Protein 4HST (pdb70)

B-factor: mean 15.18, std 13.11, range [2.48, 120.09]

CATH classification: 1.10.439.10 (+1 more: 1.10.10.2580)

Foldseek 3Di:
DQAFDDDDDFDQPPDPDDKDWDADPVRDTDIGHDDPLNRLLQVLQVCCRVQVVVLQCLLCLLQLNNCLQVNPVSNVSSVVNVVVPLVPVLVVVLVPDDPVLVSSLQSNQSSNVSNLVGPTRDHPSCVVRVHRDDGDDSSSVVSSVCSVCPPPPDVVLVVQLLVCCVPPHNVVSQVPDDDCVQWHQDVVVHRDIGRDDGDDCVVCVVVSVVSVVVVD/DKKKKFFLQQALVSFIKIWAFEKDFLAPPFQWFWDWDDDPQFTKTFIDGPVDDFHQAAIDGQFKTKHWYAQQWDFKFKAKWFADPLLQWTAAAHDTHGWDKDKDWADDPPDHIDIDIWIADLQATFQFDDSSVGITMGMRGLQPNDDADQVQLRVQQRNDRAPVSNLVSLARRANGWIFMWMGGRVRKIKTWGSHKHFFFDLVSQPDHYHNHNPRTDGPGIDHSVLTDMDMCDVLRMDIDDFDNPDDCPRPGRTHDDTAHCLLVVQLVVVSVVRSHHYLVNNLVSLQFFAFPCLVLLLVLLVVLDAAPPVLLRVLSVLSNVDRRGQFQQALNNQLVLLLLLLLLVLLCVQLVVQCVCVDRNQPRPPGDHSSQVSSRVVSVCSVVQPCPRRVPDGVSNSSSVSSVVSSVVRPSHRSQVQAKAFAFHPCCVVVVVCRVLQTFDAGGATHECSGSQHQHDRSVVGRYGGMGGQKIWMAPHNVGQVIWMAGLAANDSHSPDPGRRVRVVQVRVSHTGTSGRDPVVCVVPPPDDDDDDDD

Secondary structure (DSSP, 8-state):
--S---SEEEEETT-SS-EEEEE-TT--EEEE-SSHHHHHHHHHHHHHHHHHHHHHHHHHHHHT-THHHHGGGGHHHHHHHHHHTHHHHHHHHHHHS-HHHHHHHHHHHHHHHHHHHTTPPPPHHHHHHT--PPP--TTHHHHHHHHHTTT-SHHHHHHHHHHHHHHHHHHHHTT-S---TTSEEPTTTTT-EEPPPPP-HHHHHHHHHHHHHHH-/-EEEEE-GGGBSSSS-EEEEE-EEE--SS-S-EEEEEE-SS-EEEEEE-TTS-S-SSEEE-SSEEEEEEE-----EEEEEEEEEGGGTEEEETTEEEEPEEEEEEE--TTS--EEEEEEE-SS-BEEES-GGGTEEEEEEETTTSS---HHHHHHHGGG--SHHHHHHHTTT--SS-EEEEEEETTS-EEEEEE---B---GGGGTS-EESSSSTT---SB--GGGS-EEES-TTSEEEESSS--S-TTSSS---S----SHHHHHHHHHHHT-TTB-GGGHHHHHT--B-TTHHHHHHHHHHH---SSHHHHHHHHHHHH---B--TT-HHHHHHHHHHHHHHHHHHHHTSGGGGGGSGGG-STT---HHHHHHHHHHHHHHHT--TTSTT--HHHHHHHHHHHHHTT-----HHHHH------TTTTTSGGGHHHHSPP-------TTSSS--EE-TTT-SSEEEEESEEEEEETTSGGG-EEEESS-S---TTSTTSSTTHHHHHTT--EE----HHHHHHH-SEEEEEEE-

Structure (mmCIF, N/CA/C/O backbone):
data_4HST
#
_entry.id   4HST
#
_cell.length_a   68.385
_cell.length_b   77.845
_cell.length_c   191.990
_cell.angle_alpha   90.00
_cell.angle_beta   90.00
_cell.angle_gamma   90.00
#
_symmetry.space_group_name_H-M   'P 21 21 21'
#
loop_
_entity.id
_entity.type
_entity.pdbx_description
1 polymer 'glutaryl-7-aminocephalosporanic acid acylase alpha chain'
2 polymer 'glutaryl-7-aminocephalosporanic acid acylase beta chain'
3 non-polymer 5,5-dihydroxy-L-norvaline
4 water water
#
loop_
_atom_site.group_PDB
_atom_site.id
_atom_site.type_symbol
_atom_site.label_atom_id
_atom_site.label_alt_id
_atom_site.label_comp_id
_atom_site.label_asym_id
_atom_site.label_entity_id
_atom_site.label_seq_id
_atom_site.pdbx_PDB_ins_code
_atom_site.Cartn_x
_atom_site.Cartn_y
_atom_site.Cartn_z
_atom_site.occupancy
_atom_site.B_iso_or_equiv
_atom_site.auth_seq_id
_atom_site.auth_comp_id
_atom_site.auth_asym_id
_atom_site.auth_atom_id
_atom_site.pdbx_PDB_model_num
ATOM 1 N N . ALA A 1 14 ? 25.308 75.025 151.724 1.00 38.33 14 ALA A N 1
ATOM 2 C CA . ALA A 1 14 ? 25.982 76.272 151.201 1.00 37.04 14 ALA A CA 1
ATOM 3 C C . ALA A 1 14 ? 26.430 76.116 149.745 1.00 42.99 14 ALA A C 1
ATOM 4 O O . ALA A 1 14 ? 26.565 77.130 149.026 1.00 51.21 14 ALA A O 1
ATOM 6 N N . ALA A 1 15 ? 26.658 74.891 149.276 1.00 32.92 15 ALA A N 1
ATOM 7 C CA . ALA A 1 15 ? 27.026 74.685 147.858 1.00 28.56 15 ALA A CA 1
ATOM 8 C C . ALA A 1 15 ? 25.850 74.169 146.954 1.00 25.17 15 ALA A C 1
ATOM 9 O O . ALA A 1 15 ? 26.022 73.743 145.744 1.00 28.60 15 ALA A O 1
ATOM 11 N N . LEU A 1 16 ? 24.660 74.207 147.554 1.00 13.75 16 LEU A N 1
ATOM 12 C CA . LEU A 1 16 ? 23.420 73.802 146.873 1.00 10.94 16 LEU A CA 1
ATOM 13 C C . LEU A 1 16 ? 22.510 75.024 146.648 1.00 9.13 16 LEU A C 1
ATOM 14 O O . LEU A 1 16 ? 22.437 75.906 147.496 1.00 13.20 16 LEU A O 1
ATOM 19 N N . PRO A 1 17 ? 21.724 75.042 145.547 1.00 7.63 17 PRO A N 1
ATOM 20 C CA . PRO A 1 17 ? 20.869 76.258 145.310 1.00 8.02 17 PRO A CA 1
ATOM 21 C C . PRO A 1 17 ? 19.603 76.213 146.191 1.00 7.53 17 PRO A C 1
ATOM 22 O O . PRO A 1 17 ? 19.227 75.167 146.688 1.00 8.20 17 PRO A O 1
ATOM 26 N N . PRO A 1 18 ? 19.085 77.380 146.515 1.00 7.23 18 PRO A N 1
ATOM 27 C CA . PRO A 1 18 ? 17.916 77.449 147.425 1.00 8.34 18 PRO A CA 1
ATOM 28 C C . PRO A 1 18 ? 16.662 76.879 146.788 1.00 8.35 18 PRO A C 1
ATOM 29 O O . PRO A 1 18 ? 16.308 77.319 145.667 1.00 7.94 18 PRO A O 1
ATOM 33 N N . LEU A 1 19 ? 15.981 75.941 147.506 1.00 6.98 19 LEU A N 1
ATOM 34 C CA . LEU A 1 19 ? 14.793 75.339 146.955 1.00 6.26 19 LEU A CA 1
ATOM 35 C C . LEU A 1 19 ? 13.503 75.737 147.688 1.00 6.42 19 LEU A C 1
ATOM 36 O O . LEU A 1 19 ? 12.382 75.198 147.343 1.00 8.32 19 LEU A O 1
ATOM 41 N N . SER A 1 20 ? 13.608 76.724 148.587 1.00 6.54 20 SER A N 1
ATOM 42 C CA A SER A 1 20 ? 12.450 77.224 149.289 0.33 7.25 20 SER A CA 1
ATOM 43 C CA B SER A 1 20 ? 12.464 77.243 149.305 0.33 7.18 20 SER A CA 1
ATOM 44 C CA C SER A 1 20 ? 12.430 77.210 149.243 0.33 7.98 20 SER A CA 1
ATOM 45 C C . SER A 1 20 ? 12.310 78.744 149.052 1.00 6.15 20 SER A C 1
ATOM 46 O O . SER A 1 20 ? 13.027 79.331 148.225 1.00 8.10 20 SER A O 1
ATOM 53 N N . GLY A 1 21 ? 11.367 79.414 149.760 1.00 6.67 21 GLY A N 1
ATOM 54 C CA . GLY A 1 21 ? 11.220 80.866 149.600 1.00 6.55 21 GLY A CA 1
ATOM 55 C C . GLY A 1 21 ? 10.663 81.267 148.266 1.00 6.50 21 GLY A C 1
ATOM 56 O O . GLY A 1 21 ? 9.810 80.530 147.694 1.00 7.41 21 GLY A O 1
ATOM 57 N N . SER A 1 22 ? 11.198 82.348 147.717 1.00 6.83 22 SER A N 1
ATOM 58 C CA A SER A 1 22 ? 10.681 82.908 146.434 0.50 6.36 22 SER A CA 1
ATOM 59 C CA B SER A 1 22 ? 10.679 83.040 146.547 0.50 7.43 22 SER A CA 1
ATOM 60 C C . SER A 1 22 ? 11.910 83.383 145.661 1.00 9.31 22 SER A C 1
ATOM 61 O O . SER A 1 22 ? 12.931 83.850 146.236 1.00 11.23 22 SER A O 1
ATOM 66 N N . LEU A 1 23 ? 11.811 83.223 144.347 1.00 6.96 23 LEU A N 1
ATOM 67 C CA . LEU A 1 23 ? 12.862 83.642 143.397 1.00 6.90 23 LEU A CA 1
ATOM 68 C C . LEU A 1 23 ? 12.172 84.286 142.205 1.00 7.73 23 LEU A C 1
ATOM 69 O O . LEU A 1 23 ? 11.133 83.793 141.736 1.00 7.81 23 LEU A O 1
ATOM 74 N N . PRO A 1 24 ? 12.740 85.365 141.666 1.00 10.09 24 PRO A N 1
ATOM 75 C CA . PRO A 1 24 ? 12.172 86.026 140.487 1.00 9.87 24 PRO A CA 1
ATOM 76 C C . PRO A 1 24 ? 12.578 85.399 139.151 1.00 13.78 24 PRO A C 1
ATOM 77 O O . PRO A 1 24 ? 13.733 84.931 138.992 1.00 12.52 24 PRO A O 1
ATOM 81 N N . ILE A 1 25 ? 11.640 85.426 138.192 1.00 10.36 25 ILE A N 1
ATOM 82 C CA . ILE A 1 25 ? 11.914 85.044 136.831 1.00 10.38 25 ILE A CA 1
ATOM 83 C C . ILE A 1 25 ? 11.367 86.171 135.919 1.00 14.27 25 ILE A C 1
ATOM 84 O O . ILE A 1 25 ? 10.175 86.370 135.815 1.00 11.35 25 ILE A O 1
ATOM 89 N N . PRO A 1 26 ? 12.267 86.891 135.229 1.00 17.79 26 PRO A N 1
ATOM 90 C CA . PRO A 1 26 ? 11.771 87.973 134.349 1.00 19.24 26 PRO A CA 1
ATOM 91 C C . PRO A 1 26 ? 10.916 87.341 133.255 1.00 15.86 26 PRO A C 1
ATOM 92 O O . PRO A 1 26 ? 11.238 86.267 132.693 1.00 20.26 26 PRO A O 1
ATOM 96 N N . GLY A 1 27 ? 9.787 87.963 132.944 1.00 18.35 27 GLY A N 1
ATOM 97 C CA . GLY A 1 27 ? 8.963 87.348 131.917 1.00 16.33 27 GLY A CA 1
ATOM 98 C C . GLY A 1 27 ? 7.819 86.480 132.358 1.00 12.07 27 GLY A C 1
ATOM 99 O O . GLY A 1 27 ? 6.907 86.256 131.548 1.00 13.52 27 GLY A O 1
ATOM 100 N N . LEU A 1 28 ? 7.835 85.976 133.614 1.00 10.67 28 LEU A N 1
ATOM 101 C CA . LEU A 1 28 ? 6.670 85.338 134.129 1.00 10.00 28 LEU A CA 1
ATOM 102 C C . LEU A 1 28 ? 5.477 86.262 134.184 1.00 13.12 28 LEU A C 1
ATOM 103 O O . LEU A 1 28 ? 5.607 87.437 134.602 1.00 11.71 28 LEU A O 1
ATOM 108 N N . SER A 1 29 ? 4.301 85.705 133.843 1.00 12.13 29 SER A N 1
ATOM 109 C CA . SER A 1 29 ? 2.986 86.431 133.911 1.00 12.16 29 SER A CA 1
ATOM 110 C C . SER A 1 29 ? 2.361 86.348 135.268 1.00 11.09 29 SER A C 1
ATOM 111 O O . SER A 1 29 ? 1.751 87.361 135.768 1.00 12.60 29 SER A O 1
ATOM 114 N N . ALA A 1 30 ? 2.552 85.216 135.921 1.00 11.01 30 ALA A N 1
ATOM 115 C CA . ALA A 1 30 ? 1.976 85.009 137.254 1.00 9.61 30 ALA A CA 1
ATOM 116 C C . ALA A 1 30 ? 2.942 84.120 138.052 1.00 7.61 30 ALA A C 1
ATOM 117 O O . ALA A 1 30 ? 3.852 83.511 137.430 1.00 11.22 30 ALA A O 1
ATOM 119 N N . SER A 1 31 ? 2.712 83.931 139.363 1.00 8.37 31 SER A N 1
ATOM 120 C CA A SER A 1 31 ? 3.544 82.994 140.162 0.70 8.19 31 SER A CA 1
ATOM 121 C CA B SER A 1 31 ? 3.535 83.008 140.167 0.30 8.19 31 SER A CA 1
ATOM 122 C C . SER A 1 31 ? 3.428 81.578 139.664 1.00 7.22 31 SER A C 1
ATOM 123 O O . SER A 1 31 ? 2.342 81.150 139.113 1.00 8.73 31 SER A O 1
ATOM 128 N N . VAL A 1 32 ? 4.502 80.828 139.897 1.00 6.83 32 VAL A N 1
ATOM 129 C CA . VAL A 1 32 ? 4.524 79.365 139.686 1.00 5.42 32 VAL A CA 1
ATOM 130 C C . VAL A 1 32 ? 4.927 78.761 140.993 1.00 5.84 32 VAL A C 1
ATOM 131 O O . VAL A 1 32 ? 5.816 79.298 141.671 1.00 7.47 32 VAL A O 1
ATOM 135 N N . ARG A 1 33 ? 4.227 77.689 141.399 1.00 5.33 33 ARG A N 1
ATOM 136 C CA . ARG A 1 33 ? 4.555 77.027 142.666 1.00 5.99 33 ARG A CA 1
ATOM 137 C C . ARG A 1 33 ? 5.311 75.720 142.334 1.00 6.07 33 ARG A C 1
ATOM 138 O O . ARG A 1 33 ? 4.816 74.894 141.556 1.00 7.36 33 ARG A O 1
ATOM 146 N N . VAL A 1 34 ? 6.453 75.496 142.983 1.00 5.40 34 VAL A N 1
ATOM 147 C CA . VAL A 1 34 ? 7.210 74.257 142.780 1.00 4.44 34 VAL A CA 1
ATOM 148 C C . VAL A 1 34 ? 7.316 73.529 144.119 1.00 6.26 34 VAL A C 1
ATOM 149 O O . VAL A 1 34 ? 7.962 74.024 145.091 1.00 8.34 34 VAL A O 1
ATOM 153 N N . ARG A 1 35 ? 6.730 72.340 144.173 1.00 5.34 35 ARG A N 1
ATOM 154 C CA . ARG A 1 35 ? 6.721 71.526 145.403 1.00 6.41 35 ARG A CA 1
ATOM 155 C C . ARG A 1 35 ? 7.574 70.287 145.134 1.00 4.40 35 ARG A C 1
ATOM 156 O O . ARG A 1 35 ? 7.400 69.595 144.102 1.00 8.60 35 ARG A O 1
ATOM 164 N N . ARG A 1 36 ? 8.523 69.979 146.016 1.00 6.10 36 ARG A N 1
ATOM 165 C CA . ARG A 1 36 ? 9.277 68.738 145.888 1.00 6.00 36 ARG A CA 1
ATOM 166 C C . ARG A 1 36 ? 8.771 67.777 146.915 1.00 6.87 36 ARG A C 1
ATOM 167 O O . ARG A 1 36 ? 8.620 68.107 148.061 1.00 9.00 36 ARG A O 1
ATOM 175 N N . ASP A 1 37 ? 8.635 66.530 146.450 1.00 7.67 37 ASP A N 1
ATOM 176 C CA . ASP A 1 37 ? 8.149 65.440 147.286 1.00 7.64 37 ASP A CA 1
ATOM 177 C C . ASP A 1 37 ? 9.301 64.785 148.112 1.00 7.69 37 ASP A C 1
ATOM 178 O O . ASP A 1 37 ? 10.412 65.366 148.164 1.00 8.97 37 ASP A O 1
ATOM 183 N N . ALA A 1 38 ? 9.022 63.696 148.818 1.00 10.10 38 ALA A N 1
ATOM 184 C CA . ALA A 1 38 ? 10.019 63.114 149.687 1.00 10.59 38 ALA A CA 1
ATOM 185 C C . ALA A 1 38 ? 11.276 62.597 148.964 1.00 9.38 38 ALA A C 1
ATOM 186 O O . ALA A 1 38 ? 12.304 62.348 149.608 1.00 11.28 38 ALA A O 1
ATOM 188 N N . TRP A 1 39 ? 11.167 62.417 147.629 1.00 8.90 39 TRP A N 1
ATOM 189 C CA . TRP A 1 39 ? 12.299 61.989 146.819 1.00 8.64 39 TRP A CA 1
ATOM 190 C C . TRP A 1 39 ? 12.913 63.151 146.073 1.00 7.04 39 TRP A C 1
ATOM 191 O O . TRP A 1 39 ? 13.804 62.969 145.214 1.00 9.58 39 TRP A O 1
ATOM 202 N N . GLY A 1 40 ? 12.547 64.402 146.377 1.00 6.32 40 GLY A N 1
ATOM 203 C CA . GLY A 1 40 ? 13.075 65.550 145.683 1.00 7.63 40 GLY A CA 1
ATOM 204 C C . GLY A 1 40 ? 12.486 65.780 144.313 1.00 8.93 40 GLY A C 1
ATOM 205 O O . GLY A 1 40 ? 13.037 66.594 143.548 1.00 8.29 40 GLY A O 1
ATOM 206 N N . ILE A 1 41 ? 11.449 65.013 143.942 1.00 5.73 41 ILE A N 1
ATOM 207 C CA . ILE A 1 41 ? 10.909 65.123 142.546 1.00 5.85 41 ILE A CA 1
ATOM 208 C C . ILE A 1 41 ? 10.072 66.445 142.486 1.00 5.55 41 ILE A C 1
ATOM 209 O O . ILE A 1 41 ? 9.161 66.644 143.315 1.00 6.13 41 ILE A O 1
ATOM 214 N N . PRO A 1 42 ? 10.288 67.315 141.490 1.00 4.79 42 PRO A N 1
ATOM 215 C CA . PRO A 1 42 ? 9.523 68.589 141.445 1.00 5.91 42 PRO A CA 1
ATOM 216 C C . PRO A 1 42 ? 8.191 68.460 140.726 1.00 5.16 42 PRO A C 1
ATOM 217 O O . PRO A 1 42 ? 8.070 67.861 139.646 1.00 6.59 42 PRO A O 1
ATOM 221 N N . HIS A 1 43 ? 7.185 68.946 141.412 1.00 4.78 43 HIS A N 1
ATOM 222 C CA . HIS A 1 43 ? 5.812 69.140 140.867 1.00 4.51 43 HIS A CA 1
ATOM 223 C C . HIS A 1 43 ? 5.536 70.602 140.715 1.00 4.76 43 HIS A C 1
ATOM 224 O O . HIS A 1 43 ? 5.535 71.374 141.703 1.00 7.06 43 HIS A O 1
ATOM 231 N N . ILE A 1 44 ? 5.402 71.009 139.428 1.00 4.71 44 ILE A N 1
ATOM 232 C CA . ILE A 1 44 ? 5.428 72.428 139.049 1.00 4.68 44 ILE A CA 1
ATOM 233 C C . ILE A 1 44 ? 4.014 72.818 138.603 1.00 4.98 44 ILE A C 1
ATOM 234 O O . ILE A 1 44 ? 3.491 72.205 137.680 1.00 6.56 44 ILE A O 1
ATOM 239 N N . LYS A 1 45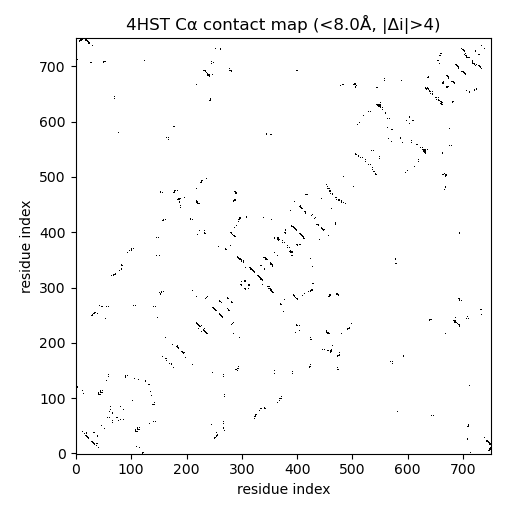 ? 3.431 73.833 139.248 1.00 4.08 45 LYS A N 1
ATOM 240 C CA . LYS A 1 45 ? 2.004 74.239 138.916 1.00 5.18 45 LYS A CA 1
ATOM 241 C C . LYS A 1 45 ? 2.049 75.713 138.543 1.00 6.03 45 LYS A C 1
ATOM 242 O O . LYS A 1 45 ? 2.319 76.653 139.410 1.00 6.79 45 LYS A O 1
ATOM 248 N N . ALA A 1 46 ? 1.755 75.950 137.269 1.00 6.38 46 ALA A N 1
ATOM 249 C CA . ALA A 1 46 ? 1.729 77.298 136.690 1.00 6.75 46 ALA A CA 1
ATOM 250 C C . ALA A 1 46 ? 0.307 77.625 136.234 1.00 9.00 46 ALA A C 1
ATOM 251 O O . ALA A 1 46 ? -0.570 76.780 136.136 1.00 8.86 46 ALA A O 1
ATOM 253 N N . SER A 1 47 ? 0.067 78.891 135.866 1.00 8.84 47 SER A N 1
ATOM 254 C CA A SER A 1 47 ? -1.174 79.310 135.221 0.50 10.94 47 SER A CA 1
ATOM 255 C CA B SER A 1 47 ? -1.171 79.314 135.258 0.50 10.71 47 SER A CA 1
ATOM 256 C C . SER A 1 47 ? -1.054 79.144 133.721 1.00 13.46 47 SER A C 1
ATOM 257 O O . SER A 1 47 ? -1.570 78.153 133.132 1.00 22.25 47 SER A O 1
ATOM 262 N N . GLY A 1 48 ? -0.329 79.998 133.057 1.00 13.43 48 GLY A N 1
ATOM 263 C CA . GLY A 1 48 ? -0.260 79.810 131.611 1.00 13.49 48 GLY A CA 1
ATOM 264 C C . GLY A 1 48 ? 0.897 78.886 131.155 1.00 11.18 48 GLY A C 1
ATOM 265 O O . GLY A 1 48 ? 1.846 78.589 131.904 1.00 10.43 48 GLY A O 1
ATOM 266 N N . GLU A 1 49 ? 0.833 78.508 129.895 1.00 10.37 49 GLU A N 1
ATOM 267 C CA . GLU A 1 49 ? 1.808 77.624 129.276 1.00 10.98 49 GLU A CA 1
ATOM 268 C C . GLU A 1 49 ? 3.238 78.216 129.204 1.00 11.06 49 GLU A C 1
ATOM 269 O O . GLU A 1 49 ? 4.188 77.497 129.503 1.00 10.04 49 GLU A O 1
ATOM 275 N N . ALA A 1 50 ? 3.377 79.527 128.810 1.00 8.68 50 ALA A N 1
ATOM 276 C CA . ALA A 1 50 ? 4.730 80.172 128.782 1.00 8.82 50 ALA A CA 1
ATOM 277 C C . ALA A 1 50 ? 5.319 80.131 130.153 1.00 7.84 50 ALA A C 1
ATOM 278 O O . ALA A 1 50 ? 6.512 79.860 130.301 1.00 9.16 50 ALA A O 1
ATOM 280 N N . ASP A 1 51 ? 4.515 80.414 131.187 1.00 8.18 51 ASP A N 1
ATOM 281 C CA . ASP A 1 51 ? 5.087 80.370 132.582 1.00 7.10 51 ASP A CA 1
ATOM 282 C C . ASP A 1 51 ? 5.502 78.943 132.921 1.00 5.84 51 ASP A C 1
ATOM 283 O O . ASP A 1 51 ? 6.563 78.762 133.614 1.00 7.57 51 ASP A O 1
ATOM 288 N N . ALA A 1 52 ? 4.714 77.947 132.514 1.00 5.47 52 ALA A N 1
ATOM 289 C CA . ALA A 1 52 ? 5.074 76.515 132.781 1.00 6.22 52 ALA A CA 1
ATOM 290 C C . ALA A 1 52 ? 6.480 76.185 132.186 1.00 5.70 52 ALA A C 1
ATOM 291 O O . ALA A 1 52 ? 7.281 75.555 132.880 1.00 5.14 52 ALA A O 1
ATOM 293 N N . TYR A 1 53 ? 6.729 76.597 130.937 1.00 7.01 53 TYR A N 1
ATOM 294 C CA . TYR A 1 53 ? 8.028 76.261 130.306 1.00 6.35 53 TYR A CA 1
ATOM 295 C C . TYR A 1 53 ? 9.138 77.095 130.892 1.00 5.71 53 TYR A C 1
ATOM 296 O O . TYR A 1 53 ? 10.239 76.555 131.061 1.00 6.60 53 TYR A O 1
ATOM 305 N N . ARG A 1 54 ? 8.887 78.382 131.289 1.00 7.05 54 ARG A N 1
ATOM 306 C CA . ARG A 1 54 ? 9.913 79.161 131.980 1.00 6.17 54 ARG A CA 1
ATOM 307 C C . ARG A 1 54 ? 10.275 78.428 133.263 1.00 5.23 54 ARG A C 1
ATOM 308 O O . ARG A 1 54 ? 11.484 78.277 133.633 1.00 6.75 54 ARG A O 1
ATOM 316 N N . ALA A 1 55 ? 9.244 78.019 134.037 1.00 5.88 55 ALA A N 1
ATOM 317 C CA . ALA A 1 55 ? 9.506 77.300 135.311 1.00 6.48 55 ALA A CA 1
ATOM 318 C C . ALA A 1 55 ? 10.268 75.993 135.111 1.00 6.46 55 ALA A C 1
ATOM 319 O O . ALA A 1 55 ? 11.187 75.668 135.887 1.00 5.73 55 ALA A O 1
ATOM 321 N N . LEU A 1 56 ? 9.947 75.268 134.056 1.00 6.53 56 LEU A N 1
ATOM 322 C CA . LEU A 1 56 ? 10.609 73.987 133.848 1.00 5.91 56 LEU A CA 1
ATOM 323 C C . LEU A 1 56 ? 12.126 74.232 133.533 1.00 4.30 56 LEU A C 1
ATOM 324 O O . LEU A 1 56 ? 13.014 73.533 134.013 1.00 6.06 56 LEU A O 1
ATOM 329 N N . GLY A 1 57 ? 12.440 75.280 132.725 1.00 4.62 57 GLY A N 1
ATOM 330 C CA . GLY A 1 57 ? 13.860 75.584 132.453 1.00 6.03 57 GLY A CA 1
ATOM 331 C C . GLY A 1 57 ? 14.575 75.954 133.765 1.00 4.40 57 GLY A C 1
ATOM 332 O O . GLY A 1 57 ? 15.731 75.528 133.999 1.00 5.76 57 GLY A O 1
ATOM 333 N N . PHE A 1 58 ? 13.894 76.711 134.639 1.00 5.29 58 PHE A N 1
ATOM 334 C CA . PHE A 1 58 ? 14.531 77.142 135.903 1.00 4.89 58 PHE A CA 1
ATOM 335 C C . PHE A 1 58 ? 14.749 75.912 136.801 1.00 5.18 58 PHE A C 1
ATOM 336 O O . PHE A 1 58 ? 15.823 75.776 137.419 1.00 5.26 58 PHE A O 1
ATOM 344 N N . VAL A 1 59 ? 13.748 75.066 136.888 1.00 5.64 59 VAL A N 1
ATOM 345 C CA . VAL A 1 59 ? 13.751 73.855 137.793 1.00 4.96 59 VAL A CA 1
ATOM 346 C C . VAL A 1 59 ? 14.739 72.815 137.264 1.00 5.61 59 VAL A C 1
ATOM 347 O O . VAL A 1 59 ? 15.544 72.201 138.068 1.00 6.15 59 VAL A O 1
ATOM 351 N N . HIS A 1 60 ? 14.774 72.603 135.930 1.00 4.72 60 HIS A N 1
ATOM 352 C CA . HIS A 1 60 ? 15.835 71.709 135.379 1.00 4.17 60 HIS A CA 1
ATOM 353 C C . HIS A 1 60 ? 17.208 72.280 135.819 1.00 5.13 60 HIS A C 1
ATOM 354 O O . HIS A 1 60 ? 18.116 71.467 136.192 1.00 6.41 60 HIS A O 1
ATOM 361 N N . SER A 1 61 ? 17.450 73.602 135.720 1.00 5.26 61 SER A N 1
ATOM 362 C CA . SER A 1 61 ? 18.782 74.128 136.045 1.00 5.25 61 SER A CA 1
ATOM 363 C C . SER A 1 61 ? 19.102 73.987 137.530 1.00 5.53 61 SER A C 1
ATOM 364 O O . SER A 1 61 ? 20.262 73.709 137.848 1.00 5.90 61 SER A O 1
ATOM 367 N N . GLN A 1 62 ? 18.066 74.108 138.431 1.00 4.80 62 GLN A N 1
ATOM 368 C CA . GLN A 1 62 ? 18.357 74.021 139.875 1.00 5.21 62 GLN A CA 1
ATOM 369 C C . GLN A 1 62 ? 18.941 72.603 140.165 1.00 5.27 62 GLN A C 1
ATOM 370 O O . GLN A 1 62 ? 19.827 72.486 141.021 1.00 6.66 62 GLN A O 1
ATOM 376 N N . ASP A 1 63 ? 18.431 71.550 139.499 1.00 5.55 63 ASP A N 1
ATOM 377 C CA . ASP A 1 63 ? 18.878 70.204 139.885 1.00 6.20 63 ASP A CA 1
ATOM 378 C C . ASP A 1 63 ? 19.945 69.657 138.977 1.00 4.05 63 ASP A C 1
ATOM 379 O O . ASP A 1 63 ? 20.741 68.823 139.401 1.00 6.13 63 ASP A O 1
ATOM 384 N N . ARG A 1 64 ? 20.025 70.175 137.747 1.00 4.09 64 ARG A N 1
ATOM 385 C CA . ARG A 1 64 ? 20.819 69.454 136.662 1.00 4.32 64 ARG A CA 1
ATOM 386 C C . ARG A 1 64 ? 21.615 70.485 135.784 1.00 4.34 64 ARG A C 1
ATOM 387 O O . ARG A 1 64 ? 21.950 70.111 134.626 1.00 4.01 64 ARG A O 1
ATOM 395 N N . LEU A 1 65 ? 21.953 71.689 136.231 1.00 4.88 65 LEU A N 1
ATOM 396 C CA . LEU A 1 65 ? 22.666 72.569 135.352 1.00 4.10 65 LEU A CA 1
ATOM 397 C C . LEU A 1 65 ? 23.994 71.999 134.783 1.00 5.19 65 LEU A C 1
ATOM 398 O O . LEU A 1 65 ? 24.225 72.136 133.548 1.00 4.73 65 LEU A O 1
ATOM 403 N N . PHE A 1 66 ? 24.832 71.320 135.610 1.00 4.80 66 PHE A N 1
ATOM 404 C CA . PHE A 1 66 ? 26.065 70.791 134.997 1.00 4.17 66 PHE A CA 1
ATOM 405 C C . PHE A 1 66 ? 25.736 69.792 133.903 1.00 5.05 66 PHE A C 1
ATOM 406 O O . PHE A 1 66 ? 26.353 69.813 132.818 1.00 4.91 66 PHE A O 1
ATOM 414 N N . GLN A 1 67 ? 24.779 68.877 134.158 1.00 4.34 67 GLN A N 1
ATOM 415 C CA . GLN A 1 67 ? 24.351 67.933 133.090 1.00 4.57 67 GLN A CA 1
ATOM 416 C C . GLN A 1 67 ? 23.896 68.622 131.806 1.00 4.57 67 GLN A C 1
ATOM 417 O O . GLN A 1 67 ? 24.305 68.244 130.692 1.00 6.09 67 GLN A O 1
ATOM 423 N N . MET A 1 68 ? 23.092 69.672 132.007 1.00 4.55 68 MET A N 1
ATOM 424 C CA . MET A 1 68 ? 22.548 70.444 130.844 1.00 5.33 68 MET A CA 1
ATOM 425 C C . MET A 1 68 ? 23.701 71.043 130.061 1.00 5.58 68 MET A C 1
ATOM 426 O O . MET A 1 68 ? 23.716 70.944 128.820 1.00 5.44 68 MET A O 1
ATOM 431 N N . GLU A 1 69 ? 24.653 71.703 130.721 1.00 4.79 69 GLU A N 1
ATOM 432 C CA . GLU A 1 69 ? 25.711 72.388 129.969 1.00 4.42 69 GLU A CA 1
ATOM 433 C C . GLU A 1 69 ? 26.680 71.366 129.406 1.00 4.95 69 GLU A C 1
ATOM 434 O O . GLU A 1 69 ? 27.210 71.596 128.301 1.00 7.34 69 GLU A O 1
ATOM 440 N N . LEU A 1 70 ? 27.001 70.313 130.152 1.00 4.45 70 LEU A N 1
ATOM 441 C CA . LEU A 1 70 ? 27.928 69.324 129.590 1.00 5.55 70 LEU A CA 1
ATOM 442 C C . LEU A 1 70 ? 27.273 68.666 128.369 1.00 5.59 70 LEU A C 1
ATOM 443 O O . LEU A 1 70 ? 28.001 68.482 127.346 1.00 6.07 70 LEU A O 1
ATOM 448 N N . THR A 1 71 ? 25.954 68.369 128.402 1.00 6.05 71 THR A N 1
ATOM 449 C CA A THR A 1 71 ? 25.310 67.716 127.241 0.50 6.73 71 THR A CA 1
ATOM 450 C CA B THR A 1 71 ? 25.371 67.714 127.253 0.50 7.00 71 THR A CA 1
ATOM 451 C C . THR A 1 71 ? 25.264 68.742 126.053 1.00 6.81 71 THR A C 1
ATOM 452 O O . THR A 1 71 ? 25.509 68.349 124.891 1.00 6.75 71 THR A O 1
ATOM 459 N N . ARG A 1 72 ? 25.008 70.015 126.308 1.00 6.01 72 ARG A N 1
ATOM 460 C CA . ARG A 1 72 ? 25.054 71.003 125.225 1.00 5.56 72 ARG A CA 1
ATOM 461 C C . ARG A 1 72 ? 26.514 71.083 124.708 1.00 5.17 72 ARG A C 1
ATOM 462 O O . ARG A 1 72 ? 26.682 71.169 123.475 1.00 6.26 72 ARG A O 1
ATOM 470 N N . ARG A 1 73 ? 27.562 71.110 125.559 1.00 5.92 73 ARG A N 1
ATOM 471 C CA . ARG A 1 73 ? 28.928 71.143 125.037 1.00 4.68 73 ARG A CA 1
ATOM 472 C C . ARG A 1 73 ? 29.177 69.913 124.201 1.00 4.88 73 ARG A C 1
ATOM 473 O O . ARG A 1 73 ? 29.876 70.020 123.164 1.00 6.24 73 ARG A O 1
ATOM 481 N N . LYS A 1 74 ? 28.729 68.710 124.632 1.00 4.85 74 LYS A N 1
ATOM 482 C CA . LYS A 1 74 ? 28.967 67.519 123.795 1.00 5.72 74 LYS A CA 1
ATOM 483 C C . LYS A 1 74 ? 28.262 67.663 122.442 1.00 6.39 74 LYS A C 1
ATOM 484 O O . LYS A 1 74 ? 28.897 67.278 121.411 1.00 9.31 74 LYS A O 1
ATOM 490 N N . ALA A 1 75 ? 27.130 68.327 122.395 1.00 6.27 75 ALA A N 1
ATOM 491 C CA . ALA A 1 75 ? 26.413 68.448 121.110 1.00 4.63 75 ALA A CA 1
ATOM 492 C C . ALA A 1 75 ? 27.178 69.436 120.229 1.00 6.67 75 ALA A C 1
ATOM 493 O O . ALA A 1 75 ? 27.182 69.274 118.997 1.00 9.79 75 ALA A O 1
ATOM 495 N N . LEU A 1 76 ? 27.772 70.482 120.821 1.00 6.02 76 LEU A N 1
ATOM 496 C CA . LEU A 1 76 ? 28.357 71.585 120.054 1.00 8.68 76 LEU A CA 1
ATOM 497 C C . LEU A 1 76 ? 29.863 71.443 119.886 1.00 7.88 76 LEU A C 1
ATOM 498 O O . LEU A 1 76 ? 30.503 72.408 119.394 1.00 9.30 76 LEU A O 1
ATOM 503 N N . GLY A 1 77 ? 30.444 70.328 120.311 1.00 7.58 77 GLY A N 1
ATOM 504 C CA . GLY A 1 77 ? 31.867 70.100 120.026 1.00 9.28 77 GLY A CA 1
ATOM 505 C C . GLY A 1 77 ? 32.750 70.933 120.935 1.00 7.46 77 GLY A C 1
ATOM 506 O O . GLY A 1 77 ? 33.889 71.355 120.548 1.00 9.88 77 GLY A O 1
ATOM 507 N N . ARG A 1 78 ? 32.257 71.208 122.136 1.00 7.55 78 ARG A N 1
ATOM 508 C CA . ARG A 1 78 ? 33.009 72.007 123.132 1.00 5.82 78 ARG A CA 1
ATOM 509 C C . ARG A 1 78 ? 33.254 71.206 124.439 1.00 7.14 78 ARG A C 1
ATOM 510 O O . ARG A 1 78 ? 33.660 71.799 125.466 1.00 8.00 78 ARG A O 1
ATOM 518 N N . ALA A 1 79 ? 32.965 69.900 124.396 1.00 6.60 79 ALA A N 1
ATOM 519 C CA . ALA A 1 79 ? 33.126 69.128 125.658 1.00 7.50 79 ALA A CA 1
ATOM 520 C C . ALA A 1 79 ? 34.606 68.866 126.003 1.00 7.27 79 ALA A C 1
ATOM 521 O O . ALA A 1 79 ? 34.912 68.737 127.234 1.00 7.78 79 ALA A O 1
ATOM 523 N N . ALA A 1 80 ? 35.540 68.888 125.020 1.00 6.75 80 ALA A N 1
ATOM 524 C CA . ALA A 1 80 ? 36.978 68.641 125.358 1.00 6.22 80 ALA A CA 1
ATOM 525 C C . ALA A 1 80 ? 37.541 69.856 126.148 1.00 7.13 80 ALA A C 1
ATOM 526 O O . ALA A 1 80 ? 38.546 69.690 126.858 1.00 9.03 80 ALA A O 1
ATOM 528 N N . GLU A 1 81 ? 36.854 70.983 126.112 1.00 6.21 81 GLU A N 1
ATOM 529 C CA . GLU A 1 81 ? 37.234 72.112 126.969 1.00 7.92 81 GLU A CA 1
ATOM 530 C C . GLU A 1 81 ? 37.074 71.790 128.446 1.00 7.84 81 GLU A C 1
ATOM 531 O O . GLU A 1 81 ? 37.736 72.399 129.265 1.00 8.76 81 GLU A O 1
ATOM 537 N N . TRP A 1 82 ? 36.150 70.879 128.757 1.00 6.98 82 TRP A N 1
ATOM 538 C CA . TRP A 1 82 ? 35.975 70.417 130.168 1.00 7.23 82 TRP A CA 1
ATOM 539 C C . TRP A 1 82 ? 36.598 69.067 130.435 1.00 7.47 82 TRP A C 1
ATOM 540 O O . TRP A 1 82 ? 37.081 68.824 131.536 1.00 9.55 82 TRP A O 1
ATOM 551 N N . LEU A 1 83 ? 36.561 68.154 129.444 1.00 7.22 83 LEU A N 1
ATOM 552 C CA . LEU A 1 83 ? 36.934 66.726 129.697 1.00 6.96 83 LEU A CA 1
ATOM 553 C C . LEU A 1 83 ? 38.362 66.371 129.210 1.00 7.79 83 LEU A C 1
ATOM 554 O O . LEU A 1 83 ? 38.848 65.302 129.485 1.00 11.21 83 LEU A O 1
ATOM 559 N N . GLY A 1 84 ? 38.984 67.265 128.424 1.00 7.29 84 GLY A N 1
ATOM 560 C CA . GLY A 1 84 ? 40.315 66.981 127.900 1.00 9.60 84 GLY A CA 1
ATOM 561 C C . GLY A 1 84 ? 40.287 66.140 126.660 1.00 9.17 84 GLY A C 1
ATOM 562 O O . GLY A 1 84 ? 39.253 65.990 125.991 1.00 10.81 84 GLY A O 1
ATOM 563 N N . ALA A 1 85 ? 41.466 65.635 126.297 1.00 10.83 85 ALA A N 1
ATOM 564 C CA . ALA A 1 85 ? 41.678 64.896 125.032 1.00 11.99 85 ALA A CA 1
ATOM 565 C C . ALA A 1 85 ? 40.734 63.724 124.827 1.00 13.10 85 ALA A C 1
ATOM 566 O O . ALA A 1 85 ? 40.478 63.356 123.655 1.00 13.93 85 ALA A O 1
ATOM 568 N N . GLU A 1 86 ? 40.255 63.069 125.900 1.00 14.39 86 GLU A N 1
ATOM 569 C CA . GLU A 1 86 ? 39.386 61.891 125.705 1.00 14.47 86 GLU A CA 1
ATOM 570 C C . GLU A 1 86 ? 38.132 62.278 124.869 1.00 10.97 86 GLU A C 1
ATOM 571 O O . GLU A 1 86 ? 37.566 61.430 124.206 1.00 16.16 86 GLU A O 1
ATOM 577 N N . ALA A 1 87 ? 37.729 63.552 124.900 1.00 9.34 87 ALA A N 1
ATOM 578 C CA . ALA A 1 87 ? 36.491 64.005 124.241 1.00 9.16 87 ALA A CA 1
ATOM 579 C C . ALA A 1 87 ? 36.822 64.702 122.883 1.00 9.41 87 ALA A C 1
ATOM 580 O O . ALA A 1 87 ? 35.882 65.107 122.205 1.00 9.24 87 ALA A O 1
ATOM 582 N N . ALA A 1 88 ? 38.091 64.775 122.457 1.00 8.43 88 ALA A N 1
ATOM 583 C CA . ALA A 1 88 ? 38.475 65.594 121.271 1.00 8.51 88 ALA A CA 1
ATOM 584 C C . ALA A 1 88 ? 37.826 64.969 120.016 1.00 8.06 88 ALA A C 1
ATOM 585 O O . ALA A 1 88 ? 37.270 65.722 119.168 1.00 8.79 88 ALA A O 1
ATOM 587 N N . GLU A 1 89 ? 37.993 63.632 119.827 1.00 8.69 89 GLU A N 1
ATOM 588 C CA . GLU A 1 89 ? 37.465 63.028 118.575 1.00 8.18 89 GLU A CA 1
ATOM 589 C C . GLU A 1 89 ? 35.920 63.095 118.506 1.00 7.89 89 GLU A C 1
ATOM 590 O O . GLU A 1 89 ? 35.366 63.343 117.402 1.00 10.33 89 GLU A O 1
ATOM 596 N N . ALA A 1 90 ? 35.223 62.934 119.649 1.00 8.35 90 ALA A N 1
ATOM 597 C CA . ALA A 1 90 ? 33.778 63.072 119.622 1.00 8.55 90 ALA A CA 1
ATOM 598 C C . ALA A 1 90 ? 33.426 64.566 119.248 1.00 7.71 90 ALA A C 1
ATOM 599 O O . ALA A 1 90 ? 32.401 64.807 118.528 1.00 8.40 90 ALA A O 1
ATOM 601 N N . ASP A 1 91 ? 34.138 65.591 119.778 1.00 7.66 91 ASP A N 1
ATOM 602 C CA . ASP A 1 91 ? 33.835 66.986 119.406 1.00 5.90 91 ASP A CA 1
ATOM 603 C C . ASP A 1 91 ? 34.028 67.207 117.932 1.00 6.38 91 ASP A C 1
ATOM 604 O O . ASP A 1 91 ? 33.210 67.875 117.277 1.00 7.65 91 ASP A O 1
ATOM 609 N N . ILE A 1 92 ? 35.135 66.680 117.368 1.00 7.29 92 ILE A N 1
ATOM 610 C CA . ILE A 1 92 ? 35.364 66.852 115.908 1.00 6.41 92 ILE A CA 1
ATOM 611 C C . ILE A 1 92 ? 34.241 66.211 115.060 1.00 7.47 92 ILE A C 1
ATOM 612 O O . ILE A 1 92 ? 33.772 66.823 114.093 1.00 7.95 92 ILE A O 1
ATOM 617 N N . LEU A 1 93 ? 33.727 65.091 115.521 1.00 8.22 93 LEU A N 1
ATOM 618 C CA . LEU A 1 93 ? 32.675 64.364 114.757 1.00 6.92 93 LEU A CA 1
ATOM 619 C C . LEU A 1 93 ? 31.402 65.243 114.767 1.00 7.59 93 LEU A C 1
ATOM 620 O O . LEU A 1 93 ? 30.813 65.431 113.661 1.00 7.43 93 LEU A O 1
ATOM 625 N N . VAL A 1 94 ? 30.938 65.769 115.943 1.00 7.91 94 VAL A N 1
ATOM 626 C CA . VAL A 1 94 ? 29.706 66.581 115.883 1.00 7.72 94 VAL A CA 1
ATOM 627 C C . VAL A 1 94 ? 29.912 67.875 115.125 1.00 7.45 94 VAL A C 1
ATOM 628 O O . VAL A 1 94 ? 28.911 68.375 114.573 1.00 9.36 94 VAL A O 1
ATOM 632 N N . ARG A 1 95 ? 31.145 68.443 115.095 1.00 8.12 95 ARG A N 1
ATOM 633 C CA . ARG A 1 95 ? 31.354 69.641 114.256 1.00 7.73 95 ARG A CA 1
ATOM 634 C C . ARG A 1 95 ? 31.183 69.248 112.786 1.00 7.40 95 ARG A C 1
ATOM 635 O O . ARG A 1 95 ? 30.546 69.960 112.003 1.00 6.93 95 ARG A O 1
ATOM 643 N N . ARG A 1 96 ? 31.688 68.065 112.421 1.00 7.16 96 ARG A N 1
ATOM 644 C CA . ARG A 1 96 ? 31.615 67.596 111.010 1.00 6.51 96 ARG A CA 1
ATOM 645 C C . ARG A 1 96 ? 30.183 67.274 110.646 1.00 5.99 96 ARG A C 1
ATOM 646 O O . ARG A 1 96 ? 29.736 67.558 109.484 1.00 9.56 96 ARG A O 1
ATOM 654 N N . LEU A 1 97 ? 29.376 66.815 111.652 1.00 6.87 97 LEU A N 1
ATOM 655 C CA . LEU A 1 97 ? 27.948 66.548 111.338 1.00 6.93 97 LEU A CA 1
ATOM 656 C C . LEU A 1 97 ? 27.116 67.822 111.198 1.00 8.96 97 LEU A C 1
ATOM 657 O O . LEU A 1 97 ? 25.971 67.799 110.659 1.00 10.09 97 LEU A O 1
ATOM 662 N N . GLY A 1 98 ? 27.637 68.944 111.712 1.00 7.68 98 GLY A N 1
ATOM 663 C CA . GLY A 1 98 ? 27.012 70.288 111.558 1.00 8.03 98 GLY A CA 1
ATOM 664 C C . GLY A 1 98 ? 25.874 70.489 112.538 1.00 6.58 98 GLY A C 1
ATOM 665 O O . GLY A 1 98 ? 24.828 71.033 112.181 1.00 7.18 98 GLY A O 1
ATOM 666 N N . MET A 1 99 ? 26.106 70.146 113.792 1.00 7.82 99 MET A N 1
ATOM 667 C CA A MET A 1 99 ? 25.072 70.278 114.827 0.50 6.71 99 MET A CA 1
ATOM 668 C CA B MET A 1 99 ? 25.074 70.278 114.816 0.50 7.68 99 MET A CA 1
ATOM 669 C C . MET A 1 99 ? 24.424 71.684 114.880 1.00 7.88 99 MET A C 1
ATOM 670 O O . MET A 1 99 ? 23.189 71.806 114.856 1.00 9.29 99 MET A O 1
ATOM 679 N N . GLU A 1 100 ? 25.242 72.740 114.947 1.00 7.67 100 GLU A N 1
ATOM 680 C CA . GLU A 1 100 ? 24.694 74.087 115.118 1.00 7.89 100 GLU A CA 1
ATOM 681 C C . GLU A 1 100 ? 23.826 74.427 113.881 1.00 7.24 100 GLU A C 1
ATOM 682 O O . GLU A 1 100 ? 22.745 74.978 113.984 1.00 7.95 100 GLU A O 1
ATOM 688 N N . LYS A 1 101 ? 24.358 74.157 112.694 1.00 7.44 101 LYS A N 1
ATOM 689 C CA A LYS A 1 101 ? 23.636 74.452 111.439 0.50 7.14 101 LYS A CA 1
ATOM 690 C CA B LYS A 1 101 ? 23.634 74.469 111.459 0.50 7.22 101 LYS A CA 1
ATOM 691 C C . LYS A 1 101 ? 22.288 73.764 111.418 1.00 6.59 101 LYS A C 1
ATOM 692 O O . LYS A 1 101 ? 21.271 74.434 111.093 1.00 7.77 101 LYS A O 1
ATOM 703 N N . VAL A 1 102 ? 22.224 72.438 111.751 1.00 6.49 102 VAL A N 1
ATOM 704 C CA . VAL A 1 102 ? 20.907 71.709 111.586 1.00 5.81 102 VAL A CA 1
ATOM 705 C C . VAL A 1 102 ? 19.945 72.131 112.739 1.00 6.68 102 VAL A C 1
ATOM 706 O O . VAL A 1 102 ? 18.726 72.243 112.486 1.00 7.53 102 VAL A O 1
ATOM 710 N N . CYS A 1 103 ? 20.470 72.451 113.942 1.00 7.09 103 CYS A N 1
ATOM 711 C CA . CYS A 1 103 ? 19.538 72.870 115.028 1.00 6.91 103 CYS A CA 1
ATOM 712 C C . CYS A 1 103 ? 19.006 74.297 114.734 1.00 6.98 103 CYS A C 1
ATOM 713 O O . CYS A 1 103 ? 17.833 74.546 115.023 1.00 8.21 103 CYS A O 1
ATOM 716 N N . ARG A 1 104 ? 19.806 75.226 114.159 1.00 8.16 104 ARG A N 1
ATOM 717 C CA . ARG A 1 104 ? 19.292 76.564 113.807 1.00 7.85 104 ARG A CA 1
ATOM 718 C C . ARG A 1 104 ? 18.307 76.439 112.639 1.00 7.12 104 ARG A C 1
ATOM 719 O O . ARG A 1 104 ? 17.267 77.107 112.594 1.00 8.48 104 ARG A O 1
ATOM 727 N N . ARG A 1 105 ? 18.615 75.529 111.687 1.00 6.10 105 ARG A N 1
ATOM 728 C CA . ARG A 1 105 ? 17.698 75.238 110.569 1.00 6.29 105 ARG A CA 1
ATOM 729 C C . ARG A 1 105 ? 16.301 74.830 111.092 1.00 6.06 105 ARG A C 1
ATOM 730 O O . ARG A 1 105 ? 15.256 75.313 110.664 1.00 6.90 105 ARG A O 1
ATOM 738 N N . ASP A 1 106 ? 16.318 73.822 111.968 1.00 6.63 106 ASP A N 1
ATOM 739 C CA . ASP A 1 106 ? 15.104 73.277 112.510 1.00 6.26 106 ASP A CA 1
ATOM 740 C C . ASP A 1 106 ? 14.367 74.388 113.270 1.00 8.06 106 ASP A C 1
ATOM 741 O O . ASP A 1 106 ? 13.177 74.522 113.070 1.00 7.57 106 ASP A O 1
ATOM 746 N N . PHE A 1 107 ? 15.021 75.129 114.173 1.00 6.36 107 PHE A N 1
ATOM 747 C CA . PHE A 1 107 ? 14.339 76.131 114.921 1.00 6.79 107 PHE A CA 1
ATOM 748 C C . PHE A 1 107 ? 13.613 77.109 113.998 1.00 7.96 107 PHE A C 1
ATOM 749 O O . PHE A 1 107 ? 12.425 77.444 114.253 1.00 8.02 107 PHE A O 1
ATOM 757 N N . GLU A 1 108 ? 14.299 77.582 112.940 1.00 7.79 108 GLU A N 1
ATOM 758 C CA . GLU A 1 108 ? 13.699 78.637 112.059 1.00 8.61 108 GLU A CA 1
ATOM 759 C C . GLU A 1 108 ? 12.392 78.099 111.411 1.00 8.53 108 GLU A C 1
ATOM 760 O O . GLU A 1 108 ? 11.482 78.863 111.161 1.00 10.60 108 GLU A O 1
ATOM 766 N N . ALA A 1 109 ? 12.320 76.761 111.195 1.00 8.18 109 ALA A N 1
ATOM 767 C CA . ALA A 1 109 ? 11.172 76.143 110.498 1.00 7.87 109 ALA A CA 1
ATOM 768 C C . ALA A 1 109 ? 10.021 75.758 111.406 1.00 7.63 109 ALA A C 1
ATOM 769 O O . ALA A 1 109 ? 8.955 75.402 110.922 1.00 9.63 109 ALA A O 1
ATOM 771 N N . LEU A 1 110 ? 10.240 75.815 112.712 1.00 7.99 110 LEU A N 1
ATOM 772 C CA . LEU A 1 110 ? 9.152 75.460 113.667 1.00 7.98 110 LEU A CA 1
ATOM 773 C C . LEU A 1 110 ? 7.989 76.469 113.650 1.00 8.22 110 LEU A C 1
ATOM 774 O O . LEU A 1 110 ? 8.114 77.661 113.227 1.00 11.85 110 LEU A O 1
ATOM 779 N N . GLY A 1 111 ? 6.836 75.964 114.097 1.00 10.29 111 GLY A N 1
ATOM 780 C CA . GLY A 1 111 ? 5.615 76.776 114.236 1.00 10.96 111 GLY A CA 1
ATOM 781 C C . GLY A 1 111 ? 5.813 77.753 115.401 1.00 9.66 111 GLY A C 1
ATOM 782 O O . GLY A 1 111 ? 6.689 77.546 116.292 1.00 9.50 111 GLY A O 1
ATOM 783 N N . VAL A 1 112 ? 4.971 78.756 115.467 1.00 12.35 112 VAL A N 1
ATOM 784 C CA A VAL A 1 112 ? 5.021 79.787 116.551 0.50 11.28 112 VAL A CA 1
ATOM 785 C CA B VAL A 1 112 ? 5.066 79.767 116.541 0.50 11.25 112 VAL A CA 1
ATOM 786 C C . VAL A 1 112 ? 4.943 79.150 117.964 1.00 10.22 112 VAL A C 1
ATOM 787 O O . VAL A 1 112 ? 5.654 79.591 118.877 1.00 10.31 112 VAL A O 1
ATOM 794 N N . GLU A 1 113 ? 4.088 78.123 118.147 1.00 9.64 113 GLU A N 1
ATOM 795 C CA . GLU A 1 113 ? 3.859 77.519 119.469 1.00 10.84 113 GLU A CA 1
ATOM 796 C C . GLU A 1 113 ? 5.178 76.858 119.967 1.00 6.99 113 GLU A C 1
ATOM 797 O O . GLU A 1 113 ? 5.574 77.033 121.128 1.00 9.67 113 GLU A O 1
ATOM 803 N N . ALA A 1 114 ? 5.935 76.195 119.086 1.00 5.87 114 ALA A N 1
ATOM 804 C CA . ALA A 1 114 ? 7.163 75.499 119.493 1.00 7.00 114 ALA A CA 1
ATOM 805 C C . ALA A 1 114 ? 8.281 76.533 119.667 1.00 5.64 114 ALA A C 1
ATOM 806 O O . ALA A 1 114 ? 9.079 76.396 120.616 1.00 7.03 114 ALA A O 1
ATOM 808 N N . LYS A 1 115 ? 8.292 77.629 118.866 1.00 7.80 115 LYS A N 1
ATOM 809 C CA . LYS A 1 115 ? 9.336 78.661 119.073 1.00 8.32 115 LYS A CA 1
ATOM 810 C C . LYS A 1 115 ? 9.110 79.323 120.403 1.00 8.26 115 LYS A C 1
ATOM 811 O O . LYS A 1 115 ? 10.088 79.552 121.165 1.00 9.76 115 LYS A O 1
ATOM 817 N N . ASP A 1 116 ? 7.839 79.555 120.715 1.00 7.65 116 ASP A N 1
ATOM 818 C CA . ASP A 1 116 ? 7.528 80.251 121.976 1.00 9.73 116 ASP A CA 1
ATOM 819 C C . ASP A 1 116 ? 7.807 79.306 123.204 1.00 6.76 116 ASP A C 1
ATOM 820 O O . ASP A 1 116 ? 8.260 79.800 124.248 1.00 10.23 116 ASP A O 1
ATOM 825 N N . MET A 1 117 ? 7.527 78.009 123.054 1.00 7.08 117 MET A N 1
ATOM 826 C CA . MET A 1 117 ? 7.936 77.033 124.083 1.00 6.18 117 MET A CA 1
ATOM 827 C C . MET A 1 117 ? 9.442 77.100 124.376 1.00 6.33 117 MET A C 1
ATOM 828 O O . MET A 1 117 ? 9.911 77.210 125.553 1.00 7.38 117 MET A O 1
ATOM 833 N N . LEU A 1 118 ? 10.233 77.047 123.284 1.00 6.30 118 LEU A N 1
ATOM 834 C CA . LEU A 1 118 ? 11.694 77.045 123.439 1.00 5.99 118 LEU A CA 1
ATOM 835 C C . LEU A 1 118 ? 12.198 78.407 124.010 1.00 5.71 118 LEU A C 1
ATOM 836 O O . LEU A 1 118 ? 13.156 78.417 124.819 1.00 6.87 118 LEU A O 1
ATOM 841 N N . ARG A 1 119 ? 11.615 79.534 123.523 1.00 6.59 119 ARG A N 1
ATOM 842 C CA . ARG A 1 119 ? 12.044 80.804 124.056 1.00 5.98 119 ARG A CA 1
ATOM 843 C C . ARG A 1 119 ? 11.746 80.908 125.555 1.00 5.92 119 ARG A C 1
ATOM 844 O O . ARG A 1 119 ? 12.562 81.452 126.340 1.00 7.39 119 ARG A O 1
ATOM 852 N N . ALA A 1 120 ? 10.549 80.518 125.950 1.00 6.77 120 ALA A N 1
ATOM 853 C CA . ALA A 1 120 ? 10.143 80.577 127.384 1.00 7.48 120 ALA A CA 1
ATOM 854 C C . ALA A 1 120 ? 11.092 79.651 128.228 1.00 4.96 120 ALA A C 1
ATOM 855 O O . ALA A 1 120 ? 11.590 80.040 129.274 1.00 6.88 120 ALA A O 1
ATOM 857 N N . TYR A 1 121 ? 11.395 78.463 127.707 1.00 5.51 121 TYR A N 1
ATOM 858 C CA . TYR A 1 121 ? 12.196 77.490 128.454 1.00 5.41 121 TYR A CA 1
ATOM 859 C C . TYR A 1 121 ? 13.589 78.068 128.689 1.00 5.18 121 TYR A C 1
ATOM 860 O O . TYR A 1 121 ? 14.122 78.064 129.832 1.00 6.42 121 TYR A O 1
ATOM 869 N N . VAL A 1 122 ? 14.246 78.597 127.618 1.00 7.38 122 VAL A N 1
ATOM 870 C CA . VAL A 1 122 ? 15.601 79.143 127.868 1.00 6.40 122 VAL A CA 1
ATOM 871 C C . VAL A 1 122 ? 15.577 80.439 128.693 1.00 6.75 122 VAL A C 1
ATOM 872 O O . VAL A 1 122 ? 16.617 80.741 129.392 1.00 8.52 122 VAL A O 1
ATOM 876 N N . ALA A 1 123 ? 14.481 81.215 128.636 1.00 6.94 123 ALA A N 1
ATOM 877 C CA . ALA A 1 123 ? 14.353 82.419 129.526 1.00 7.23 123 ALA A CA 1
ATOM 878 C C . ALA A 1 123 ? 14.455 81.867 130.993 1.00 7.26 123 ALA A C 1
ATOM 879 O O . ALA A 1 123 ? 15.020 82.562 131.864 1.00 10.02 123 ALA A O 1
ATOM 881 N N . GLY A 1 124 ? 13.798 80.743 131.275 1.00 7.42 124 GLY A N 1
ATOM 882 C CA . GLY A 1 124 ? 13.841 80.084 132.621 1.00 8.48 124 GLY A CA 1
ATOM 883 C C . GLY A 1 124 ? 15.257 79.666 133.007 1.00 6.92 124 GLY A C 1
ATOM 884 O O . GLY A 1 124 ? 15.714 79.931 134.132 1.00 7.80 124 GLY A O 1
ATOM 885 N N . VAL A 1 125 ? 15.958 78.998 132.057 1.00 5.70 125 VAL A N 1
ATOM 886 C CA . VAL A 1 125 ? 17.392 78.645 132.291 1.00 5.78 125 VAL A CA 1
ATOM 887 C C . VAL A 1 125 ? 18.254 79.878 132.581 1.00 4.77 125 VAL A C 1
ATOM 888 O O . VAL A 1 125 ? 18.972 79.929 133.595 1.00 6.87 125 VAL A O 1
ATOM 892 N N . ASN A 1 126 ? 18.122 80.876 131.681 1.00 5.64 126 ASN A N 1
ATOM 893 C CA . ASN A 1 126 ? 18.964 82.058 131.924 1.00 5.13 126 ASN A CA 1
ATOM 894 C C . ASN A 1 126 ? 18.592 82.818 133.177 1.00 6.08 126 ASN A C 1
ATOM 895 O O . ASN A 1 126 ? 19.512 83.329 133.851 1.00 9.39 126 ASN A O 1
ATOM 900 N N . ALA A 1 127 ? 17.295 82.808 133.596 1.00 5.08 127 ALA A N 1
ATOM 901 C CA . ALA A 1 127 ? 16.969 83.442 134.891 1.00 6.55 127 ALA A CA 1
ATOM 902 C C . ALA A 1 127 ? 17.708 82.657 136.027 1.00 5.55 127 ALA A C 1
ATOM 903 O O . ALA A 1 127 ? 18.185 83.254 136.975 1.00 7.60 127 ALA A O 1
ATOM 905 N N . PHE A 1 128 ? 17.742 81.323 135.965 1.00 6.39 128 PHE A N 1
ATOM 906 C CA . PHE A 1 128 ? 18.474 80.617 137.007 1.00 7.29 128 PHE A CA 1
ATOM 907 C C . PHE A 1 128 ? 19.950 81.055 137.023 1.00 6.53 128 PHE A C 1
ATOM 908 O O . PHE A 1 128 ? 20.602 81.212 138.124 1.00 8.00 128 PHE A O 1
ATOM 916 N N . LEU A 1 129 ? 20.573 81.185 135.818 1.00 6.91 129 LEU A N 1
ATOM 917 C CA . LEU A 1 129 ? 22.004 81.557 135.768 1.00 8.11 129 LEU A CA 1
ATOM 918 C C . LEU A 1 129 ? 22.194 82.987 136.380 1.00 9.00 129 LEU A C 1
ATOM 919 O O . LEU A 1 129 ? 23.254 83.300 136.874 1.00 11.03 129 LEU A O 1
ATOM 924 N N . ALA A 1 130 ? 21.158 83.808 136.361 1.00 8.26 130 ALA A N 1
ATOM 925 C CA . ALA A 1 130 ? 21.208 85.160 136.907 1.00 8.28 130 ALA A CA 1
ATOM 926 C C . ALA A 1 130 ? 20.687 85.235 138.362 1.00 7.46 130 ALA A C 1
ATOM 927 O O . ALA A 1 130 ? 20.762 86.364 138.951 1.00 12.26 130 ALA A O 1
ATOM 929 N N . SER A 1 131 ? 20.351 84.073 138.988 1.00 8.20 131 SER A N 1
ATOM 930 C CA . SER A 1 131 ? 19.585 84.120 140.238 1.00 9.54 131 SER A CA 1
ATOM 931 C C . SER A 1 131 ? 20.521 84.300 141.445 1.00 10.96 131 SER A C 1
ATOM 932 O O . SER A 1 131 ? 19.989 84.434 142.563 1.00 13.48 131 SER A O 1
ATOM 935 N N . GLY A 1 132 ? 21.861 84.256 141.277 1.00 9.25 132 GLY A N 1
ATOM 936 C CA . GLY A 1 132 ? 22.716 84.382 142.481 1.00 10.57 132 GLY A CA 1
ATOM 937 C C . GLY A 1 132 ? 22.956 83.062 143.232 1.00 10.60 132 GLY A C 1
ATOM 938 O O . GLY A 1 132 ? 23.688 83.079 144.259 1.00 15.04 132 GLY A O 1
ATOM 939 N N . ALA A 1 133 ? 22.436 81.910 142.737 1.00 10.38 133 ALA A N 1
ATOM 940 C CA . ALA A 1 133 ? 22.704 80.593 143.363 1.00 10.65 133 ALA A CA 1
ATOM 941 C C . ALA A 1 133 ? 24.177 80.279 143.366 1.00 9.47 133 ALA A C 1
ATOM 942 O O . ALA A 1 133 ? 24.955 80.640 142.431 1.00 10.57 133 ALA A O 1
ATOM 944 N N . PRO A 1 134 ? 24.616 79.519 144.369 1.00 10.05 134 PRO A N 1
ATOM 945 C CA . PRO A 1 134 ? 26.046 79.066 144.304 1.00 9.91 134 PRO A CA 1
ATOM 946 C C . PRO A 1 134 ? 26.190 78.124 143.096 1.00 9.15 134 PRO A C 1
ATOM 947 O O . PRO A 1 134 ? 25.188 77.463 142.753 1.00 10.02 134 PRO A O 1
ATOM 951 N N . LEU A 1 135 ? 27.335 78.128 142.429 1.00 7.83 135 LEU A N 1
ATOM 952 C CA . LEU A 1 135 ? 27.482 77.239 141.260 1.00 5.14 135 LEU A CA 1
ATOM 953 C C . LEU A 1 135 ? 27.621 75.797 141.749 1.00 5.35 135 LEU A C 1
ATOM 954 O O . LEU A 1 135 ? 28.159 75.460 142.856 1.00 9.40 135 LEU A O 1
ATOM 959 N N . PRO A 1 136 ? 27.268 74.866 140.841 1.00 6.83 136 PRO A N 1
ATOM 960 C CA . PRO A 1 136 ? 27.472 73.443 141.236 1.00 6.44 136 PRO A CA 1
ATOM 961 C C . PRO A 1 136 ? 28.950 73.123 141.450 1.00 4.23 136 PRO A C 1
ATOM 962 O O . PRO A 1 136 ? 29.838 73.772 140.904 1.00 5.25 136 PRO A O 1
ATOM 966 N N . VAL A 1 137 ? 29.159 72.047 142.207 1.00 5.16 137 VAL A N 1
ATOM 967 C CA . VAL A 1 137 ? 30.567 71.646 142.573 1.00 4.68 137 VAL A CA 1
ATOM 968 C C . VAL A 1 137 ? 31.448 71.464 141.319 1.00 4.66 137 VAL A C 1
ATOM 969 O O . VAL A 1 137 ? 32.645 71.747 141.342 1.00 4.88 137 VAL A O 1
ATOM 973 N N . GLU A 1 138 ? 30.870 70.975 140.201 1.00 4.57 138 GLU A N 1
ATOM 974 C CA . GLU A 1 138 ? 31.712 70.771 139.011 1.00 3.70 138 GLU A CA 1
ATOM 975 C C . GLU A 1 138 ? 32.233 72.058 138.411 1.00 4.57 138 GLU A C 1
ATOM 976 O O . GLU A 1 138 ? 33.372 72.040 137.882 1.00 4.79 138 GLU A O 1
ATOM 982 N N . TYR A 1 139 ? 31.513 73.155 138.595 1.00 6.03 139 TYR A N 1
ATOM 983 C CA . TYR A 1 139 ? 32.055 74.451 138.040 1.00 5.36 139 TYR A CA 1
ATOM 984 C C . TYR A 1 139 ? 33.187 74.908 138.932 1.00 5.15 139 TYR A C 1
ATOM 985 O O . TYR A 1 139 ? 34.189 75.483 138.387 1.00 6.08 139 TYR A O 1
ATOM 994 N N . GLY A 1 140 ? 33.164 74.565 140.229 1.00 4.74 140 GLY A N 1
ATOM 995 C CA . GLY A 1 140 ? 34.269 74.944 141.125 1.00 5.20 140 GLY A CA 1
ATOM 996 C C . GLY A 1 140 ? 35.485 74.137 140.683 1.00 4.54 140 GLY A C 1
ATOM 997 O O . GLY A 1 140 ? 36.611 74.661 140.521 1.00 5.67 140 GLY A O 1
ATOM 998 N N . LEU A 1 141 ? 35.294 72.811 140.493 1.00 3.77 141 LEU A N 1
ATOM 999 C CA . LEU A 1 141 ? 36.448 71.915 140.144 1.00 3.46 141 LEU A CA 1
ATOM 1000 C C . LEU A 1 141 ? 37.074 72.382 138.816 1.00 4.61 141 LEU A C 1
ATOM 1001 O O . LEU A 1 141 ? 38.319 72.432 138.732 1.00 5.66 141 LEU A O 1
ATOM 1006 N N . LEU A 1 142 ? 36.215 72.697 137.838 1.00 3.79 142 LEU A N 1
ATOM 1007 C CA . LEU A 1 142 ? 36.739 73.129 136.506 1.00 4.13 142 LEU A CA 1
ATOM 1008 C C . LEU A 1 142 ? 37.169 74.573 136.439 1.00 4.72 142 LEU A C 1
ATOM 1009 O O . LEU A 1 142 ? 37.844 74.985 135.430 1.00 6.97 142 LEU A O 1
ATOM 1014 N N . GLY A 1 143 ? 36.875 75.374 137.467 1.00 5.42 143 GLY A N 1
ATOM 1015 C CA . GLY A 1 143 ? 37.185 76.817 137.351 1.00 8.24 143 GLY A CA 1
ATOM 1016 C C . GLY A 1 143 ? 36.358 77.408 136.239 1.00 7.24 143 GLY A C 1
ATOM 1017 O O . GLY A 1 143 ? 36.867 78.291 135.502 1.00 10.51 143 GLY A O 1
ATOM 1018 N N . ALA A 1 144 ? 35.106 76.974 136.081 1.00 6.75 144 ALA A N 1
ATOM 1019 C CA . ALA A 1 144 ? 34.219 77.337 134.915 1.00 6.50 144 ALA A CA 1
ATOM 1020 C C . ALA A 1 144 ? 33.078 78.236 135.391 1.00 6.67 144 ALA A C 1
ATOM 1021 O O . ALA A 1 144 ? 32.722 78.205 136.569 1.00 8.77 144 ALA A O 1
ATOM 1023 N N . GLU A 1 145 ? 32.483 78.967 134.431 1.00 8.30 145 GLU A N 1
ATOM 1024 C CA . GLU A 1 145 ? 31.269 79.726 134.683 1.00 9.47 145 GLU A CA 1
ATOM 1025 C C . GLU A 1 145 ? 30.265 79.338 133.613 1.00 8.22 145 GLU A C 1
ATOM 1026 O O . GLU A 1 145 ? 30.667 79.198 132.438 1.00 10.03 145 GLU A O 1
ATOM 1032 N N . PRO A 1 146 ? 28.974 79.294 133.963 1.00 8.41 146 PRO A N 1
ATOM 1033 C CA . PRO A 1 146 ? 27.978 78.821 132.986 1.00 8.01 146 PRO A CA 1
ATOM 1034 C C . PRO A 1 146 ? 27.800 79.847 131.880 1.00 8.43 146 PRO A C 1
ATOM 1035 O O . PRO A 1 146 ? 27.812 81.082 132.130 1.00 11.77 146 PRO A O 1
ATOM 1039 N N . GLU A 1 147 ? 27.607 79.339 130.652 1.00 8.03 147 GLU A N 1
ATOM 1040 C CA . GLU A 1 147 ? 27.335 80.214 129.514 1.00 7.64 147 GLU A CA 1
ATOM 1041 C C . GLU A 1 147 ? 25.822 80.226 129.216 1.00 7.35 147 GLU A C 1
ATOM 1042 O O . GLU A 1 147 ? 25.153 79.191 129.300 1.00 8.77 147 GLU A O 1
ATOM 1048 N N . PRO A 1 148 ? 25.315 81.368 128.721 1.00 8.28 148 PRO A N 1
ATOM 1049 C CA . PRO A 1 148 ? 23.883 81.540 128.579 1.00 7.59 148 PRO A CA 1
ATOM 1050 C C . PRO A 1 148 ? 23.250 80.636 127.454 1.00 6.96 148 PRO A C 1
ATOM 1051 O O . PRO A 1 148 ? 23.989 80.107 126.576 1.00 8.00 148 PRO A O 1
ATOM 1055 N N . TRP A 1 149 ? 21.935 80.541 127.455 1.00 6.95 149 TRP A N 1
ATOM 1056 C CA . TRP A 1 149 ? 21.208 79.601 126.537 1.00 6.62 149 TRP A CA 1
ATOM 1057 C C . TRP A 1 149 ? 20.463 80.382 125.467 1.00 7.34 149 TRP A C 1
ATOM 1058 O O . TRP A 1 149 ? 19.932 81.452 125.731 1.00 9.07 149 TRP A O 1
ATOM 1069 N N . GLU A 1 150 ? 20.407 79.806 124.253 1.00 7.09 150 GLU A N 1
ATOM 1070 C CA . GLU A 1 150 ? 19.612 80.300 123.138 1.00 7.49 150 GLU A CA 1
ATOM 1071 C C . GLU A 1 150 ? 18.554 79.236 122.858 1.00 9.04 150 GLU A C 1
ATOM 1072 O O . GLU A 1 150 ? 18.761 78.080 123.163 1.00 10.11 150 GLU A O 1
ATOM 1078 N N . PRO A 1 151 ? 17.430 79.625 122.241 1.00 9.43 151 PRO A N 1
ATOM 1079 C CA . PRO A 1 151 ? 16.331 78.689 122.110 1.00 11.11 151 PRO A CA 1
ATOM 1080 C C . PRO A 1 151 ? 16.694 77.421 121.320 1.00 10.06 151 PRO A C 1
ATOM 1081 O O . PRO A 1 151 ? 16.286 76.256 121.654 1.00 13.20 151 PRO A O 1
ATOM 1085 N N . TRP A 1 152 ? 17.535 77.587 120.292 1.00 8.77 152 TRP A N 1
ATOM 1086 C CA . TRP A 1 152 ? 17.893 76.380 119.498 1.00 9.05 152 TRP A CA 1
ATOM 1087 C C . TRP A 1 152 ? 18.839 75.376 120.216 1.00 8.94 152 TRP A C 1
ATOM 1088 O O . TRP A 1 152 ? 18.950 74.194 119.812 1.00 9.22 152 TRP A O 1
ATOM 1099 N N . HIS A 1 153 ? 19.413 75.802 121.362 1.00 7.88 153 HIS A N 1
ATOM 1100 C CA . HIS A 1 153 ? 20.238 74.909 122.146 1.00 6.44 153 HIS A CA 1
ATOM 1101 C C . HIS A 1 153 ? 19.499 73.680 122.592 1.00 6.74 153 HIS A C 1
ATOM 1102 O O . HIS A 1 153 ? 20.140 72.615 122.675 1.00 8.30 153 HIS A O 1
ATOM 1109 N N . SER A 1 154 ? 18.188 73.794 122.912 1.00 7.02 154 SER A N 1
ATOM 1110 C CA . SER A 1 154 ? 17.475 72.587 123.406 1.00 6.78 154 SER A CA 1
ATOM 1111 C C . SER A 1 154 ? 17.378 71.505 122.281 1.00 6.53 154 SER A C 1
ATOM 1112 O O . SER A 1 154 ? 17.322 70.314 122.546 1.00 7.65 154 SER A O 1
ATOM 1115 N N . ILE A 1 155 ? 17.286 72.000 121.044 1.00 7.69 155 ILE A N 1
ATOM 1116 C CA . ILE A 1 155 ? 17.247 71.090 119.894 1.00 6.79 155 ILE A CA 1
ATOM 1117 C C . ILE A 1 155 ? 18.577 70.397 119.792 1.00 7.01 155 ILE A C 1
ATOM 1118 O O . ILE A 1 155 ? 18.600 69.129 119.566 1.00 8.34 155 ILE A O 1
ATOM 1123 N N . ALA A 1 156 ? 19.699 71.110 120.061 1.00 8.35 156 ALA A N 1
ATOM 1124 C CA . ALA A 1 156 ? 21.016 70.381 120.052 1.00 7.15 156 ALA A CA 1
ATOM 1125 C C . ALA A 1 156 ? 21.126 69.350 121.194 1.00 7.47 156 ALA A C 1
ATOM 1126 O O . ALA A 1 156 ? 21.640 68.253 120.969 1.00 8.88 156 ALA A O 1
ATOM 1128 N N . VAL A 1 157 ? 20.638 69.688 122.382 1.00 6.89 157 VAL A N 1
ATOM 1129 C CA . VAL A 1 157 ? 20.656 68.725 123.509 1.00 6.87 157 VAL A CA 1
ATOM 1130 C C . VAL A 1 157 ? 19.838 67.449 123.151 1.00 7.57 157 VAL A C 1
ATOM 1131 O O . VAL A 1 157 ? 20.352 66.316 123.367 1.00 8.69 157 VAL A O 1
ATOM 1135 N N . MET A 1 158 ? 18.638 67.655 122.560 1.00 6.86 158 MET A N 1
ATOM 1136 C CA . MET A 1 158 ? 17.766 66.528 122.220 1.00 7.15 158 MET A CA 1
ATOM 1137 C C . MET A 1 158 ? 18.460 65.692 121.148 1.00 8.13 158 MET A C 1
ATOM 1138 O O . MET A 1 158 ? 18.446 64.440 121.228 1.00 9.74 158 MET A O 1
ATOM 1143 N N . ARG A 1 159 ? 19.059 66.329 120.138 1.00 8.86 159 ARG A N 1
ATOM 1144 C CA . ARG A 1 159 ? 19.673 65.619 119.051 1.00 9.64 159 ARG A CA 1
ATOM 1145 C C . ARG A 1 159 ? 20.869 64.796 119.610 1.00 11.87 159 ARG A C 1
ATOM 1146 O O . ARG A 1 159 ? 21.107 63.645 119.199 1.00 14.70 159 ARG A O 1
ATOM 1154 N N . ARG A 1 160 ? 21.677 65.348 120.521 1.00 11.23 160 ARG A N 1
ATOM 1155 C CA . ARG A 1 160 ? 22.783 64.655 121.164 1.00 13.39 160 ARG A CA 1
ATOM 1156 C C . ARG A 1 160 ? 22.339 63.391 121.947 1.00 12.47 160 ARG A C 1
ATOM 1157 O O . ARG A 1 160 ? 23.039 62.345 121.889 1.00 13.65 160 ARG A O 1
ATOM 1165 N N . LEU A 1 161 ? 21.159 63.451 122.615 1.00 10.33 161 LEU A N 1
ATOM 1166 C CA . LEU A 1 161 ? 20.707 62.311 123.431 1.00 11.50 161 LEU A CA 1
ATOM 1167 C C . LEU A 1 161 ? 20.643 61.072 122.548 1.00 11.65 161 LEU A C 1
ATOM 1168 O O . LEU A 1 161 ? 20.984 59.961 122.956 1.00 13.40 161 LEU A O 1
ATOM 1173 N N . GLY A 1 162 ? 20.133 61.264 121.338 1.00 11.98 162 GLY A N 1
ATOM 1174 C CA . GLY A 1 162 ? 19.951 60.142 120.425 1.00 10.51 162 GLY A CA 1
ATOM 1175 C C . GLY A 1 162 ? 20.970 59.978 119.309 1.00 8.75 162 GLY A C 1
ATOM 1176 O O . GLY A 1 162 ? 20.769 59.139 118.383 1.00 13.31 162 GLY A O 1
ATOM 1177 N N . LEU A 1 163 ? 22.128 60.630 119.446 1.00 10.49 163 LEU A N 1
ATOM 1178 C CA . LEU A 1 163 ? 23.118 60.795 118.372 1.00 11.14 163 LEU A CA 1
ATOM 1179 C C . LEU A 1 163 ? 23.622 59.431 117.848 1.00 10.06 163 LEU A C 1
ATOM 1180 O O . LEU A 1 163 ? 24.213 58.629 118.593 1.00 11.92 163 LEU A O 1
ATOM 1185 N N . LEU A 1 164 ? 23.349 59.195 116.566 1.00 10.71 164 LEU A N 1
ATOM 1186 C CA . LEU A 1 164 ? 23.928 58.076 115.811 1.00 10.31 164 LEU A CA 1
ATOM 1187 C C . LEU A 1 164 ? 23.617 56.676 116.442 1.00 14.15 164 LEU A C 1
ATOM 1188 O O . LEU A 1 164 ? 24.361 55.742 116.332 1.00 26.30 164 LEU A O 1
ATOM 1193 N N . MET A 1 165 ? 22.525 56.507 117.128 1.00 14.05 165 MET A N 1
ATOM 1194 C CA . MET A 1 165 ? 22.306 55.186 117.732 1.00 17.88 165 MET A CA 1
ATOM 1195 C C . MET A 1 165 ? 21.759 54.238 116.659 1.00 20.05 165 MET A C 1
ATOM 1196 O O . MET A 1 165 ? 20.962 54.694 115.741 1.00 21.88 165 MET A O 1
ATOM 1201 N N . GLY A 1 166 ? 22.100 52.951 116.796 1.00 15.56 166 GLY A N 1
ATOM 1202 C CA . GLY A 1 166 ? 21.515 51.926 115.956 1.00 14.59 166 GLY A CA 1
ATOM 1203 C C . GLY A 1 166 ? 22.322 51.542 114.757 1.00 13.56 166 GLY A C 1
ATOM 1204 O O . GLY A 1 166 ? 23.514 51.203 114.887 1.00 16.34 166 GLY A O 1
ATOM 1205 N N . SER A 1 167 ? 21.668 51.669 113.585 1.00 11.24 167 SER A N 1
ATOM 1206 C CA . SER A 1 167 ? 22.124 50.897 112.450 1.00 10.31 167 SER A CA 1
ATOM 1207 C C . SER A 1 167 ? 23.563 51.214 111.969 1.00 11.02 167 SER A C 1
ATOM 1208 O O . SER A 1 167 ? 24.212 50.351 111.417 1.00 8.97 167 SER A O 1
ATOM 1211 N N . VAL A 1 168 ? 24.017 52.469 112.076 1.00 9.71 168 VAL A N 1
ATOM 1212 C CA . VAL A 1 168 ? 25.276 52.915 111.441 1.00 8.96 168 VAL A CA 1
ATOM 1213 C C . VAL A 1 168 ? 26.439 52.055 111.982 1.00 9.11 168 VAL A C 1
ATOM 1214 O O . VAL A 1 168 ? 27.335 51.731 111.188 1.00 10.22 168 VAL A O 1
ATOM 1218 N N . TRP A 1 169 ? 26.434 51.653 113.257 1.00 9.76 169 TRP A N 1
ATOM 1219 C CA . TRP A 1 169 ? 27.548 50.883 113.839 1.00 8.95 169 TRP A CA 1
ATOM 1220 C C . TRP A 1 169 ? 27.599 49.488 113.269 1.00 9.23 169 TRP A C 1
ATOM 1221 O O . TRP A 1 169 ? 28.707 48.942 113.091 1.00 9.20 169 TRP A O 1
ATOM 1232 N N . PHE A 1 170 ? 26.431 48.899 113.005 1.00 8.44 170 PHE A N 1
ATOM 1233 C CA . PHE A 1 170 ? 26.455 47.498 112.460 1.00 7.65 170 PHE A CA 1
ATOM 1234 C C . PHE A 1 170 ? 27.012 47.445 111.047 1.00 7.93 170 PHE A C 1
ATOM 1235 O O . PHE A 1 170 ? 27.680 46.496 110.667 1.00 9.40 170 PHE A O 1
ATOM 1243 N N . LYS A 1 171 ? 26.627 48.449 110.233 1.00 8.05 171 LYS A N 1
ATOM 1244 C CA . LYS A 1 171 ? 27.138 48.580 108.888 1.00 7.57 171 LYS A CA 1
ATOM 1245 C C . LYS A 1 171 ? 28.638 48.810 108.859 1.00 8.07 171 LYS A C 1
ATOM 1246 O O . LYS A 1 171 ? 29.358 48.287 108.004 1.00 9.79 171 LYS A O 1
ATOM 1252 N N . LEU A 1 172 ? 29.088 49.744 109.705 1.00 8.63 172 LEU A N 1
ATOM 1253 C CA . LEU A 1 172 ? 30.532 50.034 109.834 1.00 10.49 172 LEU A CA 1
ATOM 1254 C C . LEU A 1 172 ? 31.252 48.749 110.259 1.00 8.39 172 LEU A C 1
ATOM 1255 O O . LEU A 1 172 ? 32.306 48.386 109.649 1.00 9.24 172 LEU A O 1
ATOM 1260 N N . TRP A 1 173 ? 30.698 48.013 111.220 1.00 9.58 173 TRP A N 1
ATOM 1261 C CA . TRP A 1 173 ? 31.356 46.794 111.664 1.00 9.92 173 TRP A CA 1
ATOM 1262 C C . TRP A 1 173 ? 31.449 45.755 110.589 1.00 7.99 173 TRP A C 1
ATOM 1263 O O . TRP A 1 173 ? 32.532 45.143 110.362 1.00 8.94 173 TRP A O 1
ATOM 1274 N N . ARG A 1 174 ? 30.363 45.554 109.845 1.00 7.76 174 ARG A N 1
ATOM 1275 C CA . ARG A 1 174 ? 30.464 44.577 108.731 1.00 7.30 174 ARG A CA 1
ATOM 1276 C C . ARG A 1 174 ? 31.481 44.971 107.681 1.00 6.71 174 ARG A C 1
ATOM 1277 O O . ARG A 1 174 ? 32.120 44.062 107.066 1.00 8.96 174 ARG A O 1
ATOM 1285 N N . MET A 1 175 ? 31.544 46.269 107.386 1.00 8.35 175 MET A N 1
ATOM 1286 C CA A MET A 1 175 ? 32.538 46.715 106.417 0.50 7.68 175 MET A CA 1
ATOM 1287 C CA B MET A 1 175 ? 32.532 46.772 106.438 0.50 7.81 175 MET A CA 1
ATOM 1288 C C . MET A 1 175 ? 33.949 46.411 106.935 1.00 9.19 175 MET A C 1
ATOM 1289 O O . MET A 1 175 ? 34.785 45.911 106.149 1.00 9.84 175 MET A O 1
ATOM 1298 N N . LEU A 1 176 ? 34.217 46.692 108.210 1.00 8.77 176 LEU A N 1
ATOM 1299 C CA . LEU A 1 176 ? 35.550 46.463 108.764 1.00 9.42 176 LEU A CA 1
ATOM 1300 C C . LEU A 1 176 ? 35.913 44.954 108.754 1.00 10.94 176 LEU A C 1
ATOM 1301 O O . LEU A 1 176 ? 37.093 44.575 108.551 1.00 10.52 176 LEU A O 1
ATOM 1306 N N . ALA A 1 177 ? 34.903 44.111 108.872 1.00 9.25 177 ALA A N 1
ATOM 1307 C CA . ALA A 1 177 ? 35.099 42.618 108.921 1.00 9.54 177 ALA A CA 1
ATOM 1308 C C . ALA A 1 177 ? 35.404 42.122 107.504 1.00 11.58 177 ALA A C 1
ATOM 1309 O O . ALA A 1 177 ? 35.976 41.085 107.341 1.00 12.50 177 ALA A O 1
ATOM 1311 N N . LEU A 1 178 ? 34.965 42.832 106.449 1.00 10.47 178 LEU A N 1
ATOM 1312 C CA . LEU A 1 178 ? 35.137 42.259 105.047 1.00 11.90 178 LEU A CA 1
ATOM 1313 C C . LEU A 1 178 ? 36.573 41.772 104.700 1.00 12.62 178 LEU A C 1
ATOM 1314 O O . LEU A 1 178 ? 36.712 40.633 104.246 1.00 14.67 178 LEU A O 1
ATOM 1319 N N . PRO A 1 179 ? 37.624 42.658 104.846 1.00 14.00 179 PRO A N 1
ATOM 1320 C CA . PRO A 1 179 ? 38.992 42.195 104.437 1.00 14.40 179 PRO A CA 1
ATOM 1321 C C . PRO A 1 179 ? 39.530 41.118 105.422 1.00 13.68 179 PRO A C 1
ATOM 1322 O O . PRO A 1 179 ? 40.498 40.433 105.103 1.00 17.58 179 PRO A O 1
ATOM 1326 N N . VAL A 1 180 ? 38.915 40.981 106.621 1.00 12.22 180 VAL A N 1
ATOM 1327 C CA . VAL A 1 180 ? 39.412 39.991 107.646 1.00 11.91 180 VAL A CA 1
ATOM 1328 C C . VAL A 1 180 ? 38.847 38.580 107.462 1.00 12.32 180 VAL A C 1
ATOM 1329 O O . VAL A 1 180 ? 39.587 37.625 107.408 1.00 15.43 180 VAL A O 1
ATOM 1333 N N . VAL A 1 181 ? 37.524 38.466 107.380 1.00 11.31 181 VAL A N 1
ATOM 1334 C CA . VAL A 1 181 ? 36.846 37.151 107.341 1.00 11.99 181 VAL A CA 1
ATOM 1335 C C . VAL A 1 181 ? 36.161 36.901 106.006 1.00 12.14 181 VAL A C 1
ATOM 1336 O O . VAL A 1 181 ? 35.602 35.824 105.813 1.00 15.04 181 VAL A O 1
ATOM 1340 N N . GLY A 1 182 ? 36.203 37.856 105.075 1.00 11.59 182 GLY A N 1
ATOM 1341 C CA . GLY A 1 182 ? 35.527 37.655 103.771 1.00 12.29 182 GLY A CA 1
ATOM 1342 C C . GLY A 1 182 ? 34.069 38.024 103.775 1.00 13.08 182 GLY A C 1
ATOM 1343 O O . GLY A 1 182 ? 33.396 38.056 104.856 1.00 13.96 182 GLY A O 1
ATOM 1344 N N . ALA A 1 183 ? 33.515 38.214 102.567 1.00 12.85 183 ALA A N 1
ATOM 1345 C CA . ALA A 1 183 ? 32.073 38.656 102.470 1.00 12.15 183 ALA A CA 1
ATOM 1346 C C . ALA A 1 183 ? 31.058 37.730 103.142 1.00 12.10 183 ALA A C 1
ATOM 1347 O O . ALA A 1 183 ? 30.206 38.216 103.896 1.00 12.63 183 ALA A O 1
ATOM 1349 N N . ALA A 1 184 ? 31.105 36.427 102.841 1.00 12.68 184 ALA A N 1
ATOM 1350 C CA . ALA A 1 184 ? 30.092 35.500 103.382 1.00 12.05 184 ALA A CA 1
ATOM 1351 C C . ALA A 1 184 ? 30.070 35.481 104.873 1.00 12.82 184 ALA A C 1
ATOM 1352 O O . ALA A 1 184 ? 28.986 35.592 105.453 1.00 15.16 184 ALA A O 1
ATOM 1354 N N . ASN A 1 185 ? 31.240 35.426 105.510 1.00 11.81 185 ASN A N 1
ATOM 1355 C CA . ASN A 1 185 ? 31.287 35.529 106.973 1.00 12.16 185 ASN A CA 1
ATOM 1356 C C . ASN A 1 185 ? 30.937 36.899 107.520 1.00 12.26 185 ASN A C 1
ATOM 1357 O O . ASN A 1 185 ? 30.206 36.983 108.528 1.00 12.49 185 ASN A O 1
ATOM 1362 N N . ALA A 1 186 ? 31.438 37.977 106.890 1.00 11.15 186 ALA A N 1
ATOM 1363 C CA . ALA A 1 186 ? 31.177 39.316 107.415 1.00 9.24 186 ALA A CA 1
ATOM 1364 C C . ALA A 1 186 ? 29.637 39.574 107.416 1.00 9.80 186 ALA A C 1
ATOM 1365 O O . ALA A 1 186 ? 29.093 40.254 108.314 1.00 10.84 186 ALA A O 1
ATOM 1367 N N . LEU A 1 187 ? 28.915 39.030 106.425 1.00 9.67 187 LEU A N 1
ATOM 1368 C CA . LEU A 1 187 ? 27.482 39.307 106.329 1.00 10.27 187 LEU A CA 1
ATOM 1369 C C . LEU A 1 187 ? 26.637 38.429 107.273 1.00 10.53 187 LEU A C 1
ATOM 1370 O O . LEU A 1 187 ? 25.414 38.624 107.402 1.00 16.44 187 LEU A O 1
ATOM 1375 N N . LYS A 1 188 ? 27.318 37.623 108.096 1.00 11.14 188 LYS A N 1
ATOM 1376 C CA . LYS A 1 188 ? 26.626 36.928 109.232 1.00 12.28 188 LYS A CA 1
ATOM 1377 C C . LYS A 1 188 ? 26.867 37.664 110.541 1.00 11.90 188 LYS A C 1
ATOM 1378 O O . LYS A 1 188 ? 26.415 37.195 111.612 1.00 15.36 188 LYS A O 1
ATOM 1384 N N . LEU A 1 189 ? 27.625 38.763 110.504 1.00 10.62 189 LEU A N 1
ATOM 1385 C CA . LEU A 1 189 ? 27.930 39.517 111.745 1.00 10.14 189 LEU A CA 1
ATOM 1386 C C . LEU A 1 189 ? 26.800 40.443 112.029 1.00 10.08 189 LEU A C 1
ATOM 1387 O O . LEU A 1 189 ? 26.758 41.625 111.557 1.00 10.57 189 LEU A O 1
ATOM 1392 N N . ARG A 1 190 ? 25.840 39.913 112.790 1.00 8.30 190 ARG A N 1
ATOM 1393 C CA . ARG A 1 190 ? 24.760 40.708 113.284 1.00 9.03 190 ARG A CA 1
ATOM 1394 C C . ARG A 1 190 ? 24.214 40.041 114.532 1.00 8.42 190 ARG A C 1
ATOM 1395 O O . ARG A 1 190 ? 24.548 38.879 114.827 1.00 8.49 190 ARG A O 1
ATOM 1403 N N . TYR A 1 191 ? 23.437 40.797 115.330 1.00 7.23 191 TYR A N 1
ATOM 1404 C CA . TYR A 1 191 ? 22.906 40.183 116.581 1.00 6.54 191 TYR A CA 1
ATOM 1405 C C . TYR A 1 191 ? 22.024 38.962 116.288 1.00 5.96 191 TYR A C 1
ATOM 1406 O O . TYR A 1 191 ? 21.352 38.856 115.259 1.00 7.19 191 TYR A O 1
ATOM 1415 N N . ASP A 1 192 ? 22.050 37.991 117.209 1.00 6.46 192 ASP A N 1
ATOM 1416 C CA . ASP A 1 192 ? 21.270 36.748 117.050 1.00 7.77 192 ASP A CA 1
ATOM 1417 C C . ASP A 1 192 ? 19.771 37.060 116.998 1.00 7.38 192 ASP A C 1
ATOM 1418 O O . ASP A 1 192 ? 19.289 38.096 117.493 1.00 8.30 192 ASP A O 1
ATOM 1423 N N . ASP A 1 193 ? 19.042 36.147 116.389 1.00 8.86 193 ASP A N 1
ATOM 1424 C CA . ASP A 1 193 ? 17.552 36.237 116.340 1.00 9.50 193 ASP A CA 1
ATOM 1425 C C . ASP A 1 193 ? 16.867 35.100 117.129 1.00 8.66 193 ASP A C 1
ATOM 1426 O O . ASP A 1 193 ? 15.631 34.915 117.013 1.00 10.00 193 ASP A O 1
ATOM 1431 N N . GLY A 1 194 ? 17.627 34.358 117.947 1.00 11.98 194 GLY A N 1
ATOM 1432 C CA . GLY A 1 194 ? 17.027 33.184 118.675 1.00 12.62 194 GLY A CA 1
ATOM 1433 C C . GLY A 1 194 ? 16.666 32.045 117.749 1.00 11.84 194 GLY A C 1
ATOM 1434 O O . GLY A 1 194 ? 16.062 31.065 118.204 1.00 17.72 194 GLY A O 1
ATOM 1435 N N . GLY A 1 195 ? 17.076 32.115 116.461 1.00 11.96 195 GLY A N 1
ATOM 1436 C CA . GLY A 1 195 ? 16.621 31.152 115.425 1.00 15.99 195 GLY A CA 1
ATOM 1437 C C . GLY A 1 195 ? 15.407 31.689 114.630 1.00 11.83 195 GLY A C 1
ATOM 1438 O O . GLY A 1 195 ? 15.114 31.156 113.556 1.00 15.77 195 GLY A O 1
ATOM 1439 N N . ARG A 1 196 ? 14.602 32.625 115.214 1.00 9.93 196 ARG A N 1
ATOM 1440 C CA . ARG A 1 196 ? 13.351 33.134 114.571 1.00 9.62 196 ARG A CA 1
ATOM 1441 C C . ARG A 1 196 ? 12.842 34.297 115.409 1.00 7.19 196 ARG A C 1
ATOM 1442 O O . ARG A 1 196 ? 12.636 34.150 116.604 1.00 9.79 196 ARG A O 1
ATOM 1450 N N . ASP A 1 197 ? 12.657 35.481 114.786 1.00 7.86 197 ASP A N 1
ATOM 1451 C CA . ASP A 1 197 ? 12.193 36.574 115.567 1.00 6.99 197 ASP A CA 1
ATOM 1452 C C . ASP A 1 197 ? 10.726 36.439 116.015 1.00 6.87 197 ASP A C 1
ATOM 1453 O O . ASP A 1 197 ? 9.836 35.972 115.253 1.00 9.47 197 ASP A O 1
ATOM 1458 N N . LEU A 1 198 ? 10.446 36.896 117.236 1.00 8.59 198 LEU A N 1
ATOM 1459 C CA . LEU A 1 198 ? 9.072 37.399 117.623 1.00 7.93 198 LEU A CA 1
ATOM 1460 C C . LEU A 1 198 ? 9.015 38.848 117.133 1.00 7.65 198 LEU A C 1
ATOM 1461 O O . LEU A 1 198 ? 9.878 39.657 117.453 1.00 7.41 198 LEU A O 1
ATOM 1466 N N . LEU A 1 199 ? 8.018 39.110 116.289 1.00 6.91 199 LEU A N 1
ATOM 1467 C CA . LEU A 1 199 ? 7.797 40.451 115.728 1.00 5.64 199 LEU A CA 1
ATOM 1468 C C . LEU A 1 199 ? 6.919 41.268 116.673 1.00 6.70 199 LEU A C 1
ATOM 1469 O O . LEU A 1 199 ? 6.123 40.737 117.513 1.00 10.26 199 LEU A O 1
ATOM 1474 N N . CYS A 1 200 ? 6.931 42.565 116.550 1.00 6.75 200 CYS A N 1
ATOM 1475 C CA . CYS A 1 200 ? 6.002 43.399 117.294 1.00 6.94 200 CYS A CA 1
ATOM 1476 C C . CYS A 1 200 ? 4.645 43.491 116.620 1.00 9.22 200 CYS A C 1
ATOM 1477 O O . CYS A 1 200 ? 3.613 43.586 117.291 1.00 9.21 200 CYS A O 1
ATOM 1480 N N . ILE A 1 201 ? 4.651 43.618 115.280 1.00 7.97 201 ILE A N 1
ATOM 1481 C CA . ILE A 1 201 ? 3.368 43.830 114.559 1.00 7.53 201 ILE A CA 1
ATOM 1482 C C . ILE A 1 201 ? 3.255 42.792 113.399 1.00 8.91 201 ILE A C 1
ATOM 1483 O O . ILE A 1 201 ? 4.214 42.707 112.571 1.00 10.73 201 ILE A O 1
ATOM 1488 N N . PRO A 1 202 ? 2.140 42.028 113.341 1.00 10.27 202 PRO A N 1
ATOM 1489 C CA . PRO A 1 202 ? 1.095 41.936 114.392 1.00 10.15 202 PRO A CA 1
ATOM 1490 C C . PRO A 1 202 ? 1.646 41.348 115.708 1.00 9.60 202 PRO A C 1
ATOM 1491 O O . PRO A 1 202 ? 2.534 40.499 115.676 1.00 9.95 202 PRO A O 1
ATOM 1495 N N . PRO A 1 203 ? 1.024 41.726 116.821 1.00 8.66 203 PRO A N 1
ATOM 1496 C CA . PRO A 1 203 ? 1.492 41.178 118.116 1.00 10.21 203 PRO A CA 1
ATOM 1497 C C . PRO A 1 203 ? 1.435 39.648 118.097 1.00 9.44 203 PRO A C 1
ATOM 1498 O O . PRO A 1 203 ? 0.436 39.071 117.601 1.00 12.28 203 PRO A O 1
ATOM 1502 N N . GLY A 1 204 ? 2.520 39.015 118.602 1.00 9.49 204 GLY A N 1
ATOM 1503 C CA . GLY A 1 204 ? 2.631 37.590 118.699 1.00 10.69 204 GLY A CA 1
ATOM 1504 C C . GLY A 1 204 ? 3.105 36.892 117.455 1.00 11.44 204 GLY A C 1
ATOM 1505 O O . GLY A 1 204 ? 3.396 35.681 117.520 1.00 14.59 204 GLY A O 1
ATOM 1506 N N . ALA A 1 205 ? 3.219 37.630 116.314 1.00 10.75 205 ALA A N 1
ATOM 1507 C CA . ALA A 1 205 ? 3.619 36.986 115.036 1.00 10.74 205 ALA A CA 1
ATOM 1508 C C . ALA A 1 205 ? 5.120 36.650 115.038 1.00 10.96 205 ALA A C 1
ATOM 1509 O O . ALA A 1 205 ? 5.947 37.310 115.719 1.00 9.64 205 ALA A O 1
ATOM 1511 N N . GLU A 1 206 ? 5.480 35.573 114.339 1.00 11.46 206 GLU A N 1
ATOM 1512 C CA . GLU A 1 206 ? 6.920 35.218 114.225 1.00 13.01 206 GLU A CA 1
ATOM 1513 C C . GLU A 1 206 ? 7.323 35.137 112.773 1.00 9.69 206 GLU A C 1
ATOM 1514 O O . GLU A 1 206 ? 6.445 34.819 111.888 1.00 13.13 206 GLU A O 1
ATOM 1520 N N . ALA A 1 207 ? 8.617 35.310 112.463 1.00 9.40 207 ALA A N 1
ATOM 1521 C CA . ALA A 1 207 ? 9.031 35.197 111.047 1.00 9.53 207 ALA A CA 1
ATOM 1522 C C . ALA A 1 207 ? 10.520 35.018 111.044 1.00 7.52 207 ALA A C 1
ATOM 1523 O O . ALA A 1 207 ? 11.179 35.419 111.986 1.00 9.78 207 ALA A O 1
ATOM 1525 N N . ASP A 1 208 ? 11.024 34.375 110.008 1.00 10.10 208 ASP A N 1
ATOM 1526 C CA . ASP A 1 208 ? 12.440 34.256 109.780 1.00 9.81 208 ASP A CA 1
ATOM 1527 C C . ASP A 1 208 ? 12.970 35.475 109.013 1.00 8.32 208 ASP A C 1
ATOM 1528 O O . ASP A 1 208 ? 12.441 35.813 107.932 1.00 10.31 208 ASP A O 1
ATOM 1533 N N . ARG A 1 209 ? 14.023 36.079 109.504 1.00 8.45 209 ARG A N 1
ATOM 1534 C CA . ARG A 1 209 ? 14.562 37.328 108.898 1.00 8.00 209 ARG A CA 1
ATOM 1535 C C . ARG A 1 209 ? 15.231 36.952 107.592 1.00 10.03 209 ARG A C 1
ATOM 1536 O O . ARG A 1 209 ? 15.724 35.811 107.365 1.00 10.01 209 ARG A O 1
ATOM 1544 N N . LEU A 1 210 ? 15.325 37.941 106.736 1.00 8.35 210 LEU A N 1
ATOM 1545 C CA . LEU A 1 210 ? 16.095 37.732 105.447 1.00 8.87 210 LEU A CA 1
ATOM 1546 C C . LEU A 1 210 ? 17.560 37.781 105.728 1.00 8.96 210 LEU A C 1
ATOM 1547 O O . LEU A 1 210 ? 18.005 38.715 106.471 1.00 12.23 210 LEU A O 1
ATOM 1552 N N . GLU A 1 211 ? 18.319 36.834 105.137 1.00 11.26 211 GLU A N 1
ATOM 1553 C CA . GLU A 1 211 ? 19.746 36.886 105.218 1.00 14.48 211 GLU A CA 1
ATOM 1554 C C . GLU A 1 211 ? 20.262 37.739 104.037 1.00 14.73 211 GLU A C 1
ATOM 1555 O O . GLU A 1 211 ? 19.507 38.106 103.096 1.00 18.21 211 GLU A O 1
ATOM 1561 N N . ALA A 1 212 ? 21.505 38.167 104.135 1.00 11.44 212 ALA A N 1
ATOM 1562 C CA . ALA A 1 212 ? 22.128 39.013 103.068 1.00 12.75 212 ALA A CA 1
ATOM 1563 C C . ALA A 1 212 ? 22.131 38.270 101.722 1.00 15.39 212 ALA A C 1
ATOM 1564 O O . ALA A 1 212 ? 22.369 37.054 101.681 1.00 18.22 212 ALA A O 1
ATOM 1566 N N . ASP A 1 213 ? 21.871 39.003 100.635 1.00 17.79 213 ASP A N 1
ATOM 1567 C CA . ASP A 1 213 ? 21.943 38.425 99.266 1.00 22.21 213 ASP A CA 1
ATOM 1568 C C . ASP A 1 213 ? 23.306 38.836 98.722 1.00 19.91 213 ASP A C 1
ATOM 1569 O O . ASP A 1 213 ? 23.472 39.971 98.270 1.00 18.58 213 ASP A O 1
ATOM 1574 N N . LEU A 1 214 ? 24.300 37.952 98.805 1.00 19.51 214 LEU A N 1
ATOM 1575 C CA . LEU A 1 214 ? 25.656 38.291 98.370 1.00 19.67 214 LEU A CA 1
ATOM 1576 C C . LEU A 1 214 ? 25.656 38.675 96.890 1.00 21.61 214 LEU A C 1
ATOM 1577 O O . LEU A 1 214 ? 26.368 39.586 96.478 1.00 20.86 214 LEU A O 1
ATOM 1582 N N . ALA A 1 215 ? 24.779 38.072 96.091 1.00 20.79 215 ALA A N 1
ATOM 1583 C CA . ALA A 1 215 ? 24.746 38.464 94.694 1.00 20.76 215 ALA A CA 1
ATOM 1584 C C . ALA A 1 215 ? 24.361 39.947 94.448 1.00 20.92 215 ALA A C 1
ATOM 1585 O O . ALA A 1 215 ? 24.990 40.617 93.584 1.00 24.50 215 ALA A O 1
ATOM 1587 N N . THR A 1 216 ? 23.398 40.486 95.203 1.00 17.76 216 THR A N 1
ATOM 1588 C CA . THR A 1 216 ? 23.004 41.864 94.986 1.00 18.77 216 THR A CA 1
ATOM 1589 C C . THR A 1 216 ? 23.975 42.784 95.699 1.00 17.15 216 THR A C 1
ATOM 1590 O O . THR A 1 216 ? 24.116 43.963 95.330 1.00 21.87 216 THR A O 1
ATOM 1594 N N . LEU A 1 217 ? 24.675 42.280 96.698 1.00 13.83 217 LEU A N 1
ATOM 1595 C CA . LEU A 1 217 ? 25.676 43.102 97.405 1.00 13.07 217 LEU A CA 1
ATOM 1596 C C . LEU A 1 217 ? 27.100 43.083 96.768 1.00 14.61 217 LEU A C 1
ATOM 1597 O O . LEU A 1 217 ? 28.006 43.792 97.251 1.00 14.47 217 LEU A O 1
ATOM 1602 N N . ARG A 1 218 ? 27.287 42.279 95.716 1.00 15.54 218 ARG A N 1
ATOM 1603 C CA . ARG A 1 218 ? 28.616 42.033 95.213 1.00 18.46 218 ARG A CA 1
ATOM 1604 C C . ARG A 1 218 ? 29.291 43.362 94.734 1.00 18.38 218 ARG A C 1
ATOM 1605 O O . ARG A 1 218 ? 30.435 43.596 95.082 1.00 16.48 218 ARG A O 1
ATOM 1613 N N . PRO A 1 219 ? 28.561 44.251 94.005 1.00 18.84 219 PRO A N 1
ATOM 1614 C CA . PRO A 1 219 ? 29.254 45.493 93.624 1.00 19.57 219 PRO A CA 1
ATOM 1615 C C . PRO A 1 219 ? 29.683 46.327 94.840 1.00 13.69 219 PRO A C 1
ATOM 1616 O O . PRO A 1 219 ? 30.767 46.977 94.790 1.00 17.01 219 PRO A O 1
ATOM 1620 N N . ALA A 1 220 ? 28.843 46.384 95.891 1.00 13.59 220 ALA A N 1
ATOM 1621 C CA . ALA A 1 220 ? 29.203 47.182 97.084 1.00 11.87 220 ALA A CA 1
ATOM 1622 C C . ALA A 1 220 ? 30.450 46.538 97.753 1.00 13.07 220 ALA A C 1
ATOM 1623 O O . ALA A 1 220 ? 31.355 47.265 98.215 1.00 12.34 220 ALA A O 1
ATOM 1625 N N . VAL A 1 221 ? 30.456 45.187 97.885 1.00 13.72 221 VAL A N 1
ATOM 1626 C CA . VAL A 1 221 ? 31.557 44.451 98.528 1.00 10.74 221 VAL A CA 1
ATOM 1627 C C . VAL A 1 221 ? 32.839 44.696 97.753 1.00 10.12 221 VAL A C 1
ATOM 1628 O O . VAL A 1 221 ? 33.894 45.016 98.355 1.00 13.95 221 VAL A O 1
ATOM 1632 N N . ASP A 1 222 ? 32.755 44.560 96.421 1.00 12.83 222 ASP A N 1
ATOM 1633 C CA . ASP A 1 222 ? 33.953 44.720 95.590 1.00 16.80 222 ASP A CA 1
ATOM 1634 C C . ASP A 1 222 ? 34.546 46.113 95.685 1.00 15.00 222 ASP A C 1
ATOM 1635 O O . ASP A 1 222 ? 35.756 46.259 95.822 1.00 18.30 222 ASP A O 1
ATOM 1640 N N . ALA A 1 223 ? 33.681 47.133 95.668 1.00 14.67 223 ALA A N 1
ATOM 1641 C CA . ALA A 1 223 ? 34.114 48.540 95.751 1.00 13.36 223 ALA A CA 1
ATOM 1642 C C . ALA A 1 223 ? 34.750 48.806 97.104 1.00 13.88 223 ALA A C 1
ATOM 1643 O O . ALA A 1 223 ? 35.713 49.524 97.182 1.00 13.27 223 ALA A O 1
ATOM 1645 N N . LEU A 1 224 ? 34.180 48.252 98.184 1.00 11.99 224 LEU A N 1
ATOM 1646 C CA . LEU A 1 224 ? 34.722 48.475 99.522 1.00 13.23 224 LEU A CA 1
ATOM 1647 C C . LEU A 1 224 ? 36.092 47.760 99.641 1.00 12.53 224 LEU A C 1
ATOM 1648 O O . LEU A 1 224 ? 36.996 48.345 100.227 1.00 13.75 224 LEU A O 1
ATOM 1653 N N . LEU A 1 225 ? 36.242 46.488 99.179 1.00 12.86 225 LEU A N 1
ATOM 1654 C CA . LEU A 1 225 ? 37.506 45.791 99.288 1.00 12.99 225 LEU A CA 1
ATOM 1655 C C . LEU A 1 225 ? 38.597 46.579 98.551 1.00 14.90 225 LEU A C 1
ATOM 1656 O O . LEU A 1 225 ? 39.709 46.759 99.092 1.00 20.41 225 LEU A O 1
ATOM 1661 N N . LYS A 1 226 ? 38.269 47.114 97.372 1.00 12.95 226 LYS A N 1
ATOM 1662 C CA . LYS A 1 226 ? 39.247 47.950 96.621 1.00 14.02 226 LYS A CA 1
ATOM 1663 C C . LYS A 1 226 ? 39.616 49.185 97.403 1.00 14.50 226 LYS A C 1
ATOM 1664 O O . LYS A 1 226 ? 40.785 49.474 97.590 1.00 16.78 226 LYS A O 1
ATOM 1670 N N . ALA A 1 227 ? 38.591 49.901 97.893 1.00 13.18 227 ALA A N 1
ATOM 1671 C CA . ALA A 1 227 ? 38.775 51.154 98.642 1.00 11.25 227 ALA A CA 1
ATOM 1672 C C . ALA A 1 227 ? 39.602 50.906 99.902 1.00 13.69 227 ALA A C 1
ATOM 1673 O O . ALA A 1 227 ? 40.452 51.704 100.264 1.00 14.73 227 ALA A O 1
ATOM 1675 N N . MET A 1 228 ? 39.354 49.777 100.560 1.00 13.20 228 MET A N 1
ATOM 1676 C CA . MET A 1 228 ? 40.028 49.464 101.829 1.00 15.25 228 MET A CA 1
ATOM 1677 C C . MET A 1 228 ? 41.455 48.948 101.665 1.00 18.22 228 MET A C 1
ATOM 1678 O O . MET A 1 228 ? 42.193 48.952 102.628 1.00 19.24 228 MET A O 1
ATOM 1683 N N . GLY A 1 229 ? 41.826 48.503 100.456 1.00 17.14 229 GLY A N 1
ATOM 1684 C CA . GLY A 1 229 ? 43.070 47.698 100.172 1.00 25.67 229 GLY A CA 1
ATOM 1685 C C . GLY A 1 229 ? 44.139 48.475 99.494 1.00 37.48 229 GLY A C 1
ATOM 1686 O O . GLY A 1 229 ? 43.944 49.663 99.257 1.00 41.92 229 GLY A O 1
ATOM 1687 N N . SER B 2 1 ? 15.657 48.552 125.854 1.00 8.93 1 SER B N 1
ATOM 1688 C CA . SER B 2 1 ? 14.445 49.127 126.564 1.00 9.55 1 SER B CA 1
ATOM 1689 C C . SER B 2 1 ? 13.298 48.192 126.505 1.00 11.63 1 SER B C 1
ATOM 1690 O O . SER B 2 1 ? 13.321 47.464 125.407 1.00 9.80 1 SER B O 1
ATOM 1693 N N . ASN B 2 2 ? 12.423 48.100 127.457 1.00 4.39 2 ASN B N 1
ATOM 1694 C CA . ASN B 2 2 ? 11.272 47.265 127.334 1.00 4.63 2 ASN B CA 1
ATOM 1695 C C . ASN B 2 2 ? 10.046 48.130 127.543 1.00 4.30 2 ASN B C 1
ATOM 1696 O O . ASN B 2 2 ? 10.058 49.144 128.300 1.00 6.63 2 ASN B O 1
ATOM 1701 N N . ASN B 2 3 ? 8.927 47.769 126.913 1.00 4.49 3 ASN B N 1
ATOM 1702 C CA . ASN B 2 3 ? 7.616 48.231 127.427 1.00 6.41 3 ASN B CA 1
ATOM 1703 C C . ASN B 2 3 ? 6.506 47.293 127.007 1.00 5.25 3 ASN B C 1
ATOM 1704 O O . ASN B 2 3 ? 6.724 46.347 126.211 1.00 5.33 3 ASN B O 1
ATOM 1709 N N . TRP B 2 4 ? 5.324 47.488 127.592 1.00 5.32 4 TRP B N 1
ATOM 1710 C CA . TRP B 2 4 ? 4.218 46.679 127.223 1.00 5.20 4 TRP B CA 1
ATOM 1711 C C . TRP B 2 4 ? 2.963 47.403 127.644 1.00 3.96 4 TRP B C 1
ATOM 1712 O O . TRP B 2 4 ? 2.936 48.332 128.485 1.00 6.32 4 TRP B O 1
ATOM 1723 N N . ALA B 2 5 ? 1.861 47.015 126.962 1.00 4.81 5 ALA B N 1
ATOM 1724 C CA . ALA B 2 5 ? 0.530 47.556 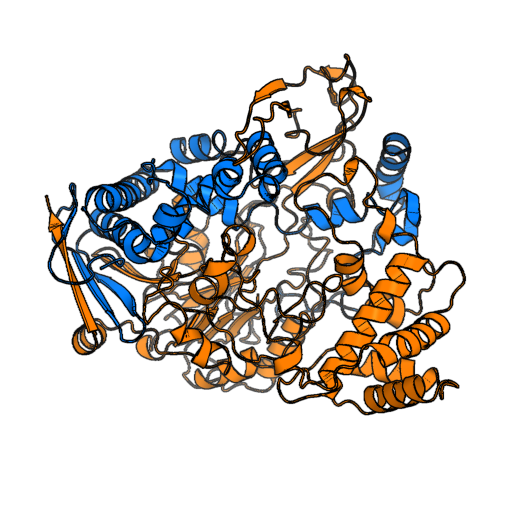127.353 1.00 4.63 5 ALA B CA 1
ATOM 1725 C C . ALA B 2 5 ? -0.418 46.373 127.374 1.00 5.35 5 ALA B C 1
ATOM 1726 O O . ALA B 2 5 ? -0.355 45.431 126.493 1.00 5.98 5 ALA B O 1
ATOM 1728 N N . VAL B 2 6 ? -1.329 46.335 128.382 1.00 6.30 6 VAL B N 1
ATOM 1729 C CA . VAL B 2 6 ? -2.277 45.252 128.519 1.00 7.36 6 VAL B CA 1
ATOM 1730 C C . VAL B 2 6 ? -3.636 45.952 128.428 1.00 5.76 6 VAL B C 1
ATOM 1731 O O . VAL B 2 6 ? -3.952 46.926 129.169 1.00 6.64 6 VAL B O 1
ATOM 1735 N N . ALA B 2 7 ? -4.520 45.374 127.586 1.00 6.06 7 ALA B N 1
ATOM 1736 C CA . ALA B 2 7 ? -5.829 45.939 127.342 1.00 7.47 7 ALA B CA 1
ATOM 1737 C C . ALA B 2 7 ? -6.742 45.665 128.573 1.00 7.00 7 ALA B C 1
ATOM 1738 O O . ALA B 2 7 ? -6.532 44.672 129.340 1.00 7.93 7 ALA B O 1
ATOM 1740 N N . PRO B 2 8 ? -7.871 46.399 128.647 1.00 7.24 8 PRO B N 1
ATOM 1741 C CA . PRO B 2 8 ? -8.810 46.250 129.778 1.00 8.36 8 PRO B CA 1
ATOM 1742 C C . PRO B 2 8 ? -9.368 44.836 130.006 1.00 8.88 8 PRO B C 1
ATOM 1743 O O . PRO B 2 8 ? -9.550 44.428 131.181 1.00 10.24 8 PRO B O 1
ATOM 1747 N N . GLY B 2 9 ? -9.567 44.059 128.929 1.00 8.02 9 GLY B N 1
ATOM 1748 C CA . GLY B 2 9 ? -10.045 42.647 129.098 1.00 10.29 9 GLY B CA 1
ATOM 1749 C C . GLY B 2 9 ? -9.082 41.704 129.740 1.00 9.27 9 GLY B C 1
ATOM 1750 O O . GLY B 2 9 ? -9.460 40.581 130.079 1.00 12.73 9 GLY B O 1
ATOM 1751 N N . ARG B 2 10 ? -7.840 42.133 129.871 1.00 6.32 10 ARG B N 1
ATOM 1752 C CA . ARG B 2 10 ? -6.754 41.302 130.485 1.00 7.34 10 ARG B CA 1
ATOM 1753 C C . ARG B 2 10 ? -6.103 41.909 131.674 1.00 8.08 10 ARG B C 1
ATOM 1754 O O . ARG B 2 10 ? -5.073 41.294 132.181 1.00 8.54 10 ARG B O 1
ATOM 1762 N N . THR B 2 11 ? -6.685 42.988 132.236 1.00 7.04 11 THR B N 1
ATOM 1763 C CA . THR B 2 11 ? -6.091 43.572 133.452 1.00 5.77 11 THR B CA 1
ATOM 1764 C C . THR B 2 11 ? -6.977 43.265 134.657 1.00 5.63 11 THR B C 1
ATOM 1765 O O . THR B 2 11 ? -8.206 43.038 134.513 1.00 8.21 11 THR B O 1
ATOM 1769 N N . ALA B 2 12 ? -6.384 43.365 135.833 1.00 6.87 12 ALA B N 1
ATOM 1770 C CA . ALA B 2 12 ? -7.202 43.225 137.083 1.00 7.27 12 ALA B CA 1
ATOM 1771 C C . ALA B 2 12 ? -8.130 44.444 137.294 1.00 6.95 12 ALA B C 1
ATOM 1772 O O . ALA B 2 12 ? -9.132 44.402 137.984 1.00 9.57 12 ALA B O 1
ATOM 1774 N N . THR B 2 13 ? -7.773 45.566 136.662 1.00 7.74 13 THR B N 1
ATOM 1775 C CA . THR B 2 13 ? -8.482 46.835 136.954 1.00 8.18 13 THR B CA 1
ATOM 1776 C C . THR B 2 13 ? -9.633 47.008 135.942 1.00 9.34 13 THR B C 1
ATOM 1777 O O . THR B 2 13 ? -10.532 47.802 136.197 1.00 9.60 13 THR B O 1
ATOM 1781 N N . GLY B 2 14 ? -9.578 46.318 134.795 1.00 6.33 14 GLY B N 1
ATOM 1782 C CA . GLY B 2 14 ? -10.528 46.586 133.705 1.00 8.21 14 GLY B CA 1
ATOM 1783 C C . GLY B 2 14 ? -10.253 47.954 132.992 1.00 7.41 14 GLY B C 1
ATOM 1784 O O . GLY B 2 14 ? -11.105 48.442 132.212 1.00 9.00 14 GLY B O 1
ATOM 1785 N N . ARG B 2 15 ? -9.070 48.516 133.212 1.00 7.76 15 ARG B N 1
ATOM 1786 C CA . ARG B 2 15 ? -8.556 49.699 132.468 1.00 6.64 15 ARG B CA 1
ATOM 1787 C C . ARG B 2 15 ? -7.179 49.280 131.915 1.00 5.30 15 ARG B C 1
ATOM 1788 O O . ARG B 2 15 ? -6.562 48.329 132.386 1.00 6.89 15 ARG B O 1
ATOM 1796 N N . PRO B 2 16 ? -6.634 50.048 130.976 1.00 5.59 16 PRO B N 1
ATOM 1797 C CA . PRO B 2 16 ? -5.329 49.698 130.452 1.00 4.31 16 PRO B CA 1
ATOM 1798 C C . PRO B 2 16 ? -4.235 49.831 131.536 1.00 4.09 16 PRO B C 1
ATOM 1799 O O . PRO B 2 16 ? -4.315 50.695 132.430 1.00 5.53 16 PRO B O 1
ATOM 1803 N N . ILE B 2 17 ? -3.207 49.001 131.386 1.00 4.73 17 ILE B N 1
ATOM 1804 C CA . ILE B 2 17 ? -1.999 49.247 132.219 1.00 4.00 17 ILE B CA 1
ATOM 1805 C C . ILE B 2 17 ? -0.815 49.265 131.205 1.00 5.79 17 ILE B C 1
ATOM 1806 O O . ILE B 2 17 ? -0.727 48.402 130.322 1.00 6.23 17 ILE B O 1
ATOM 1811 N N . LEU B 2 18 ? 0.078 50.224 131.356 1.00 5.38 18 LEU B N 1
ATOM 1812 C CA . LEU B 2 18 ? 1.288 50.323 130.534 1.00 4.74 18 LEU B CA 1
ATOM 1813 C C . LEU B 2 18 ? 2.480 50.253 131.518 1.00 5.85 18 LEU B C 1
ATOM 1814 O O . LEU B 2 18 ? 2.443 50.858 132.590 1.00 7.42 18 LEU B O 1
ATOM 1819 N N . ALA B 2 19 ? 3.572 49.664 131.090 1.00 4.79 19 ALA B N 1
ATOM 1820 C CA . ALA B 2 19 ? 4.763 49.634 131.970 1.00 3.94 19 ALA B CA 1
ATOM 1821 C C . ALA B 2 19 ? 6.006 49.432 131.141 1.00 5.40 19 ALA B C 1
ATOM 1822 O O . ALA B 2 19 ? 5.937 48.969 129.992 1.00 5.76 19 ALA B O 1
ATOM 1824 N N . GLY B 2 20 ? 7.170 49.641 131.755 1.00 5.22 20 GLY B N 1
ATOM 1825 C CA . GLY B 2 20 ? 8.412 49.452 130.976 1.00 5.97 20 GLY B CA 1
ATOM 1826 C C . GLY B 2 20 ? 9.590 50.066 131.708 1.00 5.07 20 GLY B C 1
ATOM 1827 O O . GLY B 2 20 ? 9.515 50.431 132.862 1.00 6.01 20 GLY B O 1
ATOM 1828 N N . ASP B 2 21 ? 10.645 50.243 130.900 1.00 5.30 21 ASP B N 1
ATOM 1829 C CA . ASP B 2 21 ? 11.936 50.681 131.420 1.00 5.00 21 ASP B CA 1
ATOM 1830 C C . ASP B 2 21 ? 12.916 50.917 130.292 1.00 5.71 21 ASP B C 1
ATOM 1831 O O . ASP B 2 21 ? 13.212 50.001 129.566 1.00 7.06 21 ASP B O 1
ATOM 1836 N N . PRO B 2 22 ? 13.357 52.178 130.090 1.00 4.48 22 PRO B N 1
ATOM 1837 C CA . PRO B 2 22 ? 14.361 52.438 129.008 1.00 5.97 22 PRO B CA 1
ATOM 1838 C C . PRO B 2 22 ? 15.721 52.034 129.473 1.00 5.15 22 PRO B C 1
ATOM 1839 O O . PRO B 2 22 ? 16.087 52.312 130.615 1.00 7.72 22 PRO B O 1
ATOM 1843 N N . HIS B 2 23 ? 16.529 51.487 128.528 1.00 5.24 23 HIS B N 1
ATOM 1844 C CA . HIS B 2 23 ? 17.908 51.016 128.890 1.00 4.73 23 HIS B CA 1
ATOM 1845 C C . HIS B 2 23 ? 18.902 51.839 128.163 1.00 6.74 23 HIS B C 1
ATOM 1846 O O . HIS B 2 23 ? 18.853 51.928 126.913 1.00 7.97 23 HIS B O 1
ATOM 1853 N N . ARG B 2 24 ? 19.773 52.526 128.917 1.00 5.63 24 ARG B N 1
ATOM 1854 C CA A ARG B 2 24 ? 20.881 53.264 128.296 0.50 5.99 24 ARG B CA 1
ATOM 1855 C CA B ARG B 2 24 ? 20.891 53.251 128.278 0.50 6.16 24 ARG B CA 1
ATOM 1856 C C . ARG B 2 24 ? 22.083 53.169 129.215 1.00 5.53 24 ARG B C 1
ATOM 1857 O O . ARG B 2 24 ? 21.995 52.667 130.349 1.00 6.30 24 ARG B O 1
ATOM 1872 N N . VAL B 2 25 ? 23.211 53.638 128.702 1.00 6.89 25 VAL B N 1
ATOM 1873 C CA A VAL B 2 25 ? 24.450 53.674 129.540 0.50 5.16 25 VAL B CA 1
ATOM 1874 C CA B VAL B 2 25 ? 24.450 53.697 129.556 0.50 5.31 25 VAL B CA 1
ATOM 1875 C C . VAL B 2 25 ? 24.166 54.513 130.826 1.00 5.11 25 VAL B C 1
ATOM 1876 O O . VAL B 2 25 ? 23.421 55.521 130.792 1.00 7.31 25 VAL B O 1
ATOM 1883 N N . PHE B 2 26 ? 24.798 54.106 131.924 1.00 6.14 26 PHE B N 1
ATOM 1884 C CA . PHE B 2 26 ? 24.636 54.785 133.213 1.00 6.19 26 PHE B CA 1
ATOM 1885 C C . PHE B 2 26 ? 25.530 56.009 133.315 1.00 6.47 26 PHE B C 1
ATOM 1886 O O . PHE B 2 26 ? 26.255 56.192 134.301 1.00 9.33 26 PHE B O 1
ATOM 1894 N N . GLU B 2 27 ? 25.389 56.900 132.345 1.00 7.42 27 GLU B N 1
ATOM 1895 C CA A GLU B 2 27 ? 26.084 58.202 132.440 0.50 7.81 27 GLU B CA 1
ATOM 1896 C CA B GLU B 2 27 ? 26.022 58.249 132.393 0.50 7.97 27 GLU B CA 1
ATOM 1897 C C . GLU B 2 27 ? 25.433 58.992 133.586 1.00 6.31 27 GLU B C 1
ATOM 1898 O O . GLU B 2 27 ? 24.243 58.816 133.912 1.00 7.88 27 GLU B O 1
ATOM 1909 N N . ILE B 2 28 ? 26.263 59.797 134.273 1.00 6.68 28 ILE B N 1
ATOM 1910 C CA . ILE B 2 28 ? 25.803 60.568 135.435 1.00 6.47 28 ILE B CA 1
ATOM 1911 C C . ILE B 2 28 ? 25.902 62.082 135.155 1.00 7.40 28 ILE B C 1
ATOM 1912 O O . ILE B 2 28 ? 26.929 62.552 134.602 1.00 8.16 28 ILE B O 1
ATOM 1917 N N . PRO B 2 29 ? 24.875 62.843 135.556 1.00 6.60 29 PRO B N 1
ATOM 1918 C CA . PRO B 2 29 ? 23.550 62.389 136.051 1.00 6.90 29 PRO B CA 1
ATOM 1919 C C . PRO B 2 29 ? 22.749 61.652 134.947 1.00 7.08 29 PRO B C 1
ATOM 1920 O O . PRO B 2 29 ? 23.076 61.760 133.739 1.00 7.73 29 PRO B O 1
ATOM 1924 N N . GLY B 2 30 ? 21.723 60.915 135.392 1.00 7.02 30 GLY B N 1
ATOM 1925 C CA . GLY B 2 30 ? 20.901 60.130 134.495 1.00 6.44 30 GLY B CA 1
ATOM 1926 C C . GLY B 2 30 ? 20.301 60.964 133.372 1.00 6.83 30 GLY B C 1
ATOM 1927 O O . GLY B 2 30 ? 19.774 62.098 133.578 1.00 7.08 30 GLY B O 1
ATOM 1928 N N . PHE B 2 31 ? 20.187 60.354 132.169 1.00 5.74 31 PHE B N 1
ATOM 1929 C CA . PHE B 2 31 ? 19.640 61.102 131.028 1.00 5.90 31 PHE B CA 1
ATOM 1930 C C . PHE B 2 31 ? 18.168 61.587 131.245 1.00 7.10 31 PHE B C 1
ATOM 1931 O O . PHE B 2 31 ? 17.841 62.598 130.677 1.00 8.68 31 PHE B O 1
ATOM 1939 N N . TYR B 2 32 ? 17.376 60.835 132.008 1.00 6.30 32 TYR B N 1
ATOM 1940 C CA . TYR B 2 32 ? 15.935 61.098 132.162 1.00 6.32 32 TYR B CA 1
ATOM 1941 C C . TYR B 2 32 ? 15.715 61.549 133.625 1.00 8.03 32 TYR B C 1
ATOM 1942 O O . TYR B 2 32 ? 16.245 60.901 134.563 1.00 9.40 32 TYR B O 1
ATOM 1951 N N . ALA B 2 33 ? 14.902 62.579 133.823 1.00 5.66 33 ALA B N 1
ATOM 1952 C CA . ALA B 2 33 ? 14.560 63.093 135.170 1.00 5.29 33 ALA B CA 1
ATOM 1953 C C . ALA B 2 33 ? 13.030 63.021 135.317 1.00 6.59 33 ALA B C 1
ATOM 1954 O O . ALA B 2 33 ? 12.259 63.273 134.347 1.00 8.66 33 ALA B O 1
ATOM 1956 N N . GLN B 2 34 ? 12.546 62.789 136.541 1.00 6.34 34 GLN B N 1
ATOM 1957 C CA . GLN B 2 34 ? 11.101 62.816 136.849 1.00 5.06 34 GLN B CA 1
ATOM 1958 C C . GLN B 2 34 ? 10.619 64.225 137.060 1.00 3.97 34 GLN B C 1
ATOM 1959 O O . GLN B 2 34 ? 11.176 64.960 137.913 1.00 4.90 34 GLN B O 1
ATOM 1965 N N . HIS B 2 35 ? 9.536 64.630 136.369 1.00 4.72 35 HIS B N 1
ATOM 1966 C CA . HIS B 2 35 ? 8.896 65.921 136.635 1.00 4.33 35 HIS B CA 1
ATOM 1967 C C . HIS B 2 35 ? 7.385 65.842 136.457 1.00 5.02 35 HIS B C 1
ATOM 1968 O O . HIS B 2 35 ? 6.881 64.998 135.671 1.00 5.18 35 HIS B O 1
ATOM 1975 N N . HIS B 2 36 ? 6.653 66.735 137.122 1.00 4.99 36 HIS B N 1
ATOM 1976 C CA . HIS B 2 36 ? 5.181 66.939 136.899 1.00 3.74 36 HIS B CA 1
ATOM 1977 C C . HIS B 2 36 ? 5.046 68.429 136.613 1.00 4.59 36 HIS B C 1
ATOM 1978 O O . HIS B 2 36 ? 5.609 69.288 137.319 1.00 5.97 36 HIS B O 1
ATOM 1985 N N . LEU B 2 37 ? 4.384 68.712 135.492 1.00 4.37 37 LEU B N 1
ATOM 1986 C CA . LEU B 2 37 ? 4.232 70.087 135.017 1.00 4.87 37 LEU B CA 1
ATOM 1987 C C . LEU B 2 37 ? 2.774 70.353 134.616 1.00 5.17 37 LEU B C 1
ATOM 1988 O O . LEU B 2 37 ? 2.210 69.633 133.781 1.00 6.48 37 LEU B O 1
ATOM 1993 N N . ALA B 2 38 ? 2.129 71.337 135.251 1.00 5.78 38 ALA B N 1
ATOM 1994 C CA . ALA B 2 38 ? 0.720 71.630 134.967 1.00 6.02 38 ALA B CA 1
ATOM 1995 C C . ALA B 2 38 ? 0.538 73.141 134.704 1.00 7.05 38 ALA B C 1
ATOM 1996 O O . ALA B 2 38 ? 1.257 73.990 135.245 1.00 8.85 38 ALA B O 1
ATOM 1998 N N . CYS B 2 39 ? -0.383 73.449 133.817 1.00 5.96 39 CYS B N 1
ATOM 1999 C CA . CYS B 2 39 ? -0.839 74.808 133.525 1.00 7.96 39 CYS B CA 1
ATOM 2000 C C . CYS B 2 39 ? -2.310 74.656 133.066 1.00 9.16 39 CYS B C 1
ATOM 2001 O O . CYS B 2 39 ? -2.924 73.569 133.170 1.00 11.19 39 CYS B O 1
ATOM 2004 N N . ASP B 2 40 ? -2.845 75.752 132.527 1.00 10.33 40 ASP B N 1
ATOM 2005 C CA . ASP B 2 40 ? -4.224 75.755 132.120 1.00 14.39 40 ASP B CA 1
ATOM 2006 C C . ASP B 2 40 ? -4.467 74.844 130.914 1.00 14.34 40 ASP B C 1
ATOM 2007 O O . ASP B 2 40 ? -5.604 74.438 130.672 1.00 22.05 40 ASP B O 1
ATOM 2012 N N . ARG B 2 41 ? -3.425 74.544 130.129 1.00 10.37 41 ARG B N 1
ATOM 2013 C CA . ARG B 2 41 ? -3.591 73.767 128.848 1.00 11.45 41 ARG B CA 1
ATOM 2014 C C . ARG B 2 41 ? -3.352 72.262 129.089 1.00 12.67 41 ARG B C 1
ATOM 2015 O O . ARG B 2 41 ? -3.742 71.456 128.241 1.00 18.62 41 ARG B O 1
ATOM 2023 N N . PHE B 2 42 ? -2.590 71.887 130.119 1.00 9.11 42 PHE B N 1
ATOM 2024 C CA . PHE B 2 42 ? -2.298 70.460 130.304 1.00 6.99 42 PHE B CA 1
ATOM 2025 C C . PHE B 2 42 ? -1.790 70.183 131.707 1.00 7.43 42 PHE B C 1
ATOM 2026 O O . PHE B 2 42 ? -1.347 71.093 132.411 1.00 8.57 42 PHE B O 1
ATOM 2034 N N . ASP B 2 43 ? -1.802 68.912 132.113 1.00 6.23 43 ASP B N 1
ATOM 2035 C CA . ASP B 2 43 ? -1.283 68.604 133.421 1.00 7.93 43 ASP B CA 1
ATOM 2036 C C . ASP B 2 43 ? -0.605 67.206 133.194 1.00 7.58 43 ASP B C 1
ATOM 2037 O O . ASP B 2 43 ? -1.263 66.206 132.970 1.00 8.82 43 ASP B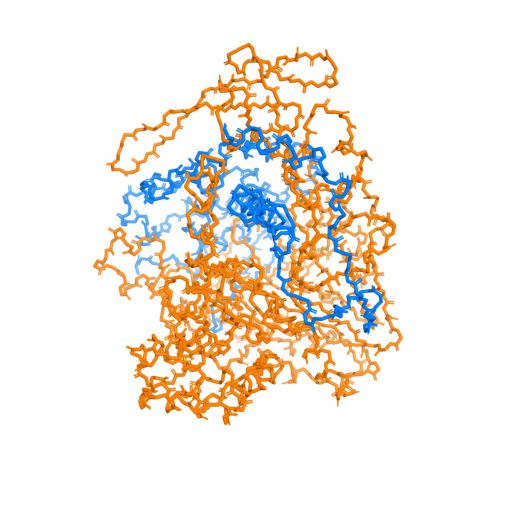 O 1
ATOM 2042 N N . MET B 2 44 ? 0.719 67.185 133.110 1.00 7.99 44 MET B N 1
ATOM 2043 C CA . MET B 2 44 ? 1.534 66.047 132.596 1.00 6.89 44 MET B CA 1
ATOM 2044 C C . MET B 2 44 ? 2.532 65.671 133.627 1.00 5.77 44 MET B C 1
ATOM 2045 O O . MET B 2 44 ? 3.123 66.509 134.306 1.00 6.42 44 MET B O 1
ATOM 2050 N N . ILE B 2 45 ? 2.744 64.360 133.709 1.00 5.15 45 ILE B N 1
ATOM 2051 C CA . ILE B 2 45 ? 3.808 63.842 134.637 1.00 5.33 45 ILE B CA 1
ATOM 2052 C C . ILE B 2 45 ? 4.521 62.728 133.865 1.00 5.63 45 ILE B C 1
ATOM 2053 O O . ILE B 2 45 ? 3.934 61.987 133.081 1.00 6.86 45 ILE B O 1
ATOM 2058 N N . GLY B 2 46 ? 5.840 62.684 134.040 1.00 5.47 46 GLY B N 1
ATOM 2059 C CA . GLY B 2 46 ? 6.668 61.776 133.273 1.00 6.43 46 GLY B CA 1
ATOM 2060 C C . GLY B 2 46 ? 8.093 62.105 133.325 1.00 4.65 46 GLY B C 1
ATOM 2061 O O . GLY B 2 46 ? 8.571 62.775 134.272 1.00 6.21 46 GLY B O 1
ATOM 2062 N N . LEU B 2 47 ? 8.797 61.601 132.308 1.00 4.54 47 LEU B N 1
ATOM 2063 C CA . LEU B 2 47 ? 10.266 61.787 132.259 1.00 5.11 47 LEU B CA 1
ATOM 2064 C C . LEU B 2 47 ? 10.589 62.959 131.299 1.00 6.28 47 LEU B C 1
ATOM 2065 O O . LEU B 2 47 ? 10.011 63.099 130.220 1.00 7.71 47 LEU B O 1
ATOM 2070 N N . THR B 2 48 ? 11.528 63.786 131.743 1.00 4.68 48 THR B N 1
ATOM 2071 C CA . THR B 2 48 ? 12.064 64.875 130.916 1.00 4.78 48 THR B CA 1
ATOM 2072 C C . THR B 2 48 ? 13.547 64.616 130.652 1.00 4.69 48 THR B C 1
ATOM 2073 O O . THR B 2 48 ? 14.218 63.807 131.320 1.00 7.00 48 THR B O 1
ATOM 2077 N N . VAL B 2 49 ? 14.042 65.358 129.679 1.00 6.13 49 VAL B N 1
ATOM 2078 C CA . VAL B 2 49 ? 15.492 65.331 129.329 1.00 6.45 49 VAL B CA 1
ATOM 2079 C C . VAL B 2 49 ? 15.978 66.723 129.779 1.00 5.55 49 VAL B C 1
ATOM 2080 O O . VAL B 2 49 ? 15.583 67.778 129.161 1.00 6.92 49 VAL B O 1
ATOM 2084 N N . PRO B 2 50 ? 16.830 66.832 130.824 1.00 5.29 50 PRO B N 1
ATOM 2085 C CA . PRO B 2 50 ? 17.244 68.182 131.280 1.00 7.32 50 PRO B CA 1
ATOM 2086 C C . PRO B 2 50 ? 17.908 68.920 130.123 1.00 5.38 50 PRO B C 1
ATOM 2087 O O . PRO B 2 50 ? 18.751 68.388 129.358 1.00 6.46 50 PRO B O 1
ATOM 2091 N N . GLY B 2 51 ? 17.499 70.144 129.881 1.00 5.47 51 GLY B N 1
ATOM 2092 C CA . GLY B 2 51 ? 17.997 70.981 128.741 1.00 6.73 51 GLY B CA 1
ATOM 2093 C C . GLY B 2 51 ? 16.912 71.039 127.661 1.00 6.87 51 GLY B C 1
ATOM 2094 O O . GLY B 2 51 ? 17.140 71.784 126.657 1.00 7.12 51 GLY B O 1
ATOM 2095 N N . VAL B 2 52 ? 15.841 70.214 127.743 1.00 6.63 52 VAL B N 1
ATOM 2096 C CA . VAL B 2 52 ? 14.789 70.177 126.671 1.00 5.51 52 VAL B CA 1
ATOM 2097 C C . VAL B 2 52 ? 13.431 70.376 127.335 1.00 5.31 52 VAL B C 1
ATOM 2098 O O . VAL B 2 52 ? 13.094 69.760 128.322 1.00 5.99 52 VAL B O 1
ATOM 2102 N N . PRO B 2 53 ? 12.577 71.264 126.778 1.00 5.57 53 PRO B N 1
ATOM 2103 C CA . PRO B 2 53 ? 11.206 71.443 127.361 1.00 5.68 53 PRO B CA 1
ATOM 2104 C C . PRO B 2 53 ? 10.280 70.293 127.020 1.00 6.31 53 PRO B C 1
ATOM 2105 O O . PRO B 2 53 ? 10.464 69.638 125.945 1.00 7.53 53 PRO B O 1
ATOM 2109 N N . GLY B 2 54 ? 9.319 70.023 127.882 1.00 7.65 54 GLY B N 1
ATOM 2110 C CA . GLY B 2 54 ? 8.249 69.082 127.548 1.00 8.07 54 GLY B CA 1
ATOM 2111 C C . GLY B 2 54 ? 8.634 67.587 127.862 1.00 5.58 54 GLY B C 1
ATOM 2112 O O . GLY B 2 54 ? 9.640 67.276 128.561 1.00 8.29 54 GLY B O 1
ATOM 2113 N N . PHE B 2 55 ? 7.803 66.665 127.358 1.00 6.58 55 PHE B N 1
ATOM 2114 C CA . PHE B 2 55 ? 7.895 65.256 127.740 1.00 6.18 55 PHE B CA 1
ATOM 2115 C C . PHE B 2 55 ? 7.931 64.494 126.403 1.00 7.94 55 PHE B C 1
ATOM 2116 O O . PHE B 2 55 ? 6.868 64.070 125.916 1.00 11.23 55 PHE B O 1
ATOM 2124 N N . PRO B 2 56 ? 9.138 64.329 125.801 1.00 7.93 56 PRO B N 1
ATOM 2125 C CA . PRO B 2 56 ? 9.188 63.732 124.465 1.00 9.45 56 PRO B CA 1
ATOM 2126 C C . PRO B 2 56 ? 8.651 62.273 124.371 1.00 7.89 56 PRO B C 1
ATOM 2127 O O . PRO B 2 56 ? 8.093 61.886 123.287 1.00 9.78 56 PRO B O 1
ATOM 2131 N N . SER B 2 57 ? 8.815 61.464 125.443 1.00 6.66 57 SER B N 1
ATOM 2132 C CA . SER B 2 57 ? 8.696 60.028 125.181 1.00 7.29 57 SER B CA 1
ATOM 2133 C C . SER B 2 57 ? 8.024 59.246 126.296 1.00 5.79 57 SER B C 1
ATOM 2134 O O . SER B 2 57 ? 7.602 58.144 126.004 1.00 7.13 57 SER B O 1
ATOM 2137 N N . PHE B 2 58 ? 7.971 59.755 127.541 1.00 5.73 58 PHE B N 1
ATOM 2138 C CA . PHE B 2 58 ? 7.414 58.949 128.654 1.00 4.92 58 PHE B CA 1
ATOM 2139 C C . PHE B 2 58 ? 6.556 59.925 129.488 1.00 4.98 58 PHE B C 1
ATOM 2140 O O . PHE B 2 58 ? 7.132 60.789 130.182 1.00 5.60 58 PHE B O 1
ATOM 2148 N N . ALA B 2 59 ? 5.231 59.800 129.446 1.00 6.24 59 ALA B N 1
ATOM 2149 C CA . ALA B 2 59 ? 4.383 60.704 130.258 1.00 5.32 59 ALA B CA 1
ATOM 2150 C C . ALA B 2 59 ? 2.958 60.257 130.219 1.00 5.41 59 ALA B C 1
ATOM 2151 O O . ALA B 2 59 ? 2.573 59.433 129.389 1.00 6.36 59 ALA B O 1
ATOM 2153 N N . HIS B 2 60 ? 2.161 60.787 131.134 1.00 4.90 60 HIS B N 1
ATOM 2154 C CA . HIS B 2 60 ? 0.677 60.827 130.911 1.00 4.68 60 HIS B CA 1
ATOM 2155 C C . HIS B 2 60 ? 0.176 62.226 131.203 1.00 5.75 60 HIS B C 1
ATOM 2156 O O . HIS B 2 60 ? 0.823 63.041 131.862 1.00 6.22 60 HIS B O 1
ATOM 2163 N N . ASN B 2 61 ? -0.959 62.505 130.578 1.00 6.92 61 ASN B N 1
ATOM 2164 C CA . ASN B 2 61 ? -1.627 63.800 130.724 1.00 5.96 61 ASN B CA 1
ATOM 2165 C C . ASN B 2 61 ? -3.014 63.699 131.396 1.00 6.06 61 ASN B C 1
ATOM 2166 O O . ASN B 2 61 ? -3.858 64.567 131.148 1.00 7.36 61 ASN B O 1
ATOM 2171 N N . GLY B 2 62 ? -3.249 62.602 132.116 1.00 5.80 62 GLY B N 1
ATOM 2172 C CA . GLY B 2 62 ? -4.546 62.402 132.758 1.00 5.98 62 GLY B CA 1
ATOM 2173 C C . GLY B 2 62 ? -5.595 61.771 131.790 1.00 6.21 62 GLY B C 1
ATOM 2174 O O . GLY B 2 62 ? -6.671 61.367 132.253 1.00 8.74 62 GLY B O 1
ATOM 2175 N N . LYS B 2 63 ? -5.242 61.563 130.496 1.00 6.11 63 LYS B N 1
ATOM 2176 C CA . LYS B 2 63 ? -6.189 60.962 129.500 1.00 5.55 63 LYS B CA 1
ATOM 2177 C C . LYS B 2 63 ? -5.413 59.860 128.707 1.00 5.74 63 LYS B C 1
ATOM 2178 O O . LYS B 2 63 ? -5.968 58.758 128.491 1.00 9.01 63 LYS B O 1
ATOM 2184 N N . VAL B 2 64 ? -4.173 60.169 128.284 1.00 5.32 64 VAL B N 1
ATOM 2185 C CA A VAL B 2 64 ? -3.344 59.238 127.488 0.50 4.90 64 VAL B CA 1
ATOM 2186 C CA B VAL B 2 64 ? -3.373 59.198 127.534 0.50 5.56 64 VAL B CA 1
ATOM 2187 C C . VAL B 2 64 ? -1.998 59.099 128.202 1.00 5.26 64 VAL B C 1
ATOM 2188 O O . VAL B 2 64 ? -1.422 60.114 128.702 1.00 6.71 64 VAL B O 1
ATOM 2195 N N . ALA B 2 65 ? -1.539 57.844 128.337 1.00 5.99 65 ALA B N 1
ATOM 2196 C CA . ALA B 2 65 ? -0.193 57.576 128.835 1.00 3.89 65 ALA B CA 1
ATOM 2197 C C . ALA B 2 65 ? 0.625 57.037 127.639 1.00 5.60 65 ALA B C 1
ATOM 2198 O O . ALA B 2 65 ? 0.086 56.328 126.772 1.00 5.77 65 ALA B O 1
ATOM 2200 N N . TYR B 2 66 ? 1.929 57.332 127.603 1.00 4.98 66 TYR B N 1
ATOM 2201 C CA . TYR B 2 66 ? 2.770 56.828 126.504 1.00 4.50 66 TYR B CA 1
ATOM 2202 C C . TYR B 2 66 ? 4.184 56.623 126.957 1.00 4.27 66 TYR B C 1
ATOM 2203 O O . TYR B 2 66 ? 4.636 57.215 127.963 1.00 5.49 66 TYR B O 1
ATOM 2212 N N . CYS B 2 67 ? 4.877 55.734 126.223 1.00 5.60 67 CYS B N 1
ATOM 2213 C CA . CYS B 2 67 ? 6.254 55.375 126.578 1.00 4.96 67 CYS B CA 1
ATOM 2214 C C . CYS B 2 67 ? 6.879 54.784 125.324 1.00 4.81 67 CYS B C 1
ATOM 2215 O O . CYS B 2 67 ? 6.167 54.433 124.340 1.00 6.62 67 CYS B O 1
ATOM 2218 N N . VAL B 2 68 ? 8.163 54.588 125.373 1.00 4.13 68 VAL B N 1
ATOM 2219 C CA . VAL B 2 68 ? 8.915 54.149 124.128 1.00 5.04 68 VAL B CA 1
ATOM 2220 C C . VAL B 2 68 ? 9.975 53.113 124.356 1.00 6.73 68 VAL B C 1
ATOM 2221 O O . VAL B 2 68 ? 10.527 52.984 125.489 1.00 7.35 68 VAL B O 1
ATOM 2225 N N . THR B 2 69 ? 10.232 52.291 123.291 1.00 7.76 69 THR B N 1
ATOM 2226 C CA . THR B 2 69 ? 11.549 51.650 123.203 1.00 5.95 69 THR B CA 1
ATOM 2227 C C . THR B 2 69 ? 12.186 51.968 121.867 1.00 4.97 69 THR B C 1
ATOM 2228 O O . THR B 2 69 ? 11.416 52.331 120.886 1.00 6.27 69 THR B O 1
ATOM 2232 N N . SER B 2 70 ? 13.514 51.978 121.765 1.00 5.87 70 SER B N 1
ATOM 2233 C CA A SER B 2 70 ? 14.108 52.246 120.453 0.50 5.69 70 SER B CA 1
ATOM 2234 C CA B SER B 2 70 ? 14.167 52.194 120.462 0.50 5.53 70 SER B CA 1
ATOM 2235 C C . SER B 2 70 ? 13.616 51.180 119.422 1.00 4.82 70 SER B C 1
ATOM 2236 O O . SER B 2 70 ? 13.581 49.951 119.667 1.00 6.99 70 SER B O 1
ATOM 2241 N N . ALA B 2 71 ? 13.199 51.697 118.232 1.00 5.40 71 ALA B N 1
ATOM 2242 C CA . ALA B 2 71 ? 12.560 50.791 117.278 1.00 5.46 71 ALA B CA 1
ATOM 2243 C C . ALA B 2 71 ? 13.583 50.062 116.414 1.00 5.40 71 ALA B C 1
ATOM 2244 O O . ALA B 2 71 ? 13.162 49.064 115.759 1.00 8.00 71 ALA B O 1
ATOM 2246 N N . PHE B 2 72 ? 14.825 50.522 116.366 1.00 5.97 72 PHE B N 1
ATOM 2247 C CA . PHE B 2 72 ? 15.834 49.872 115.431 1.00 6.65 72 PHE B CA 1
ATOM 2248 C C . PHE B 2 72 ? 15.369 49.990 113.979 1.00 7.91 72 PHE B C 1
ATOM 2249 O O . PHE B 2 72 ? 15.600 49.115 113.152 1.00 8.83 72 PHE B O 1
ATOM 2257 N N . MET B 2 73 ? 14.722 51.076 113.645 1.00 5.48 73 MET B N 1
ATOM 2258 C CA . MET B 2 73 ? 14.603 51.455 112.239 1.00 5.89 73 MET B CA 1
ATOM 2259 C C . MET B 2 73 ? 15.957 51.892 111.686 1.00 9.12 73 MET B C 1
ATOM 2260 O O . MET B 2 73 ? 16.763 52.456 112.396 1.00 12.05 73 MET B O 1
ATOM 2265 N N . ASP B 2 74 ? 16.156 51.622 110.404 1.00 7.75 74 ASP B N 1
ATOM 2266 C CA . ASP B 2 74 ? 17.427 51.953 109.783 1.00 6.17 74 ASP B CA 1
ATOM 2267 C C . ASP B 2 74 ? 17.384 53.395 109.279 1.00 5.75 74 ASP B C 1
ATOM 2268 O O . ASP B 2 74 ? 16.781 53.670 108.212 1.00 6.98 74 ASP B O 1
ATOM 2273 N N . ILE B 2 75 ? 17.888 54.332 110.118 1.00 7.79 75 ILE B N 1
ATOM 2274 C CA . ILE B 2 75 ? 17.760 55.792 109.774 1.00 7.35 75 ILE B CA 1
ATOM 2275 C C . ILE B 2 75 ? 19.140 56.427 109.414 1.00 7.61 75 ILE B C 1
ATOM 2276 O O . ILE B 2 75 ? 19.235 57.706 109.322 1.00 9.95 75 ILE B O 1
ATOM 2281 N N . HIS B 2 76 ? 20.160 55.568 109.180 1.00 7.55 76 HIS B N 1
ATOM 2282 C CA . HIS B 2 76 ? 21.489 56.109 108.888 1.00 7.90 76 HIS B CA 1
ATOM 2283 C C . HIS B 2 76 ? 22.153 55.307 107.795 1.00 9.20 76 HIS B C 1
ATOM 2284 O O . HIS B 2 76 ? 22.385 54.099 108.004 1.00 9.95 76 HIS B O 1
ATOM 2291 N N . ASP B 2 77 ? 22.520 55.955 106.677 1.00 8.57 77 ASP B N 1
ATOM 2292 C CA . ASP B 2 77 ? 23.239 55.220 105.613 1.00 7.42 77 ASP B CA 1
ATOM 2293 C C . ASP B 2 77 ? 24.646 55.736 105.521 1.00 8.20 77 ASP B C 1
ATOM 2294 O O . ASP B 2 77 ? 24.880 56.952 105.668 1.00 9.70 77 ASP B O 1
ATOM 2299 N N . LEU B 2 78 ? 25.549 54.845 105.159 1.00 7.03 78 LEU B N 1
ATOM 2300 C CA . LEU B 2 78 ? 26.939 55.199 104.865 1.00 7.93 78 LEU B CA 1
ATOM 2301 C C . LEU B 2 78 ? 27.129 55.021 103.378 1.00 6.67 78 LEU B C 1
ATOM 2302 O O . LEU B 2 78 ? 26.727 53.987 102.780 1.00 7.73 78 LEU B O 1
ATOM 2307 N N . TYR B 2 79 ? 27.754 56.030 102.760 1.00 6.78 79 TYR B N 1
ATOM 2308 C CA . TYR B 2 79 ? 28.071 55.935 101.336 1.00 7.07 79 TYR B CA 1
ATOM 2309 C C . TYR B 2 79 ? 29.574 55.908 101.123 1.00 7.54 79 TYR B C 1
ATOM 2310 O O . TYR B 2 79 ? 30.296 56.711 101.657 1.00 9.96 79 TYR B O 1
ATOM 2319 N N . LEU B 2 80 ? 30.016 54.988 100.291 1.00 6.52 80 LEU B N 1
ATOM 2320 C CA . LEU B 2 80 ? 31.396 54.982 99.870 1.00 6.39 80 LEU B CA 1
ATOM 2321 C C . LEU B 2 80 ? 31.477 55.935 98.663 1.00 5.92 80 LEU B C 1
ATOM 2322 O O . LEU B 2 80 ? 30.766 55.745 97.638 1.00 8.97 80 LEU B O 1
ATOM 2327 N N . GLU B 2 81 ? 32.302 56.968 98.772 1.00 7.89 81 GLU B N 1
ATOM 2328 C CA . GLU B 2 81 ? 32.397 58.028 97.700 1.00 5.13 81 GLU B CA 1
ATOM 2329 C C . GLU B 2 81 ? 33.697 57.780 96.955 1.00 6.88 81 GLU B C 1
ATOM 2330 O O . GLU B 2 81 ? 34.700 57.379 97.569 1.00 9.10 81 GLU B O 1
ATOM 2336 N N . GLN B 2 82 ? 33.673 57.983 95.628 1.00 7.76 82 GLN B N 1
ATOM 2337 C CA A GLN B 2 82 ? 34.881 58.168 94.804 0.50 4.19 82 GLN B CA 1
ATOM 2338 C CA B GLN B 2 82 ? 34.899 58.166 94.839 0.50 4.71 82 GLN B CA 1
ATOM 2339 C C . GLN B 2 82 ? 35.216 59.644 94.661 1.00 5.44 82 GLN B C 1
ATOM 2340 O O . GLN B 2 82 ? 34.363 60.419 94.155 1.00 7.45 82 GLN B O 1
ATOM 2351 N N . PHE B 2 83 ? 36.416 60.056 95.066 1.00 5.50 83 PHE B N 1
ATOM 2352 C CA . PHE B 2 83 ? 36.864 61.492 94.971 1.00 4.03 83 PHE B CA 1
ATOM 2353 C C . PHE B 2 83 ? 37.907 61.641 93.868 1.00 4.50 83 PHE B C 1
ATOM 2354 O O . PHE B 2 83 ? 38.619 60.660 93.531 1.00 8.51 83 PHE B O 1
ATOM 2362 N N . ALA B 2 84 ? 37.982 62.825 93.324 1.00 3.91 84 ALA B N 1
ATOM 2363 C CA . ALA B 2 84 ? 39.103 63.232 92.505 1.00 4.10 84 ALA B CA 1
ATOM 2364 C C . ALA B 2 84 ? 39.501 64.648 92.913 1.00 5.41 84 ALA B C 1
ATOM 2365 O O . ALA B 2 84 ? 39.023 65.170 93.961 1.00 6.51 84 ALA B O 1
ATOM 2367 N N . GLY B 2 85 ? 40.307 65.307 92.096 1.00 5.22 85 GLY B N 1
ATOM 2368 C CA . GLY B 2 85 ? 40.568 66.725 92.418 1.00 5.73 85 GLY B CA 1
ATOM 2369 C C . GLY B 2 85 ? 41.307 66.869 93.748 1.00 7.37 85 GLY B C 1
ATOM 2370 O O . GLY B 2 85 ? 41.109 67.894 94.425 1.00 7.49 85 GLY B O 1
ATOM 2371 N N . GLU B 2 86 ? 42.160 65.918 94.130 1.00 6.85 86 GLU B N 1
ATOM 2372 C CA . GLU B 2 86 ? 42.887 65.988 95.432 1.00 8.56 86 GLU B CA 1
ATOM 2373 C C . GLU B 2 86 ? 41.862 66.022 96.611 1.00 9.85 86 GLU B C 1
ATOM 2374 O O . GLU B 2 86 ? 42.077 66.704 97.642 1.00 13.79 86 GLU B O 1
ATOM 2380 N N . GLY B 2 87 ? 40.692 65.384 96.409 1.00 8.14 87 GLY B N 1
ATOM 2381 C CA . GLY B 2 87 ? 39.593 65.342 97.414 1.00 8.52 87 GLY B CA 1
ATOM 2382 C C . GLY B 2 87 ? 38.545 66.473 97.208 1.00 7.77 87 GLY B C 1
ATOM 2383 O O . GLY B 2 87 ? 37.560 66.528 97.951 1.00 12.40 87 GLY B O 1
ATOM 2384 N N . ARG B 2 88 ? 38.678 67.301 96.299 1.00 5.96 88 ARG B N 1
ATOM 2385 C CA . ARG B 2 88 ? 37.843 68.504 96.068 1.00 5.89 88 ARG B CA 1
ATOM 2386 C C . ARG B 2 88 ? 36.634 68.202 95.133 1.00 5.81 88 ARG B C 1
ATOM 2387 O O . ARG B 2 88 ? 35.742 69.049 94.962 1.00 7.06 88 ARG B O 1
ATOM 2395 N N . THR B 2 89 ? 36.647 67.094 94.468 1.00 5.90 89 THR B N 1
ATOM 2396 C CA . THR B 2 89 ? 35.469 66.686 93.700 1.00 5.33 89 THR B CA 1
ATOM 2397 C C . THR B 2 89 ? 35.022 65.231 94.083 1.00 5.98 89 THR B C 1
ATOM 2398 O O . THR B 2 89 ? 35.862 64.418 94.548 1.00 4.73 89 THR B O 1
ATOM 2402 N N . ALA B 2 90 ? 33.724 64.925 93.858 1.00 6.94 90 ALA B N 1
ATOM 2403 C CA . ALA B 2 90 ? 33.193 63.605 94.213 1.00 6.34 90 ALA B CA 1
ATOM 2404 C C . ALA B 2 90 ? 32.293 63.162 93.080 1.00 5.85 90 ALA B C 1
ATOM 2405 O O . ALA B 2 90 ? 31.553 63.972 92.491 1.00 7.30 90 ALA B O 1
ATOM 2407 N N . ARG B 2 91 ? 32.337 61.861 92.794 1.00 5.13 91 ARG B N 1
ATOM 2408 C CA . ARG B 2 91 ? 31.494 61.337 91.661 1.00 6.09 91 ARG B CA 1
ATOM 2409 C C . ARG B 2 91 ? 30.007 61.237 92.031 1.00 7.00 91 ARG B C 1
ATOM 2410 O O . ARG B 2 91 ? 29.628 60.635 93.055 1.00 7.68 91 ARG B O 1
ATOM 2418 N N . PHE B 2 92 ? 29.157 61.774 91.148 1.00 9.98 92 PHE B N 1
ATOM 2419 C CA . PHE B 2 92 ? 27.746 61.394 91.148 1.00 10.41 92 PHE B CA 1
ATOM 2420 C C . PHE B 2 92 ? 27.274 61.066 89.729 1.00 10.32 92 PHE B C 1
ATOM 2421 O O . PHE B 2 92 ? 27.424 61.939 88.851 1.00 15.01 92 PHE B O 1
ATOM 2429 N N . GLY B 2 93 ? 26.795 59.826 89.496 1.00 14.47 93 GLY B N 1
ATOM 2430 C CA . GLY B 2 93 ? 26.524 59.309 88.110 1.00 16.27 93 GLY B CA 1
ATOM 2431 C C . GLY B 2 93 ? 27.837 59.348 87.339 1.00 13.93 93 GLY B C 1
ATOM 2432 O O . GLY B 2 93 ? 28.844 58.806 87.837 1.00 20.56 93 GLY B O 1
ATOM 2433 N N . ASN B 2 94 ? 27.889 60.038 86.187 1.00 15.33 94 ASN B N 1
ATOM 2434 C CA . ASN B 2 94 ? 29.178 60.133 85.466 1.00 17.43 94 ASN B CA 1
ATOM 2435 C C . ASN B 2 94 ? 29.895 61.474 85.488 1.00 19.58 94 ASN B C 1
ATOM 2436 O O . ASN B 2 94 ? 30.760 61.733 84.660 1.00 20.46 94 ASN B O 1
ATOM 2441 N N . ASP B 2 95 ? 29.595 62.291 86.508 1.00 12.83 95 ASP B N 1
ATOM 2442 C CA . ASP B 2 95 ? 30.162 63.622 86.666 1.00 16.18 95 ASP B CA 1
ATOM 2443 C C . ASP B 2 95 ? 30.846 63.670 88.016 1.00 14.22 95 ASP B C 1
ATOM 2444 O O . ASP B 2 95 ? 30.327 63.120 89.000 1.00 19.48 95 ASP B O 1
ATOM 2449 N N . PHE B 2 96 ? 31.971 64.369 88.080 1.00 9.31 96 PHE B N 1
ATOM 2450 C CA . PHE B 2 96 ? 32.610 64.689 89.356 1.00 8.27 96 PHE B CA 1
ATOM 2451 C C . PHE B 2 96 ? 32.251 66.098 89.714 1.00 10.88 96 PHE B C 1
ATOM 2452 O O . PHE B 2 96 ? 32.489 67.026 88.926 1.00 17.93 96 PHE B O 1
ATOM 2460 N N . GLU B 2 97 ? 31.568 66.249 90.825 1.00 9.36 97 GLU B N 1
ATOM 2461 C CA . GLU B 2 97 ? 31.033 67.590 91.231 1.00 9.28 97 GLU B CA 1
ATOM 2462 C C . GLU B 2 97 ? 31.824 68.138 92.424 1.00 10.56 97 GLU B C 1
ATOM 2463 O O . GLU B 2 97 ? 32.414 67.353 93.180 1.00 8.71 97 GLU B O 1
ATOM 2469 N N . PRO B 2 98 ? 31.821 69.469 92.611 1.00 9.68 98 PRO B N 1
ATOM 2470 C CA . PRO B 2 98 ? 32.619 70.038 93.750 1.00 9.52 98 PRO B CA 1
ATOM 2471 C C . PRO B 2 98 ? 32.113 69.569 95.104 1.00 9.60 98 PRO B C 1
ATOM 2472 O O . PRO B 2 98 ? 30.880 69.368 95.293 1.00 14.35 98 PRO B O 1
ATOM 2476 N N . VAL B 2 99 ? 33.048 69.313 96.019 1.00 8.00 99 VAL B N 1
ATOM 2477 C CA A VAL B 2 99 ? 32.724 68.929 97.375 0.50 9.32 99 VAL B CA 1
ATOM 2478 C CA B VAL B 2 99 ? 32.732 68.924 97.420 0.50 10.32 99 VAL B CA 1
ATOM 2479 C C . VAL B 2 99 ? 32.869 70.228 98.199 1.00 10.44 99 VAL B C 1
ATOM 2480 O O . VAL B 2 99 ? 33.702 71.099 97.850 1.00 15.68 99 VAL B O 1
ATOM 2487 N N . ALA B 2 100 ? 32.069 70.399 99.270 1.00 9.74 100 ALA B N 1
ATOM 2488 C CA . ALA B 2 100 ? 32.331 71.575 100.208 1.00 11.49 100 ALA B CA 1
ATOM 2489 C C . ALA B 2 100 ? 33.470 71.262 101.167 1.00 9.57 100 ALA B C 1
ATOM 2490 O O . ALA B 2 100 ? 33.436 70.191 101.823 1.00 13.21 100 ALA B O 1
ATOM 2492 N N . TRP B 2 101 ? 34.478 72.146 101.300 1.00 9.74 101 TRP B N 1
ATOM 2493 C CA . TRP B 2 101 ? 35.602 71.958 102.231 1.00 10.51 101 TRP B CA 1
ATOM 2494 C C . TRP B 2 101 ? 35.618 73.202 103.079 1.00 11.31 101 TRP B C 1
ATOM 2495 O O . TRP B 2 101 ? 35.609 74.317 102.561 1.00 12.85 101 TRP B O 1
ATOM 2506 N N . SER B 2 102 ? 35.713 73.022 104.394 1.00 9.56 102 SER B N 1
ATOM 2507 C CA . SER B 2 102 ? 35.980 74.145 105.254 1.00 11.77 102 SER B CA 1
ATOM 2508 C C . SER B 2 102 ? 36.894 73.676 106.379 1.00 11.19 102 SER B C 1
ATOM 2509 O O . SER B 2 102 ? 37.133 72.479 106.522 1.00 12.20 102 SER B O 1
ATOM 2512 N N . ARG B 2 103 ? 37.349 74.645 107.187 1.00 10.29 103 ARG B N 1
ATOM 2513 C CA . ARG B 2 103 ? 38.297 74.379 108.295 1.00 10.01 103 ARG B CA 1
ATOM 2514 C C . ARG B 2 103 ? 37.553 74.731 109.599 1.00 10.14 103 ARG B C 1
ATOM 2515 O O . ARG B 2 103 ? 36.701 75.680 109.620 1.00 11.60 103 ARG B O 1
ATOM 2523 N N . ASP B 2 104 ? 37.821 73.992 110.666 1.00 9.70 104 ASP B N 1
ATOM 2524 C CA . ASP B 2 104 ? 37.268 74.361 111.977 1.00 8.07 104 ASP B CA 1
ATOM 2525 C C . ASP B 2 104 ? 38.347 74.001 113.033 1.00 8.88 104 ASP B C 1
ATOM 2526 O O . ASP B 2 104 ? 39.431 73.465 112.661 1.00 12.74 104 ASP B O 1
ATOM 2531 N N . ARG B 2 105 ? 38.084 74.354 114.297 1.00 10.84 105 ARG B N 1
ATOM 2532 C CA . ARG B 2 105 ? 39.073 74.192 115.353 0.50 8.69 105 ARG B CA 1
ATOM 2533 C C . ARG B 2 105 ? 38.317 73.847 116.646 1.00 10.56 105 ARG B C 1
ATOM 2534 O O . ARG B 2 105 ? 37.259 74.405 116.874 1.00 11.80 105 ARG B O 1
ATOM 2542 N N . ILE B 2 106 ? 38.895 72.994 117.469 1.00 11.20 106 ILE B N 1
ATOM 2543 C CA . ILE B 2 106 ? 38.373 72.828 118.820 1.00 10.99 106 ILE B CA 1
ATOM 2544 C C . ILE B 2 106 ? 39.469 73.128 119.823 1.00 11.50 106 ILE B C 1
ATOM 2545 O O . ILE B 2 106 ? 40.677 72.940 119.467 1.00 11.93 106 ILE B O 1
ATOM 2550 N N . ALA B 2 107 ? 39.085 73.537 121.058 1.00 10.71 107 ALA B N 1
ATOM 2551 C CA . ALA B 2 107 ? 40.040 73.640 122.144 1.00 11.95 107 ALA B CA 1
ATOM 2552 C C . ALA B 2 107 ? 39.973 72.359 122.989 1.00 11.74 107 ALA B C 1
ATOM 2553 O O . ALA B 2 107 ? 38.902 71.736 123.075 1.00 11.24 107 ALA B O 1
ATOM 2555 N N . VAL B 2 108 ? 41.095 71.969 123.595 1.00 11.79 108 VAL B N 1
ATOM 2556 C CA . VAL B 2 108 ? 41.192 70.786 124.398 1.00 9.82 108 VAL B CA 1
ATOM 2557 C C . VAL B 2 108 ? 41.893 71.170 125.702 1.00 13.44 108 VAL B C 1
ATOM 2558 O O . VAL B 2 108 ? 43.046 71.670 125.713 1.00 14.28 108 VAL B O 1
ATOM 2562 N N . ARG B 2 109 ? 41.229 70.849 126.806 1.00 11.40 109 ARG B N 1
ATOM 2563 C CA A ARG B 2 109 ? 41.668 71.228 128.166 0.50 11.64 109 ARG B CA 1
ATOM 2564 C CA B ARG B 2 109 ? 41.693 71.282 128.095 0.50 10.78 109 ARG B CA 1
ATOM 2565 C C . ARG B 2 109 ? 43.015 70.562 128.343 1.00 12.99 109 ARG B C 1
ATOM 2566 O O . ARG B 2 109 ? 43.120 69.346 128.153 1.00 16.32 109 ARG B O 1
ATOM 2581 N N . GLY B 2 110 ? 44.048 71.340 128.671 1.00 13.12 110 GLY B N 1
ATOM 2582 C CA . GLY B 2 110 ? 45.389 70.811 128.933 1.00 17.70 110 GLY B CA 1
ATOM 2583 C C . GLY B 2 110 ? 46.210 70.546 127.700 1.00 23.51 110 GLY B C 1
ATOM 2584 O O . GLY B 2 110 ? 47.338 70.106 127.856 1.00 31.89 110 GLY B O 1
ATOM 2585 N N . GLY B 2 111 ? 45.707 70.833 126.486 1.00 20.39 111 GLY B N 1
ATOM 2586 C CA . GLY B 2 111 ? 46.473 70.532 125.271 1.00 23.31 111 GLY B CA 1
ATOM 2587 C C . GLY B 2 111 ? 46.329 71.609 124.225 1.00 19.43 111 GLY B C 1
ATOM 2588 O O . GLY B 2 111 ? 45.722 72.691 124.440 1.00 17.94 111 GLY B O 1
ATOM 2589 N N . ALA B 2 112 ? 46.888 71.325 123.060 1.00 24.12 112 ALA B N 1
ATOM 2590 C CA . ALA B 2 112 ? 46.850 72.293 121.964 1.00 22.13 112 ALA B CA 1
ATOM 2591 C C . ALA B 2 112 ? 45.469 72.248 121.305 1.00 18.52 112 ALA B C 1
ATOM 2592 O O . ALA B 2 112 ? 44.816 71.210 121.363 1.00 23.35 112 ALA B O 1
ATOM 2594 N N . ASP B 2 113 ? 45.040 73.370 120.702 1.00 16.40 113 ASP B N 1
ATOM 2595 C CA . ASP B 2 113 ? 43.834 73.357 119.868 1.00 16.48 113 ASP B CA 1
ATOM 2596 C C . ASP B 2 113 ? 44.063 72.394 118.755 1.00 18.45 113 ASP B C 1
ATOM 2597 O O . ASP B 2 113 ? 45.208 72.218 118.290 1.00 22.70 113 ASP B O 1
ATOM 2602 N N . ARG B 2 114 ? 42.986 71.850 118.226 1.00 13.29 114 ARG B N 1
ATOM 2603 C CA . ARG B 2 114 ? 43.070 71.003 117.050 1.00 15.32 114 ARG B CA 1
ATOM 2604 C C . ARG B 2 114 ? 42.270 71.574 115.907 1.00 12.95 114 ARG B C 1
ATOM 2605 O O . ARG B 2 114 ? 41.121 71.821 116.046 1.00 15.42 114 ARG B O 1
ATOM 2613 N N . GLU B 2 115 ? 42.951 71.770 114.763 1.00 13.64 115 GLU B N 1
ATOM 2614 C CA A GLU B 2 115 ? 42.312 72.292 113.564 0.50 13.37 115 GLU B CA 1
ATOM 2615 C CA B GLU B 2 115 ? 42.285 72.270 113.563 0.50 13.65 115 GLU B CA 1
ATOM 2616 C C . GLU B 2 115 ? 42.037 71.070 112.667 1.00 14.34 115 GLU B C 1
ATOM 2617 O O . GLU B 2 115 ? 42.825 70.065 112.679 1.00 18.91 115 GLU B O 1
ATOM 2628 N N . PHE B 2 116 ? 40.978 71.115 111.860 1.00 9.83 116 PHE B N 1
ATOM 2629 C CA . PHE B 2 116 ? 40.630 69.921 111.078 1.00 10.29 116 PHE B CA 1
ATOM 2630 C C . PHE B 2 116 ? 39.776 70.406 109.871 1.00 10.62 116 PHE B C 1
ATOM 2631 O O . PHE B 2 116 ? 39.188 71.511 109.892 1.00 12.06 116 PHE B O 1
ATOM 2639 N N . ASP B 2 117 ? 39.632 69.538 108.885 1.00 10.70 117 ASP B N 1
ATOM 2640 C CA . ASP B 2 117 ? 38.808 69.828 107.707 1.00 10.57 117 ASP B CA 1
ATOM 2641 C C . ASP B 2 117 ? 37.394 69.231 107.921 1.00 10.06 117 ASP B C 1
ATOM 2642 O O . ASP B 2 117 ? 37.280 68.123 108.516 1.00 13.05 117 ASP B O 1
ATOM 2647 N N . ILE B 2 118 ? 36.369 69.907 107.368 1.00 7.90 118 ILE B N 1
ATOM 2648 C CA . ILE B 2 118 ? 34.983 69.398 107.329 1.00 8.70 118 ILE B CA 1
ATOM 2649 C C . ILE B 2 118 ? 34.709 69.305 105.818 1.00 8.21 118 ILE B C 1
ATOM 2650 O O . ILE B 2 118 ? 34.828 70.306 105.078 1.00 10.30 118 ILE B O 1
ATOM 2655 N N . VAL B 2 119 ? 34.437 68.090 105.367 1.00 8.79 119 VAL B N 1
ATOM 2656 C CA . VAL B 2 119 ? 34.291 67.862 103.920 1.00 9.13 119 VAL B CA 1
ATOM 2657 C C . VAL B 2 119 ? 32.861 67.294 103.726 1.00 8.96 119 VAL B C 1
ATOM 2658 O O . VAL B 2 119 ? 32.462 66.371 104.474 1.00 10.70 119 VAL B O 1
ATOM 2662 N N . GLU B 2 120 ? 32.090 67.864 102.791 1.00 7.07 120 GLU B N 1
ATOM 2663 C CA . GLU B 2 120 ? 30.729 67.442 102.634 1.00 9.48 120 GLU B CA 1
ATOM 2664 C C . GLU B 2 120 ? 30.404 67.191 101.149 1.00 8.67 120 GLU B C 1
ATOM 2665 O O . GLU B 2 120 ? 30.664 68.076 100.315 1.00 8.67 120 GLU B O 1
ATOM 2671 N N . THR B 2 121 ? 29.834 66.018 100.803 1.00 7.18 121 THR B N 1
ATOM 2672 C CA . THR B 2 121 ? 29.375 65.717 99.420 1.00 8.86 121 THR B CA 1
ATOM 2673 C C . THR B 2 121 ? 27.836 65.857 99.351 1.00 8.29 121 THR B C 1
ATOM 2674 O O . THR B 2 121 ? 27.207 66.306 100.358 1.00 9.20 121 THR B O 1
ATOM 2678 N N . ARG B 2 122 ? 27.191 65.500 98.223 1.00 8.79 122 ARG B N 1
ATOM 2679 C CA . ARG B 2 122 ? 25.719 65.603 98.147 1.00 9.61 122 ARG B CA 1
ATOM 2680 C C . ARG B 2 122 ? 25.099 64.670 99.184 1.00 11.16 122 ARG B C 1
ATOM 2681 O O . ARG B 2 122 ? 23.914 64.922 99.535 1.00 13.32 122 ARG B O 1
ATOM 2689 N N . HIS B 2 123 ? 25.825 63.595 99.622 1.00 8.31 123 HIS B N 1
ATOM 2690 C CA . HIS B 2 123 ? 25.215 62.704 100.622 1.00 8.76 123 HIS B CA 1
ATOM 2691 C C . HIS B 2 123 ? 25.246 63.217 102.035 1.00 7.96 123 HIS B C 1
ATOM 2692 O O . HIS B 2 123 ? 24.257 63.049 102.808 1.00 10.51 123 HIS B O 1
ATOM 2699 N N . GLY B 2 124 ? 26.350 63.785 102.425 1.00 8.41 124 GLY B N 1
ATOM 2700 C CA . GLY B 2 124 ? 26.542 64.219 103.803 1.00 8.66 124 GLY B CA 1
ATOM 2701 C C . GLY B 2 124 ? 28.026 64.392 104.043 1.00 8.16 124 GLY B C 1
ATOM 2702 O O . GLY B 2 124 ? 28.878 64.381 103.108 1.00 8.06 124 GLY B O 1
ATOM 2703 N N . PRO B 2 125 ? 28.390 64.628 105.309 1.00 8.78 125 PRO B N 1
ATOM 2704 C CA . PRO B 2 125 ? 29.790 64.854 105.640 1.00 7.91 125 PRO B CA 1
ATOM 2705 C C . PRO B 2 125 ? 30.646 63.547 105.592 1.00 7.35 125 PRO B C 1
ATOM 2706 O O . PRO B 2 125 ? 30.170 62.473 105.910 1.00 9.61 125 PRO B O 1
ATOM 2710 N N . VAL B 2 126 ? 31.936 63.729 105.276 1.00 7.54 126 VAL B N 1
ATOM 2711 C CA . VAL B 2 126 ? 32.917 62.662 105.370 1.00 9.22 126 VAL B CA 1
ATOM 2712 C C . VAL B 2 126 ? 33.184 62.410 106.841 1.00 10.73 126 VAL B C 1
ATOM 2713 O O . VAL B 2 126 ? 33.587 63.346 107.567 1.00 11.13 126 VAL B O 1
ATOM 2717 N N . ILE B 2 127 ? 32.951 61.152 107.286 1.00 10.22 127 ILE B N 1
ATOM 2718 C CA A ILE B 2 127 ? 33.226 60.816 108.689 0.50 10.84 127 ILE B CA 1
ATOM 2719 C CA B ILE B 2 127 ? 33.239 60.833 108.682 0.50 11.90 127 ILE B CA 1
ATOM 2720 C C . ILE B 2 127 ? 34.370 59.822 108.856 1.00 12.93 127 ILE B C 1
ATOM 2721 O O . ILE B 2 127 ? 34.834 59.616 109.994 1.00 17.60 127 ILE B O 1
ATOM 2730 N N . ALA B 2 128 ? 34.839 59.188 107.776 1.00 13.02 128 ALA B N 1
ATOM 2731 C CA . ALA B 2 128 ? 35.947 58.193 107.918 1.00 15.03 128 ALA B CA 1
ATOM 2732 C C . ALA B 2 128 ? 36.621 58.151 106.577 1.00 15.13 128 ALA B C 1
ATOM 2733 O O . ALA B 2 128 ? 35.937 58.159 105.543 1.00 13.03 128 ALA B O 1
ATOM 2735 N N . GLY B 2 129 ? 37.939 58.003 106.611 1.00 14.62 129 GLY B N 1
ATOM 2736 C CA . GLY B 2 129 ? 38.845 57.977 105.425 1.00 11.37 129 GLY B CA 1
ATOM 2737 C C . GLY B 2 129 ? 39.226 59.373 104.961 1.00 12.15 129 GLY B C 1
ATOM 2738 O O . GLY B 2 129 ? 38.693 60.394 105.418 1.00 14.71 129 GLY B O 1
ATOM 2739 N N . ASP B 2 130 ? 40.258 59.423 104.116 1.00 12.50 130 ASP B N 1
ATOM 2740 C CA . ASP B 2 130 ? 40.837 60.686 103.653 1.00 13.19 130 ASP B CA 1
ATOM 2741 C C . ASP B 2 130 ? 40.469 60.887 102.184 1.00 11.64 130 ASP B C 1
ATOM 2742 O O . ASP B 2 130 ? 40.933 60.137 101.331 1.00 11.90 130 ASP B O 1
ATOM 2747 N N . PRO B 2 131 ? 39.606 61.863 101.878 1.00 9.93 131 PRO B N 1
ATOM 2748 C CA . PRO B 2 131 ? 39.210 62.080 100.466 1.00 9.62 131 PRO B CA 1
ATOM 2749 C C . PRO B 2 131 ? 40.431 62.219 99.543 1.00 9.37 131 PRO B C 1
ATOM 2750 O O . PRO B 2 131 ? 40.318 61.924 98.332 1.00 8.40 131 PRO B O 1
ATOM 2754 N N . ARG B 2 132 ? 41.559 62.755 100.082 1.00 8.99 132 ARG B N 1
ATOM 2755 C CA . ARG B 2 132 ? 42.753 62.930 99.246 1.00 9.76 132 ARG B CA 1
ATOM 2756 C C . ARG B 2 132 ? 43.289 61.583 98.692 1.00 11.17 132 ARG B C 1
ATOM 2757 O O . ARG B 2 132 ? 44.024 61.542 97.673 1.00 13.64 132 ARG B O 1
ATOM 2765 N N . ASP B 2 133 ? 42.932 60.475 99.353 1.00 11.84 133 ASP B N 1
ATOM 2766 C CA . ASP B 2 133 ? 43.337 59.152 98.910 1.00 12.50 133 ASP B CA 1
ATOM 2767 C C . ASP B 2 133 ? 42.433 58.664 97.851 1.00 13.41 133 ASP B C 1
ATOM 2768 O O . ASP B 2 133 ? 42.727 57.622 97.297 1.00 15.14 133 ASP B O 1
ATOM 2773 N N . GLY B 2 134 ? 41.315 59.363 97.567 1.00 10.22 134 GLY B N 1
ATOM 2774 C CA . GLY B 2 134 ? 40.445 58.892 96.448 1.00 9.35 134 GLY B CA 1
ATOM 2775 C C . GLY B 2 134 ? 39.158 58.234 96.937 1.00 7.52 134 GLY B C 1
ATOM 2776 O O . GLY B 2 134 ? 38.233 58.018 96.130 1.00 9.52 134 GLY B O 1
ATOM 2777 N N . ALA B 2 135 ? 39.090 57.804 98.222 1.00 8.57 135 ALA B N 1
ATOM 2778 C CA . ALA B 2 135 ? 37.835 57.186 98.712 1.00 8.40 135 ALA B CA 1
ATOM 2779 C C . ALA B 2 135 ? 37.609 57.551 100.160 1.00 11.20 135 ALA B C 1
ATOM 2780 O O . ALA B 2 135 ? 38.571 57.567 100.931 1.00 14.00 135 ALA B O 1
ATOM 2782 N N . ALA B 2 136 ? 36.347 57.762 100.558 1.00 8.71 136 ALA B N 1
ATOM 2783 C CA . ALA B 2 136 ? 36.046 57.988 101.975 1.00 8.44 136 ALA B CA 1
ATOM 2784 C C . ALA B 2 136 ? 34.586 57.670 102.179 1.00 8.04 136 ALA B C 1
ATOM 2785 O O . ALA B 2 136 ? 33.848 57.417 101.191 1.00 9.09 136 ALA B O 1
ATOM 2787 N N . LEU B 2 137 ? 34.163 57.607 103.441 1.00 8.71 137 LEU B N 1
ATOM 2788 C CA . LEU B 2 137 ? 32.783 57.306 103.765 1.00 7.77 137 LEU B CA 1
ATOM 2789 C C . LEU B 2 137 ? 32.068 58.575 104.209 1.00 7.54 137 LEU B C 1
ATOM 2790 O O . LEU B 2 137 ? 32.550 59.291 105.105 1.00 10.04 137 LEU B O 1
ATOM 2795 N N . THR B 2 138 ? 30.869 58.789 103.649 1.00 7.93 138 THR B N 1
ATOM 2796 C CA . THR B 2 138 ? 30.015 59.892 104.108 1.00 7.40 138 THR B CA 1
ATOM 2797 C C . THR B 2 138 ? 28.770 59.299 104.813 1.00 6.62 138 THR B C 1
ATOM 2798 O O . THR B 2 138 ? 28.379 58.147 104.593 1.00 8.66 138 THR B O 1
ATOM 2802 N N . LEU B 2 139 ? 28.179 60.107 105.687 1.00 8.49 139 LEU B N 1
ATOM 2803 C CA . LEU B 2 139 ? 26.985 59.673 106.434 1.00 8.34 139 LEU B CA 1
ATOM 2804 C C . LEU B 2 139 ? 25.811 60.500 105.982 1.00 7.98 139 LEU B C 1
ATOM 2805 O O . LEU B 2 139 ? 25.849 61.780 106.072 1.00 9.53 139 LEU B O 1
ATOM 2810 N N . ARG B 2 140 ? 24.740 59.816 105.560 1.00 7.56 140 ARG B N 1
ATOM 2811 C CA . ARG B 2 140 ? 23.432 60.468 105.315 1.00 7.71 140 ARG B CA 1
ATOM 2812 C C . ARG B 2 140 ? 22.479 59.934 106.370 1.00 7.70 140 ARG B C 1
ATOM 2813 O O . ARG B 2 140 ? 22.162 58.725 106.358 1.00 9.96 140 ARG B O 1
ATOM 2821 N N . SER B 2 141 ? 22.090 60.780 107.330 1.00 7.16 141 SER B N 1
ATOM 2822 C CA . SER B 2 141 ? 21.293 60.283 108.469 1.00 7.46 141 SER B CA 1
ATOM 2823 C C . SER B 2 141 ? 19.994 61.098 108.527 1.00 8.77 141 SER B C 1
ATOM 2824 O O . SER B 2 141 ? 20.047 62.346 108.331 1.00 8.62 141 SER B O 1
ATOM 2827 N N . VAL B 2 142 ? 18.881 60.446 108.937 1.00 8.07 142 VAL B N 1
ATOM 2828 C CA . VAL B 2 142 ? 17.647 61.244 109.163 1.00 8.06 142 VAL B CA 1
ATOM 2829 C C . VAL B 2 142 ? 17.890 62.336 110.220 1.00 6.18 142 VAL B C 1
ATOM 2830 O O . VAL B 2 142 ? 17.210 63.396 110.202 1.00 7.39 142 VAL B O 1
ATOM 2834 N N . GLN B 2 143 ? 18.860 62.070 111.118 1.00 6.28 143 GLN B N 1
ATOM 2835 C CA . GLN B 2 143 ? 19.115 63.091 112.198 1.00 7.35 143 GLN B CA 1
ATOM 2836 C C . GLN B 2 143 ? 19.700 64.393 111.697 1.00 7.31 143 GLN B C 1
ATOM 2837 O O . GLN B 2 143 ? 19.627 65.388 112.409 1.00 10.35 143 GLN B O 1
ATOM 2843 N N . PHE B 2 144 ? 20.231 64.413 110.466 1.00 7.95 144 PHE B N 1
ATOM 2844 C CA . PHE B 2 144 ? 20.867 65.613 109.919 1.00 8.49 144 PHE B CA 1
ATOM 2845 C C . PHE B 2 144 ? 20.403 66.034 108.544 1.00 10.38 144 PHE B C 1
ATOM 2846 O O . PHE B 2 144 ? 20.576 67.201 108.200 1.00 11.73 144 PHE B O 1
ATOM 2854 N N . ALA B 2 145 ? 19.908 65.091 107.702 1.00 8.07 145 ALA B N 1
ATOM 2855 C CA . ALA B 2 145 ? 19.792 65.391 106.263 1.00 9.58 145 ALA B CA 1
ATOM 2856 C C . ALA B 2 145 ? 18.895 66.566 105.890 1.00 8.57 145 ALA B C 1
ATOM 2857 O O . ALA B 2 145 ? 19.238 67.394 104.992 1.00 12.65 145 ALA B O 1
ATOM 2859 N N . GLU B 2 146 ? 17.688 66.613 106.468 1.00 9.53 146 GLU B N 1
ATOM 2860 C CA . GLU B 2 146 ? 16.681 67.586 106.012 1.00 8.93 146 GLU B CA 1
ATOM 2861 C C . GLU B 2 146 ? 16.024 68.176 107.268 1.00 8.32 146 GLU B C 1
ATOM 2862 O O . GLU B 2 146 ? 15.995 67.527 108.336 1.00 10.83 146 GLU B O 1
ATOM 2868 N N . THR B 2 147 ? 15.410 69.331 107.088 1.00 8.54 147 THR B N 1
ATOM 2869 C CA . THR B 2 147 ? 14.731 70.032 108.170 1.00 8.32 147 THR B CA 1
ATOM 2870 C C . THR B 2 147 ? 13.836 69.014 108.980 1.00 8.14 147 THR B C 1
ATOM 2871 O O . THR B 2 147 ? 13.071 68.227 108.381 1.00 10.76 147 THR B O 1
ATOM 2875 N N . ASP B 2 148 ? 13.950 69.127 110.312 1.00 9.09 148 ASP B N 1
ATOM 2876 C CA . ASP B 2 148 ? 13.237 68.198 111.203 1.00 7.11 148 ASP B CA 1
ATOM 2877 C C . ASP B 2 148 ? 12.304 69.056 112.059 1.00 9.39 148 ASP B C 1
ATOM 2878 O O . ASP B 2 148 ? 12.759 70.030 112.683 1.00 8.97 148 ASP B O 1
ATOM 2883 N N . LEU B 2 149 ? 11.032 68.632 112.165 1.00 9.31 149 LEU B N 1
ATOM 2884 C CA . LEU B 2 149 ? 10.020 69.404 112.897 1.00 8.25 149 LEU B CA 1
ATOM 2885 C C . LEU B 2 149 ? 9.578 68.601 114.128 1.00 8.01 149 LEU B C 1
ATOM 2886 O O . LEU B 2 149 ? 8.453 68.814 114.652 1.00 9.53 149 LEU B O 1
ATOM 2891 N N . SER B 2 150 ? 10.470 67.781 114.707 1.00 8.12 150 SER B N 1
ATOM 2892 C CA . SER B 2 150 ? 10.064 67.012 115.926 1.00 8.76 150 SER B CA 1
ATOM 2893 C C . SER B 2 150 ? 9.627 67.932 117.063 1.00 7.55 150 SER B C 1
ATOM 2894 O O . SER B 2 150 ? 8.725 67.549 117.841 1.00 7.77 150 SER B O 1
ATOM 2897 N N . PHE B 2 151 ? 10.209 69.140 117.158 1.00 7.45 151 PHE B N 1
ATOM 2898 C CA . PHE B 2 151 ? 9.821 69.976 118.287 1.00 7.56 151 PHE B CA 1
ATOM 2899 C C . PHE B 2 151 ? 8.388 70.507 118.180 1.00 8.98 151 PHE B C 1
ATOM 2900 O O . PHE B 2 151 ? 7.780 70.895 119.231 1.00 8.63 151 PHE B O 1
ATOM 2908 N N . ASP B 2 152 ? 7.820 70.555 116.938 1.00 8.54 152 ASP B N 1
ATOM 2909 C CA . ASP B 2 152 ? 6.401 70.952 116.840 1.00 9.56 152 ASP B CA 1
ATOM 2910 C C . ASP B 2 152 ? 5.513 69.885 117.546 1.00 9.65 152 ASP B C 1
ATOM 2911 O O . ASP B 2 152 ? 4.447 70.247 118.123 1.00 12.04 152 ASP B O 1
ATOM 2916 N N . CYS B 2 153 ? 5.975 68.627 117.621 1.00 8.97 153 CYS B N 1
ATOM 2917 C CA . CYS B 2 153 ? 5.162 67.570 118.293 1.00 9.88 153 CYS B CA 1
ATOM 2918 C C . CYS B 2 153 ? 5.068 67.800 119.765 1.00 11.28 153 CYS B C 1
ATOM 2919 O O . CYS B 2 153 ? 4.055 67.387 120.345 1.00 11.62 153 CYS B O 1
ATOM 2922 N N . LEU B 2 154 ? 6.083 68.422 120.388 1.00 11.71 154 LEU B N 1
ATOM 2923 C CA . LEU B 2 154 ? 6.114 68.566 121.870 1.00 12.43 154 LEU B CA 1
ATOM 2924 C C . LEU B 2 154 ? 4.971 69.482 122.335 1.00 13.80 154 LEU B C 1
ATOM 2925 O O . LEU B 2 154 ? 4.591 69.411 123.499 1.00 13.45 154 LEU B O 1
ATOM 2930 N N . THR B 2 155 ? 4.489 70.414 121.481 1.00 13.20 155 THR B N 1
ATOM 2931 C CA . THR B 2 155 ? 3.369 71.296 121.882 1.00 15.00 155 THR B CA 1
ATOM 2932 C C . THR B 2 155 ? 2.011 70.705 121.515 1.00 14.30 155 THR B C 1
ATOM 2933 O O . THR B 2 155 ? 0.972 71.137 122.055 1.00 16.92 155 THR B O 1
ATOM 2937 N N . ARG B 2 156 ? 2.013 69.659 120.672 1.00 11.08 156 ARG B N 1
ATOM 2938 C CA A ARG B 2 156 ? 0.767 69.048 120.220 0.50 10.03 156 ARG B CA 1
ATOM 2939 C CA B ARG B 2 156 ? 0.751 69.044 120.215 0.50 10.72 156 ARG B CA 1
ATOM 2940 C C . ARG B 2 156 ? 0.406 67.826 121.073 1.00 9.51 156 ARG B C 1
ATOM 2941 O O . ARG B 2 156 ? -0.771 67.584 121.393 1.00 10.56 156 ARG B O 1
ATOM 2956 N N . MET B 2 157 ? 1.420 67.061 121.488 1.00 9.11 157 MET B N 1
ATOM 2957 C CA . MET B 2 157 ? 1.145 65.827 122.281 1.00 7.94 157 MET B CA 1
ATOM 2958 C C . MET B 2 157 ? 0.407 66.086 123.597 1.00 7.81 157 MET B C 1
ATOM 2959 O O . MET B 2 157 ? -0.474 65.310 123.961 1.00 10.23 157 MET B O 1
ATOM 2964 N N . PRO B 2 158 ? 0.715 67.220 124.318 1.00 8.72 158 PRO B N 1
ATOM 2965 C CA . PRO B 2 158 ? -0.008 67.421 125.604 1.00 9.35 158 PRO B CA 1
ATOM 2966 C C . PRO B 2 158 ? -1.492 67.546 125.515 1.00 9.88 158 PRO B C 1
ATOM 2967 O O . PRO B 2 158 ? -2.162 67.272 126.498 1.00 11.01 158 PRO B O 1
ATOM 2971 N N . GLY B 2 159 ? -2.008 67.959 124.335 1.00 10.30 159 GLY B N 1
ATOM 2972 C CA . GLY B 2 159 ? -3.447 68.118 124.179 1.00 12.38 159 GLY B CA 1
ATOM 2973 C C . GLY B 2 159 ? -4.141 66.815 123.796 1.00 10.98 159 GLY B C 1
ATOM 2974 O O . GLY B 2 159 ? -5.381 66.855 123.743 1.00 13.88 159 GLY B O 1
ATOM 2975 N N . ALA B 2 160 ? -3.442 65.687 123.573 1.00 9.57 160 ALA B N 1
ATOM 2976 C CA . ALA B 2 160 ? -4.153 64.531 123.038 1.00 10.49 160 ALA B CA 1
ATOM 2977 C C . ALA B 2 160 ? -5.074 63.932 124.136 1.00 9.88 160 ALA B C 1
ATOM 2978 O O . ALA B 2 160 ? -4.673 63.804 125.301 1.00 11.65 160 ALA B O 1
ATOM 2980 N N . SER B 2 161 ? -6.231 63.453 123.704 1.00 8.98 161 SER B N 1
ATOM 2981 C CA . SER B 2 161 ? -7.208 62.803 124.625 1.00 9.53 161 SER B CA 1
ATOM 2982 C C . SER B 2 161 ? -7.372 61.315 124.371 1.00 8.95 161 SER B C 1
ATOM 2983 O O . SER B 2 161 ? -7.991 60.630 125.193 1.00 12.15 161 SER B O 1
ATOM 2986 N N . THR B 2 162 ? -6.804 60.795 123.255 1.00 8.88 162 THR B N 1
ATOM 2987 C CA . THR B 2 162 ? -6.971 59.391 122.918 1.00 8.29 162 THR B CA 1
ATOM 2988 C C . THR B 2 162 ? -5.654 58.937 122.319 1.00 7.67 162 THR B C 1
ATOM 2989 O O . THR B 2 162 ? -4.854 59.817 121.879 1.00 8.02 162 THR B O 1
ATOM 2993 N N . VAL B 2 163 ? -5.461 57.598 122.235 1.00 9.18 163 VAL B N 1
ATOM 2994 C CA . VAL B 2 163 ? -4.292 57.001 121.541 1.00 8.27 163 VAL B CA 1
ATOM 2995 C C . VAL B 2 163 ? -4.230 57.589 120.096 1.00 7.82 163 VAL B C 1
ATOM 2996 O O . VAL B 2 163 ? -3.137 57.985 119.620 1.00 8.19 163 VAL B O 1
ATOM 3000 N N . ALA B 2 164 ? -5.362 57.589 119.349 1.00 8.85 164 ALA B N 1
ATOM 3001 C CA . ALA B 2 164 ? -5.293 58.053 117.969 1.00 8.07 164 ALA B CA 1
ATOM 3002 C C . ALA B 2 164 ? -4.908 59.519 117.900 1.00 7.52 164 ALA B C 1
ATOM 3003 O O . ALA B 2 164 ? -4.137 59.878 116.959 1.00 8.80 164 ALA B O 1
ATOM 3005 N N . GLN B 2 165 ? -5.402 60.390 118.821 1.00 8.28 165 GLN B N 1
ATOM 3006 C CA . GLN B 2 165 ? -5.034 61.816 118.769 1.00 7.13 165 GLN B CA 1
ATOM 3007 C C . GLN B 2 165 ? -3.526 61.930 119.076 1.00 7.62 165 GLN B C 1
ATOM 3008 O O . GLN B 2 165 ? -2.882 62.784 118.486 1.00 9.77 165 GLN B O 1
ATOM 3014 N N . LEU B 2 166 ? -2.986 61.097 119.974 1.00 7.80 166 LEU B N 1
ATOM 3015 C CA . LEU B 2 166 ? -1.580 61.201 120.295 1.00 6.78 166 LEU B CA 1
ATOM 3016 C C . LEU B 2 166 ? -0.753 60.821 119.087 1.00 7.45 166 LEU B C 1
ATOM 3017 O O . LEU B 2 166 ? 0.195 61.524 118.718 1.00 7.75 166 LEU B O 1
ATOM 3022 N N . TYR B 2 167 ? -1.168 59.788 118.326 1.00 7.46 167 TYR B N 1
ATOM 3023 C CA . TYR B 2 167 ? -0.371 59.432 117.162 1.00 7.56 167 TYR B CA 1
ATOM 3024 C C . TYR B 2 167 ? -0.462 60.520 116.060 1.00 8.59 167 TYR B C 1
ATOM 3025 O O . TYR B 2 167 ? 0.525 60.747 115.340 1.00 10.69 167 TYR B O 1
ATOM 3034 N N . ASP B 2 168 ? -1.623 61.151 115.863 1.00 7.07 168 ASP B N 1
ATOM 3035 C CA . ASP B 2 168 ? -1.679 62.308 114.925 1.00 9.00 168 ASP B CA 1
ATOM 3036 C C . ASP B 2 168 ? -0.767 63.425 115.428 1.00 9.57 168 ASP B C 1
ATOM 3037 O O . ASP B 2 168 ? -0.093 64.111 114.605 1.00 10.42 168 ASP B O 1
ATOM 3042 N N . ALA B 2 169 ? -0.666 63.652 116.750 1.00 7.8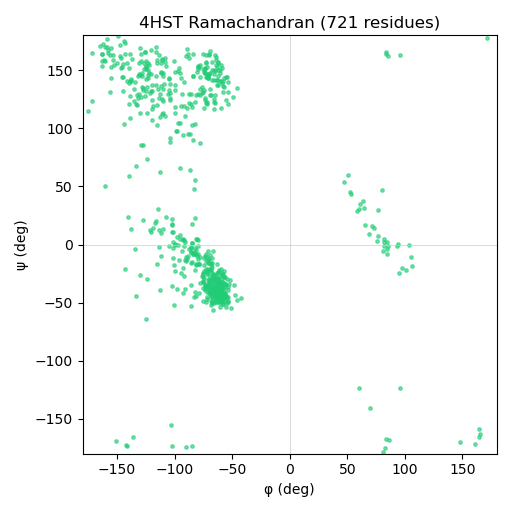0 169 ALA B N 1
ATOM 3043 C CA . ALA B 2 169 ? 0.177 64.768 117.227 1.00 7.60 169 ALA B CA 1
ATOM 3044 C C . ALA B 2 169 ? 1.707 64.543 116.998 1.00 8.73 169 ALA B C 1
ATOM 3045 O O . ALA B 2 169 ? 2.483 65.487 116.990 1.00 10.51 169 ALA B O 1
ATOM 3047 N N . THR B 2 170 ? 2.106 63.258 116.826 1.00 9.34 170 THR B N 1
ATOM 3048 C CA . THR B 2 170 ? 3.491 62.887 116.608 1.00 10.51 170 THR B CA 1
ATOM 3049 C C . THR B 2 170 ? 3.892 62.980 115.130 1.00 12.48 170 THR B C 1
ATOM 3050 O O . THR B 2 170 ? 5.081 62.750 114.828 1.00 12.65 170 THR B O 1
ATOM 3054 N N . ARG B 2 171 ? 2.974 63.404 114.242 1.00 10.58 171 ARG B N 1
ATOM 3055 C CA . ARG B 2 171 ? 3.347 63.576 112.822 1.00 12.77 171 ARG B CA 1
ATOM 3056 C C . ARG B 2 171 ? 4.592 64.495 112.721 1.00 11.92 171 ARG B C 1
ATOM 3057 O O . ARG B 2 171 ? 4.661 65.587 113.322 1.00 12.96 171 ARG B O 1
ATOM 3065 N N . GLY B 2 172 ? 5.570 64.032 111.950 1.00 12.32 172 GLY B N 1
ATOM 3066 C CA . GLY B 2 172 ? 6.760 64.862 111.712 1.00 14.61 172 GLY B CA 1
ATOM 3067 C C . GLY B 2 172 ? 7.903 64.549 112.714 1.00 13.81 172 GLY B C 1
ATOM 3068 O O . GLY B 2 172 ? 8.962 65.098 112.578 1.00 14.27 172 GLY B O 1
ATOM 3069 N N . TRP B 2 173 ? 7.744 63.617 113.653 1.00 9.74 173 TRP B N 1
ATOM 3070 C CA . TRP B 2 173 ? 8.841 63.271 114.597 1.00 8.91 173 TRP B CA 1
ATOM 3071 C C . TRP B 2 173 ? 9.898 62.460 113.896 1.00 12.84 173 TRP B C 1
ATOM 3072 O O . TRP B 2 173 ? 9.619 61.349 113.427 1.00 14.23 173 TRP B O 1
ATOM 3083 N N . GLY B 2 174 ? 11.114 62.975 113.803 1.00 9.99 174 GLY B N 1
ATOM 3084 C CA . GLY B 2 174 ? 12.135 62.200 113.114 1.00 10.34 174 GLY B CA 1
ATOM 3085 C C . GLY B 2 174 ? 13.473 62.159 113.861 1.00 9.68 174 GLY B C 1
ATOM 3086 O O . GLY B 2 174 ? 14.422 61.562 113.381 1.00 12.79 174 GLY B O 1
ATOM 3087 N N . LEU B 2 175 ? 13.652 62.854 115.001 1.00 10.14 175 LEU B N 1
ATOM 3088 C CA . LEU B 2 175 ? 15.006 62.898 115.636 1.00 10.43 175 LEU B CA 1
ATOM 3089 C C . LEU B 2 175 ? 15.533 61.547 116.077 1.00 13.33 175 LEU B C 1
ATOM 3090 O O . LEU B 2 175 ? 16.757 61.333 116.135 1.00 13.50 175 LEU B O 1
ATOM 3095 N N . ILE B 2 176 ? 14.617 60.658 116.425 1.00 12.91 176 ILE B N 1
ATOM 3096 C CA A ILE B 2 176 ? 14.951 59.335 117.064 0.50 15.04 176 ILE B CA 1
ATOM 3097 C CA B ILE B 2 176 ? 15.014 59.352 116.957 0.50 12.45 176 ILE B CA 1
ATOM 3098 C C . ILE B 2 176 ? 13.812 58.420 116.699 1.00 12.96 176 ILE B C 1
ATOM 3099 O O . ILE B 2 176 ? 12.636 58.844 116.752 1.00 15.69 176 ILE B O 1
ATOM 3108 N N . ASP B 2 177 ? 14.107 57.164 116.426 1.00 8.54 177 ASP B N 1
ATOM 3109 C CA . ASP B 2 177 ? 13.077 56.196 116.031 1.00 7.16 177 ASP B CA 1
ATOM 3110 C C . ASP B 2 177 ? 12.558 55.390 117.228 1.00 5.98 177 ASP B C 1
ATOM 3111 O O . ASP B 2 177 ? 13.355 54.732 117.922 1.00 7.96 177 ASP B O 1
ATOM 3116 N N . HIS B 2 178 ? 11.279 55.493 117.502 1.00 6.86 178 HIS B N 1
ATOM 3117 C CA . HIS B 2 178 ? 10.731 54.877 118.691 1.00 5.86 178 HIS B CA 1
ATOM 3118 C C . HIS B 2 178 ? 9.547 54.028 118.409 1.00 5.28 178 HIS B C 1
ATOM 3119 O O . HIS B 2 178 ? 8.694 54.319 117.559 1.00 7.95 178 HIS B O 1
ATOM 3126 N N . ASN B 2 179 ? 9.417 52.965 119.220 1.00 6.24 179 ASN B N 1
ATOM 3127 C CA . ASN B 2 179 ? 8.144 52.237 119.351 1.00 4.82 179 ASN B CA 1
ATOM 3128 C C . ASN B 2 179 ? 7.277 52.960 120.407 1.00 5.22 179 ASN B C 1
ATOM 3129 O O . ASN B 2 179 ? 7.584 52.845 121.624 1.00 7.64 179 ASN B O 1
ATOM 3134 N N . LEU B 2 180 ? 6.292 53.725 119.979 1.00 5.43 180 LEU B N 1
ATOM 3135 C CA . LEU B 2 180 ? 5.527 54.580 120.904 1.00 4.11 180 LEU B CA 1
ATOM 3136 C C . LEU B 2 180 ? 4.257 53.813 121.283 1.00 4.98 180 LEU B C 1
ATOM 3137 O O . LEU B 2 180 ? 3.306 53.605 120.482 1.00 5.73 180 LEU B O 1
ATOM 3142 N N . VAL B 2 181 ? 4.284 53.302 122.490 1.00 4.99 181 VAL B N 1
ATOM 3143 C CA . VAL B 2 181 ? 3.195 52.480 123.046 1.00 4.98 181 VAL B CA 1
ATOM 3144 C C . VAL B 2 181 ? 2.367 53.353 123.928 1.00 5.03 181 VAL B C 1
ATOM 3145 O O . VAL B 2 181 ? 2.929 54.098 124.763 1.00 6.79 181 VAL B O 1
ATOM 3149 N N . ALA B 2 182 ? 1.035 53.280 123.770 1.00 5.27 182 ALA B N 1
ATOM 3150 C CA . ALA B 2 182 ? 0.142 54.247 124.430 1.00 5.11 182 ALA B CA 1
ATOM 3151 C C . ALA B 2 182 ? -1.103 53.554 124.914 1.00 5.92 182 ALA B C 1
ATOM 3152 O O . ALA B 2 182 ? -1.520 52.490 124.389 1.00 7.02 182 ALA B O 1
ATOM 3154 N N . GLY B 2 183 ? -1.715 54.171 125.914 1.00 5.43 183 GLY B N 1
ATOM 3155 C CA . GLY B 2 183 ? -2.991 53.686 126.394 1.00 6.11 183 GLY B CA 1
ATOM 3156 C C . GLY B 2 183 ? -3.849 54.838 126.856 1.00 7.38 183 GLY B C 1
ATOM 3157 O O . GLY B 2 183 ? -3.312 55.854 127.274 1.00 6.95 183 GLY B O 1
ATOM 3158 N N . ASP B 2 184 ? -5.192 54.713 126.800 1.00 6.99 184 ASP B N 1
ATOM 3159 C CA . ASP B 2 184 ? -6.014 55.889 127.142 1.00 5.77 184 ASP B CA 1
ATOM 3160 C C . ASP B 2 184 ? -7.215 55.548 127.967 1.00 5.85 184 ASP B C 1
ATOM 3161 O O . ASP B 2 184 ? -7.559 54.350 128.192 1.00 6.18 184 ASP B O 1
ATOM 3166 N N . VAL B 2 185 ? -7.802 56.577 128.585 1.00 6.73 185 VAL B N 1
ATOM 3167 C CA . VAL B 2 185 ? -8.944 56.320 129.507 1.00 8.04 185 VAL B CA 1
ATOM 3168 C C . VAL B 2 185 ? -10.242 55.834 128.806 1.00 8.58 185 VAL B C 1
ATOM 3169 O O . VAL B 2 185 ? -11.154 55.277 129.474 1.00 10.24 185 VAL B O 1
ATOM 3173 N N . ALA B 2 186 ? -10.245 55.890 127.478 1.00 8.26 186 ALA B N 1
ATOM 3174 C CA . ALA B 2 186 ? -11.331 55.267 126.723 1.00 9.18 186 ALA B CA 1
ATOM 3175 C C . ALA B 2 186 ? -11.151 53.737 126.628 1.00 10.18 186 ALA B C 1
ATOM 3176 O O . ALA B 2 186 ? -12.072 53.004 126.154 1.00 13.28 186 ALA B O 1
ATOM 3178 N N . GLY B 2 187 ? -9.976 53.255 127.035 1.00 7.98 187 GLY B N 1
ATOM 3179 C CA . GLY B 2 187 ? -9.703 51.822 127.094 1.00 7.90 187 GLY B CA 1
ATOM 3180 C C . GLY B 2 187 ? -8.834 51.299 125.968 1.00 6.12 187 GLY B C 1
ATOM 3181 O O . GLY B 2 187 ? -8.601 50.077 125.888 1.00 9.12 187 GLY B O 1
ATOM 3182 N N . SER B 2 188 ? -8.411 52.173 125.050 1.00 6.58 188 SER B N 1
ATOM 3183 C CA . SER B 2 188 ? -7.562 51.697 123.936 1.00 7.71 188 SER B CA 1
ATOM 3184 C C . SER B 2 188 ? -6.105 51.529 124.338 1.00 6.87 188 SER B C 1
ATOM 3185 O O . SER B 2 188 ? -5.586 52.246 125.244 1.00 7.16 188 SER B O 1
ATOM 3188 N N . ILE B 2 189 ? -5.419 50.622 123.607 1.00 6.31 189 ILE B N 1
ATOM 3189 C CA . ILE B 2 189 ? -3.922 50.519 123.681 1.00 5.63 189 ILE B CA 1
ATOM 3190 C C . ILE B 2 189 ? -3.414 50.555 122.252 1.00 5.50 189 ILE B C 1
ATOM 3191 O O . ILE B 2 189 ? -4.130 50.169 121.302 1.00 6.78 189 ILE B O 1
ATOM 3196 N N . GLY B 2 190 ? -2.161 50.920 122.059 1.00 6.23 190 GLY B N 1
ATOM 3197 C CA . GLY B 2 190 ? -1.654 50.965 120.698 1.00 7.52 190 GLY B CA 1
ATOM 3198 C C . GLY B 2 190 ? -0.142 50.993 120.692 1.00 5.71 190 GLY B C 1
ATOM 3199 O O . GLY B 2 190 ? 0.537 51.197 121.717 1.00 7.04 190 GLY B O 1
ATOM 3200 N N . HIS B 2 191 ? 0.387 50.705 119.510 1.00 5.91 191 HIS B N 1
ATOM 3201 C CA . HIS B 2 191 ? 1.857 50.767 119.214 1.00 6.07 191 HIS B CA 1
ATOM 3202 C C . HIS B 2 191 ? 1.970 51.477 117.870 1.00 6.51 191 HIS B C 1
ATOM 3203 O O . HIS B 2 191 ? 1.423 51.007 116.866 1.00 6.29 191 HIS B O 1
ATOM 3210 N N . LEU B 2 192 ? 2.707 52.557 117.799 1.00 5.61 192 LEU B N 1
ATOM 3211 C CA . LEU B 2 192 ? 3.034 53.297 116.531 1.00 5.27 192 LEU B CA 1
ATOM 3212 C C . LEU B 2 192 ? 4.581 53.257 116.412 1.00 4.44 192 LEU B C 1
ATOM 3213 O O . LEU B 2 192 ? 5.290 53.553 117.383 1.00 6.39 192 LEU B O 1
ATOM 3218 N N . VAL B 2 193 ? 5.084 53.009 115.204 1.00 6.23 193 VAL B N 1
ATOM 3219 C CA . VAL B 2 193 ? 6.506 53.273 114.948 1.00 6.58 193 VAL B CA 1
ATOM 3220 C C . VAL B 2 193 ? 6.598 54.796 114.646 1.00 6.13 193 VAL B C 1
ATOM 3221 O O . VAL B 2 193 ? 6.160 55.249 113.579 1.00 6.82 193 VAL B O 1
ATOM 3225 N N . ARG B 2 194 ? 7.075 55.516 115.649 1.00 5.85 194 ARG B N 1
ATOM 3226 C CA . ARG B 2 194 ? 7.183 56.994 115.612 1.00 5.74 194 ARG B CA 1
ATOM 3227 C C . ARG B 2 194 ? 8.633 57.229 115.082 1.00 5.94 194 ARG B C 1
ATOM 3228 O O . ARG B 2 194 ? 9.652 57.239 115.854 1.00 7.15 194 ARG B O 1
ATOM 3236 N N . ALA B 2 195 ? 8.748 57.413 113.765 1.00 8.39 195 ALA B N 1
ATOM 3237 C CA . ALA B 2 195 ? 10.054 57.613 113.158 1.00 6.75 195 ALA B CA 1
ATOM 3238 C C . ALA B 2 195 ? 9.859 58.192 111.785 1.00 6.53 195 ALA B C 1
ATOM 3239 O O . ALA B 2 195 ? 8.808 57.998 111.179 1.00 11.37 195 ALA B O 1
ATOM 3241 N N . ARG B 2 196 ? 10.890 58.847 111.255 1.00 8.17 196 ARG B N 1
ATOM 3242 C CA . ARG B 2 196 ? 10.934 59.218 109.830 1.00 7.95 196 ARG B CA 1
ATOM 3243 C C . ARG B 2 196 ? 12.032 58.338 109.212 1.00 7.60 196 ARG B C 1
ATOM 3244 O O . ARG B 2 196 ? 13.184 58.275 109.698 1.00 9.27 196 ARG B O 1
ATOM 3252 N N . VAL B 2 197 ? 11.646 57.607 108.153 1.00 5.77 197 VAL B N 1
ATOM 3253 C CA . VAL B 2 197 ? 12.560 56.611 107.510 1.00 7.65 197 VAL B CA 1
ATOM 3254 C C . VAL B 2 197 ? 12.520 56.899 105.999 1.00 6.82 197 VAL B C 1
ATOM 3255 O O . VAL B 2 197 ? 11.440 57.021 105.420 1.00 8.59 197 VAL B O 1
ATOM 3259 N N . PRO B 2 198 ? 13.692 57.035 105.357 1.00 7.49 198 PRO B N 1
ATOM 3260 C CA . PRO B 2 198 ? 13.706 57.333 103.915 1.00 6.89 198 PRO B CA 1
ATOM 3261 C C . PRO B 2 198 ? 13.400 56.035 103.142 1.00 7.92 198 PRO B C 1
ATOM 3262 O O . PRO B 2 198 ? 13.632 54.951 103.698 1.00 9.50 198 PRO B O 1
ATOM 3266 N N . SER B 2 199 ? 12.872 56.168 101.941 1.00 8.43 199 SER B N 1
ATOM 3267 C CA . SER B 2 199 ? 12.561 55.008 101.127 1.00 7.74 199 SER B CA 1
ATOM 3268 C C . SER B 2 199 ? 13.848 54.713 100.302 1.00 7.36 199 SER B C 1
ATOM 3269 O O . SER B 2 199 ? 14.285 55.534 99.422 1.00 9.19 199 SER B O 1
ATOM 3272 N N . ARG B 2 200 ? 14.401 53.567 100.521 1.00 8.62 200 ARG B N 1
ATOM 3273 C CA . ARG B 2 200 ? 15.675 53.198 99.753 1.00 9.27 200 ARG B CA 1
ATOM 3274 C C . ARG B 2 200 ? 15.873 51.687 99.841 1.00 9.10 200 ARG B C 1
ATOM 3275 O O . ARG B 2 200 ? 15.121 50.985 100.611 1.00 9.91 200 ARG B O 1
ATOM 3283 N N . PRO B 2 201 ? 16.847 51.150 99.095 1.00 11.63 201 PRO B N 1
ATOM 3284 C CA . PRO B 2 201 ? 16.918 49.652 99.053 1.00 12.22 201 PRO B CA 1
ATOM 3285 C C . PRO B 2 201 ? 17.461 48.992 100.337 1.00 9.28 201 PRO B C 1
ATOM 3286 O O . PRO B 2 201 ? 18.261 49.602 101.080 1.00 9.65 201 PRO B O 1
ATOM 3290 N N . ARG B 2 202 ? 17.002 47.757 100.569 1.00 10.05 202 ARG B N 1
ATOM 3291 C CA . ARG B 2 202 ? 17.426 46.954 101.708 1.00 10.73 202 ARG B CA 1
ATOM 3292 C C . ARG B 2 202 ? 18.939 46.767 101.671 1.00 10.19 202 ARG B C 1
ATOM 3293 O O . ARG B 2 202 ? 19.587 46.625 102.747 1.00 10.77 202 ARG B O 1
ATOM 3301 N N . GLU B 2 203 ? 19.541 46.793 100.469 1.00 10.17 203 GLU B N 1
ATOM 3302 C CA . GLU B 2 203 ? 21.027 46.631 100.461 1.00 9.54 203 GLU B CA 1
ATOM 3303 C C . GLU B 2 203 ? 21.754 47.660 101.310 1.00 8.64 203 GLU B C 1
ATOM 3304 O O . GLU B 2 203 ? 22.857 47.367 101.889 1.00 9.78 203 GLU B O 1
ATOM 3310 N N . ASN B 2 204 ? 21.204 48.897 101.372 1.00 8.85 204 ASN B N 1
ATOM 3311 C CA . ASN B 2 204 ? 21.816 49.971 102.157 1.00 7.57 204 ASN B CA 1
ATOM 3312 C C . ASN B 2 204 ? 21.928 49.588 103.653 1.00 8.19 204 ASN B C 1
ATOM 3313 O O . ASN B 2 204 ? 22.769 50.189 104.408 1.00 7.80 204 ASN B O 1
ATOM 3318 N N . GLY B 2 205 ? 21.103 48.599 104.089 1.00 9.07 205 GLY B N 1
ATOM 3319 C CA . GLY B 2 205 ? 21.121 48.167 105.508 1.00 8.98 205 GLY B CA 1
ATOM 3320 C C . GLY B 2 205 ? 22.347 47.364 105.864 1.00 9.11 205 GLY B C 1
ATOM 3321 O O . GLY B 2 205 ? 22.688 47.239 107.052 1.00 8.75 205 GLY B O 1
ATOM 3322 N N . TRP B 2 206 ? 23.017 46.771 104.830 1.00 8.29 206 TRP B N 1
ATOM 3323 C CA . TRP B 2 206 ? 24.085 45.766 105.153 1.00 8.25 206 TRP B CA 1
ATOM 3324 C C . TRP B 2 206 ? 25.435 46.341 105.294 1.00 8.49 206 TRP B C 1
ATOM 3325 O O . TRP B 2 206 ? 26.265 45.884 106.111 1.00 8.98 206 TRP B O 1
ATOM 3336 N N . LEU B 2 207 ? 25.735 47.324 104.420 1.00 8.24 207 LEU B N 1
ATOM 3337 C CA . LEU B 2 207 ? 27.107 47.847 104.289 1.00 7.55 207 LEU B CA 1
ATOM 3338 C C . LEU B 2 207 ? 27.048 49.283 103.793 1.00 7.77 207 LEU B C 1
ATOM 3339 O O . LEU B 2 207 ? 25.985 49.718 103.261 1.00 9.14 207 LEU B O 1
ATOM 3344 N N . PRO B 2 208 ? 28.118 50.049 103.930 1.00 9.13 208 PRO B N 1
ATOM 3345 C CA . PRO B 2 208 ? 28.263 51.321 103.125 1.00 7.97 208 PRO B CA 1
ATOM 3346 C C . PRO B 2 208 ? 28.093 50.964 101.658 1.00 8.64 208 PRO B C 1
ATOM 3347 O O . PRO B 2 208 ? 28.591 49.880 101.212 1.00 9.63 208 PRO B O 1
ATOM 3351 N N . VAL B 2 209 ? 27.384 51.835 100.897 1.00 7.35 209 VAL B N 1
ATOM 3352 C CA . VAL B 2 209 ? 27.040 51.467 99.531 1.00 6.39 209 VAL B CA 1
ATOM 3353 C C . VAL B 2 209 ? 27.570 52.593 98.585 1.00 6.88 209 VAL B C 1
ATOM 3354 O O . VAL B 2 209 ? 27.794 53.742 99.013 1.00 7.94 209 VAL B O 1
ATOM 3358 N N . PRO B 2 210 ? 27.765 52.255 97.295 1.00 7.48 210 PRO B N 1
ATOM 3359 C CA . PRO B 2 210 ? 28.306 53.231 96.351 1.00 7.37 210 PRO B CA 1
ATOM 3360 C C . PRO B 2 210 ? 27.507 54.523 96.274 1.00 8.47 210 PRO B C 1
ATOM 3361 O O . PRO B 2 210 ? 26.284 54.524 95.989 1.00 9.77 210 PRO B O 1
ATOM 3365 N N . GLY B 2 211 ? 28.196 55.623 96.499 1.00 9.60 211 GLY B N 1
ATOM 3366 C CA . GLY B 2 211 ? 27.554 56.915 96.398 1.00 9.77 211 GLY B CA 1
ATOM 3367 C C . GLY B 2 211 ? 27.413 57.410 94.950 1.00 9.01 211 GLY B C 1
ATOM 3368 O O . GLY B 2 211 ? 26.656 58.306 94.704 1.00 12.09 211 GLY B O 1
ATOM 3369 N N . TRP B 2 212 ? 28.076 56.776 93.987 1.00 10.24 212 TRP B N 1
ATOM 3370 C CA . TRP B 2 212 ? 28.126 57.355 92.638 1.00 10.75 212 TRP B CA 1
ATOM 3371 C C . TRP B 2 212 ? 27.145 56.715 91.649 1.00 10.95 212 TRP B C 1
ATOM 3372 O O . TRP B 2 212 ? 26.921 57.241 90.539 1.00 18.15 212 TRP B O 1
ATOM 3383 N N . SER B 2 213 ? 26.650 55.533 91.993 1.00 12.03 213 SER B N 1
ATOM 3384 C CA . SER B 2 213 ? 25.998 54.708 90.954 1.00 13.36 213 SER B CA 1
ATOM 3385 C C . SER B 2 213 ? 24.494 55.103 90.781 1.00 16.21 213 SER B C 1
ATOM 3386 O O . SER B 2 213 ? 23.858 54.701 89.777 1.00 20.56 213 SER B O 1
ATOM 3389 N N . GLY B 2 214 ? 23.916 55.843 91.732 1.00 15.53 214 GLY B N 1
ATOM 3390 C CA . GLY B 2 214 ? 22.507 56.200 91.637 1.00 17.05 214 GLY B CA 1
ATOM 3391 C C . GLY B 2 214 ? 21.577 55.113 92.089 1.00 15.98 214 GLY B C 1
ATOM 3392 O O . GLY B 2 214 ? 20.361 55.317 92.149 1.00 24.69 214 GLY B O 1
ATOM 3393 N N . GLU B 2 215 ? 22.136 53.926 92.408 1.00 13.82 215 GLU B N 1
ATOM 3394 C CA . GLU B 2 215 ? 21.290 52.840 92.797 1.00 17.21 215 GLU B CA 1
ATOM 3395 C C . GLU B 2 215 ? 20.899 52.840 94.239 1.00 13.35 215 GLU B C 1
ATOM 3396 O O . GLU B 2 215 ? 20.136 51.950 94.643 1.00 19.53 215 GLU B O 1
ATOM 3402 N N . HIS B 2 216 ? 21.486 53.725 95.056 1.00 10.47 216 HIS B N 1
ATOM 3403 C CA . HIS B 2 216 ? 21.291 53.586 96.529 1.00 8.47 216 HIS B CA 1
ATOM 3404 C C . HIS B 2 216 ? 20.802 54.918 97.106 1.00 8.82 216 HIS B C 1
ATOM 3405 O O . HIS B 2 216 ? 20.926 55.151 98.302 1.00 9.64 216 HIS B O 1
ATOM 3412 N N . GLU B 2 217 ? 20.216 55.798 96.243 1.00 9.21 217 GLU B N 1
ATOM 3413 C CA . GLU B 2 217 ? 19.796 57.095 96.704 1.00 9.30 217 GLU B CA 1
ATOM 3414 C C . GLU B 2 217 ? 18.460 57.016 97.436 1.00 9.00 217 GLU B C 1
ATOM 3415 O O . GLU B 2 217 ? 17.628 56.114 97.137 1.00 12.92 217 GLU B O 1
ATOM 3421 N N . TRP B 2 218 ? 18.270 57.947 98.380 1.00 8.77 218 TRP B N 1
ATOM 3422 C CA . TRP B 2 218 ? 16.942 58.016 99.054 1.00 9.46 218 TRP B CA 1
ATOM 3423 C C . TRP B 2 218 ? 15.930 58.515 98.025 1.00 11.40 218 TRP B C 1
ATOM 3424 O O . TRP B 2 218 ? 16.148 59.572 97.319 1.00 15.80 218 TRP B O 1
ATOM 3435 N N . ARG B 2 219 ? 14.765 57.852 97.952 1.00 10.94 219 ARG B N 1
ATOM 3436 C CA . ARG B 2 219 ? 13.697 58.243 96.989 1.00 10.67 219 ARG B CA 1
ATOM 3437 C C . ARG B 2 219 ? 12.537 58.771 97.823 1.00 15.30 219 ARG B C 1
ATOM 3438 O O . ARG B 2 219 ? 11.452 58.135 97.899 1.00 23.91 219 ARG B O 1
ATOM 3446 N N . GLY B 2 220 ? 12.771 59.848 98.561 1.00 12.45 220 GLY B N 1
ATOM 3447 C CA . GLY B 2 220 ? 11.683 60.397 99.381 1.00 13.78 220 GLY B CA 1
ATOM 3448 C C . GLY B 2 220 ? 11.558 59.646 100.699 1.00 11.15 220 GLY B C 1
ATOM 3449 O O . GLY B 2 220 ? 12.466 58.934 101.140 1.00 14.95 220 GLY B O 1
ATOM 3450 N N . TRP B 2 221 ? 10.537 60.041 101.412 1.00 12.18 221 TRP B N 1
ATOM 3451 C CA . TRP B 2 221 ? 10.282 59.561 102.762 1.00 10.45 221 TRP B CA 1
ATOM 3452 C C . TRP B 2 221 ? 9.134 58.550 102.785 1.00 10.61 221 TRP B C 1
ATOM 3453 O O . TRP B 2 221 ? 8.141 58.735 102.090 1.00 13.29 221 TRP B O 1
ATOM 3464 N N . ILE B 2 222 ? 9.241 57.527 103.629 1.00 11.23 222 ILE B N 1
ATOM 3465 C CA . ILE B 2 222 ? 8.092 56.676 103.892 1.00 8.45 222 ILE B CA 1
ATOM 3466 C C . ILE B 2 222 ? 7.013 57.509 104.594 1.00 8.66 222 ILE B C 1
ATOM 3467 O O . ILE B 2 222 ? 7.291 58.225 105.595 1.00 10.35 222 ILE B O 1
ATOM 3472 N N . PRO B 2 223 ? 5.815 57.582 103.972 1.00 8.51 223 PRO B N 1
ATOM 3473 C CA . PRO B 2 223 ? 4.795 58.504 104.564 1.00 9.82 223 PRO B CA 1
ATOM 3474 C C . PRO B 2 223 ? 4.355 58.138 105.985 1.00 9.48 223 PRO B C 1
ATOM 3475 O O . PRO B 2 223 ? 4.407 56.937 106.364 1.00 9.41 223 PRO B O 1
ATOM 3479 N N . HIS B 2 224 ? 3.976 59.133 106.795 1.00 10.40 224 HIS B N 1
ATOM 3480 C CA . HIS B 2 224 ? 3.460 58.877 108.131 1.00 11.62 224 HIS B CA 1
ATOM 3481 C C . HIS B 2 224 ? 2.458 57.788 108.194 1.00 10.03 224 HIS B C 1
ATOM 3482 O O . HIS B 2 224 ? 2.562 56.868 109.061 1.00 10.37 224 HIS B O 1
ATOM 3489 N N . GLU B 2 225 ? 1.464 57.840 107.277 1.00 10.38 225 GLU B N 1
ATOM 3490 C CA . GLU B 2 225 ? 0.375 56.872 107.341 1.00 9.30 225 GLU B CA 1
ATOM 3491 C C . GLU B 2 225 ? 0.759 55.444 106.897 1.00 6.98 225 GLU B C 1
ATOM 3492 O O . GLU B 2 225 ? 0.003 54.506 107.150 1.00 10.84 225 GLU B O 1
ATOM 3498 N N . ALA B 2 226 ? 1.959 55.289 106.313 1.00 6.79 226 ALA B N 1
ATOM 3499 C CA . ALA B 2 226 ? 2.507 53.937 105.901 1.00 5.98 226 ALA B CA 1
ATOM 3500 C C . ALA B 2 226 ? 3.307 53.309 107.061 1.00 6.14 226 ALA B C 1
ATOM 3501 O O . ALA B 2 226 ? 3.637 52.109 106.982 1.00 9.46 226 ALA B O 1
ATOM 3503 N N . MET B 2 227 ? 3.631 54.071 108.124 1.00 7.19 227 MET B N 1
ATOM 3504 C CA . MET B 2 227 ? 4.449 53.471 109.166 1.00 7.68 227 MET B CA 1
ATOM 3505 C C . MET B 2 227 ? 3.644 52.436 109.952 1.00 7.97 227 MET B C 1
ATOM 3506 O O . MET B 2 227 ? 2.423 52.578 110.167 1.00 10.72 227 MET B O 1
ATOM 3511 N N . PRO B 2 228 ? 4.339 51.340 110.392 1.00 6.83 228 PRO B N 1
ATOM 3512 C CA . PRO B 2 228 ? 3.582 50.263 111.128 1.00 9.01 228 PRO B CA 1
ATOM 3513 C C . PRO B 2 228 ? 2.908 50.792 112.367 1.00 7.12 228 PRO B C 1
ATOM 3514 O O . PRO B 2 228 ? 3.494 51.632 113.136 1.00 8.69 228 PRO B O 1
ATOM 3518 N N . ARG B 2 229 ? 1.682 50.307 112.549 1.00 7.96 229 ARG B N 1
ATOM 3519 C CA . ARG B 2 229 ? 0.913 50.648 113.801 1.00 7.41 229 ARG B CA 1
ATOM 3520 C C . ARG B 2 229 ? -0.031 49.563 114.102 1.00 9.48 229 ARG B C 1
ATOM 3521 O O . ARG B 2 229 ? -0.539 48.889 113.148 1.00 9.68 229 ARG B O 1
ATOM 3529 N N . VAL B 2 230 ? -0.393 49.418 115.373 1.00 10.20 230 VAL B N 1
ATOM 3530 C CA . VAL B 2 230 ? -1.535 48.544 115.725 1.00 9.19 230 VAL B CA 1
ATOM 3531 C C . VAL B 2 230 ? -2.286 49.247 116.840 1.00 8.96 230 VAL B C 1
ATOM 3532 O O . VAL B 2 230 ? -1.653 49.793 117.743 1.00 8.55 230 VAL B O 1
ATOM 3536 N N . ILE B 2 231 ? -3.613 49.204 116.813 1.00 9.82 231 ILE B N 1
ATOM 3537 C CA . ILE B 2 231 ? -4.412 49.711 117.895 1.00 9.47 231 ILE B CA 1
ATOM 3538 C C . ILE B 2 231 ? -5.381 48.571 118.287 1.00 10.36 231 ILE B C 1
ATOM 3539 O O . ILE B 2 231 ? -6.055 47.918 117.411 1.00 13.40 231 ILE B O 1
ATOM 3544 N N . ASP B 2 232 ? -5.508 48.333 119.604 1.00 10.70 232 ASP B N 1
ATOM 3545 C CA . ASP B 2 232 ? -6.459 47.374 120.149 1.00 9.15 232 ASP B CA 1
ATOM 3546 C C . ASP B 2 232 ? -6.368 45.964 119.443 1.00 10.11 232 ASP B C 1
ATOM 3547 O O . ASP B 2 232 ? -7.378 45.468 118.849 1.00 11.37 232 ASP B O 1
ATOM 3552 N N . PRO B 2 233 ? -5.180 45.326 119.515 1.00 10.40 233 PRO B N 1
ATOM 3553 C CA . PRO B 2 233 ? -5.038 43.988 118.908 1.00 10.41 233 PRO B CA 1
ATOM 3554 C C . PRO B 2 233 ? -5.969 42.960 119.560 1.00 11.84 233 PRO B C 1
ATOM 3555 O O . PRO B 2 233 ? -6.376 43.086 120.727 1.00 11.11 233 PRO B O 1
ATOM 3559 N N . PRO B 2 234 ? -6.274 41.883 118.828 1.00 13.43 234 PRO B N 1
ATOM 3560 C CA . PRO B 2 234 ? -7.329 40.991 119.387 1.00 12.64 234 PRO B CA 1
ATOM 3561 C C . PRO B 2 234 ? -6.874 40.158 120.614 1.00 13.20 234 PRO B C 1
ATOM 3562 O O . PRO B 2 234 ? -7.711 39.792 121.454 1.00 14.79 234 PRO B O 1
ATOM 3566 N N . GLY B 2 235 ? -5.552 39.937 120.760 1.00 13.39 235 GLY B N 1
ATOM 3567 C CA . GLY B 2 235 ? -5.032 39.268 121.936 1.00 12.61 235 GLY B CA 1
ATOM 3568 C C . GLY B 2 235 ? -4.843 40.166 123.161 1.00 10.14 235 GLY B C 1
ATOM 3569 O O . GLY B 2 235 ? -4.504 39.641 124.223 1.00 12.46 235 GLY B O 1
ATOM 3570 N N . GLY B 2 236 ? -5.104 41.481 123.051 1.00 8.85 236 GLY B N 1
ATOM 3571 C CA . GLY B 2 236 ? -5.148 42.337 124.252 1.00 7.58 236 GLY B CA 1
ATOM 3572 C C . GLY B 2 236 ? -3.769 42.625 124.860 1.00 6.78 236 GLY B C 1
ATOM 3573 O O . GLY B 2 236 ? -3.694 43.189 125.941 1.00 7.38 236 GLY B O 1
ATOM 3574 N N . ILE B 2 237 ? -2.674 42.356 124.120 1.00 6.57 237 ILE B N 1
ATOM 3575 C CA . ILE B 2 237 ? -1.286 42.515 124.641 1.00 6.59 237 ILE B CA 1
ATOM 3576 C C . ILE B 2 237 ? -0.371 43.136 123.584 1.00 6.75 237 ILE B C 1
ATOM 3577 O O . ILE B 2 237 ? -0.333 42.644 122.426 1.00 8.21 237 ILE B O 1
ATOM 3582 N N . ILE B 2 238 ? 0.319 44.214 123.964 1.00 4.97 238 ILE B N 1
ATOM 3583 C CA A ILE B 2 238 ? 1.401 44.684 123.106 0.50 4.74 238 ILE B CA 1
ATOM 3584 C CA B ILE B 2 238 ? 1.353 44.820 123.129 0.50 3.62 238 ILE B CA 1
ATOM 3585 C C . ILE B 2 238 ? 2.649 44.653 123.953 1.00 4.93 238 ILE B C 1
ATOM 3586 O O . ILE B 2 238 ? 2.701 45.074 125.100 1.00 6.84 238 ILE B O 1
ATOM 3595 N N . VAL B 2 239 ? 3.725 44.221 123.279 1.00 4.67 239 VAL B N 1
ATOM 3596 C CA . VAL B 2 239 ? 5.084 44.192 123.896 1.00 5.57 239 VAL B CA 1
ATOM 3597 C C . VAL B 2 239 ? 6.048 44.745 122.877 1.00 5.87 239 VAL B C 1
ATOM 3598 O O . VAL B 2 239 ? 6.071 44.312 121.727 1.00 6.58 239 VAL B O 1
ATOM 3602 N N . THR B 2 240 ? 6.923 45.648 123.316 1.00 5.51 240 THR B N 1
ATOM 3603 C CA . THR B 2 240 ? 8.083 45.953 122.391 1.00 4.53 240 THR B CA 1
ATOM 3604 C C . THR B 2 240 ? 9.359 45.868 123.226 1.00 4.89 240 THR B C 1
ATOM 3605 O O . THR B 2 240 ? 9.370 46.388 124.407 1.00 6.88 240 THR B O 1
ATOM 3609 N N . ALA B 2 241 ? 10.455 45.427 122.623 1.00 5.81 241 ALA B N 1
ATOM 3610 C CA . ALA B 2 241 ? 11.676 45.343 123.443 1.00 5.28 241 ALA B CA 1
ATOM 3611 C C . ALA B 2 241 ? 12.848 45.309 122.456 1.00 5.22 241 ALA B C 1
ATOM 3612 O O . ALA B 2 241 ? 13.758 44.474 122.535 1.00 7.04 241 ALA B O 1
ATOM 3614 N N . ASN B 2 242 ? 12.806 46.290 121.522 1.00 4.57 242 ASN B N 1
ATOM 3615 C CA . ASN B 2 242 ? 13.888 46.510 120.482 1.00 5.69 242 ASN B CA 1
ATOM 3616 C C . ASN B 2 242 ? 13.991 45.342 119.503 1.00 5.82 242 ASN B C 1
ATOM 3617 O O . ASN B 2 242 ? 15.024 45.227 118.767 1.00 6.41 242 ASN B O 1
ATOM 3622 N N . ASN B 2 243 ? 12.956 44.488 119.459 1.00 6.08 243 ASN B N 1
ATOM 3623 C CA . ASN B 2 243 ? 12.912 43.290 118.595 1.00 5.98 243 ASN B CA 1
ATOM 3624 C C . ASN B 2 243 ? 12.286 43.734 117.262 1.00 5.81 243 ASN B C 1
ATOM 3625 O O . ASN B 2 243 ? 11.725 44.805 117.106 1.00 8.17 243 ASN B O 1
ATOM 3630 N N . ARG B 2 244 ? 12.511 42.898 116.253 1.00 5.90 244 ARG B N 1
ATOM 3631 C CA . ARG B 2 244 ? 12.167 43.231 114.871 1.00 6.20 244 ARG B CA 1
ATOM 3632 C C . ARG B 2 244 ? 10.672 43.662 114.769 1.00 6.16 244 ARG B C 1
ATOM 3633 O O . ARG B 2 244 ? 9.790 42.922 115.240 1.00 7.29 244 ARG B O 1
ATOM 3641 N N . VAL B 2 245 ? 10.405 44.885 114.288 1.00 8.19 245 VAL B N 1
ATOM 3642 C CA . VAL B 2 245 ? 9.025 45.400 114.430 1.00 7.25 245 VAL B CA 1
ATOM 3643 C C . VAL B 2 245 ? 8.091 44.675 113.470 1.00 8.16 245 VAL B C 1
ATOM 3644 O O . VAL B 2 245 ? 7.002 44.204 113.883 1.00 9.03 245 VAL B O 1
ATOM 3648 N N . VAL B 2 246 ? 8.496 44.589 112.186 1.00 7.70 246 VAL B N 1
ATOM 3649 C CA . VAL B 2 246 ? 7.623 43.865 111.193 1.00 8.68 246 VAL B CA 1
ATOM 3650 C C . VAL B 2 246 ? 8.475 42.873 110.464 1.00 7.32 246 VAL B C 1
ATOM 3651 O O . VAL B 2 246 ? 9.736 42.958 110.462 1.00 8.96 246 VAL B O 1
ATOM 3655 N N . ALA B 2 247 ? 7.829 41.932 109.795 1.00 7.89 247 ALA B N 1
ATOM 3656 C CA . ALA B 2 247 ? 8.568 40.940 109.032 1.00 6.68 247 ALA B CA 1
ATOM 3657 C C . ALA B 2 247 ? 9.332 41.612 107.902 1.00 8.15 247 ALA B C 1
ATOM 3658 O O . ALA B 2 247 ? 8.915 42.636 107.343 1.00 10.46 247 ALA B O 1
ATOM 3660 N N . ASP B 2 248 ? 10.416 40.959 107.468 1.00 9.65 248 ASP B N 1
ATOM 3661 C CA . ASP B 2 248 ? 11.247 41.550 106.422 1.00 10.33 248 ASP B CA 1
ATOM 3662 C C . ASP B 2 248 ? 10.594 41.561 105.044 1.00 10.47 248 ASP B C 1
ATOM 3663 O O . ASP B 2 248 ? 11.102 42.274 104.133 1.00 12.52 248 ASP B O 1
ATOM 3668 N N . ASP B 2 249 ? 9.514 40.812 104.877 1.00 11.20 249 ASP B N 1
ATOM 3669 C CA . ASP B 2 249 ? 8.716 40.941 103.635 1.00 11.14 249 ASP B CA 1
ATOM 3670 C C . ASP B 2 249 ? 7.732 42.137 103.620 1.00 9.88 249 ASP B C 1
ATOM 3671 O O . ASP B 2 249 ? 7.004 42.345 102.624 1.00 13.70 249 ASP B O 1
ATOM 3676 N N . HIS B 2 250 ? 7.776 42.982 104.667 1.00 11.22 250 HIS B N 1
ATOM 3677 C CA . HIS B 2 250 ? 6.997 44.192 104.644 1.00 11.36 250 HIS B CA 1
ATOM 3678 C C . HIS B 2 250 ? 7.461 44.915 103.408 1.00 9.20 250 HIS B C 1
ATOM 3679 O O . HIS B 2 250 ? 8.674 44.936 103.077 1.00 10.77 250 HIS B O 1
ATOM 3686 N N . PRO B 2 251 ? 6.516 45.591 102.710 1.00 10.70 251 PRO B N 1
ATOM 3687 C CA . PRO B 2 251 ? 6.952 46.268 101.471 1.00 11.79 251 PRO B CA 1
ATOM 3688 C C . PRO B 2 251 ? 7.978 47.418 101.518 1.00 10.03 251 PRO B C 1
ATOM 3689 O O . PRO B 2 251 ? 8.657 47.654 100.476 1.00 10.99 251 PRO B O 1
ATOM 3693 N N . ASP B 2 252 ? 8.026 48.184 102.615 1.00 10.13 252 ASP B N 1
ATOM 3694 C CA . ASP B 2 252 ? 9.094 49.196 102.792 1.00 9.58 252 ASP B CA 1
ATOM 3695 C C . ASP B 2 252 ? 10.223 48.522 103.551 1.00 8.81 252 ASP B C 1
ATOM 3696 O O . ASP B 2 252 ? 9.947 47.811 104.572 1.00 10.21 252 ASP B O 1
ATOM 3701 N N . TYR B 2 253 ? 11.475 48.811 103.152 1.00 7.56 253 TYR B N 1
ATOM 3702 C CA . TYR B 2 253 ? 12.621 48.431 103.964 1.00 5.43 253 TYR B CA 1
ATOM 3703 C C . TYR B 2 253 ? 12.678 49.322 105.198 1.00 5.79 253 TYR B C 1
ATOM 3704 O O . TYR B 2 253 ? 12.779 50.556 105.054 1.00 9.95 253 TYR B O 1
ATOM 3713 N N . LEU B 2 254 ? 12.654 48.627 106.394 1.00 6.54 254 LEU B N 1
ATOM 3714 C CA . LEU B 2 254 ? 12.717 49.389 107.646 1.00 7.43 254 LEU B CA 1
ATOM 3715 C C . LEU B 2 254 ? 13.865 48.940 108.497 1.00 6.65 254 LEU B C 1
ATOM 3716 O O . LEU B 2 254 ? 14.377 49.766 109.267 1.00 7.65 254 LEU B O 1
ATOM 3721 N N . CYS B 2 255 ? 14.297 47.693 108.439 1.00 7.27 255 CYS B N 1
ATOM 3722 C CA . CYS B 2 255 ? 15.280 47.172 109.476 1.00 7.54 255 CYS B CA 1
ATOM 3723 C C . CYS B 2 255 ? 16.071 46.027 108.984 1.00 7.77 255 CYS B C 1
ATOM 3724 O O . CYS B 2 255 ? 15.539 45.059 108.430 1.00 8.72 255 CYS B O 1
ATOM 3727 N N . THR B 2 256 ? 17.401 46.161 109.201 1.00 8.26 256 THR B N 1
ATOM 3728 C CA . THR B 2 256 ? 18.325 45.010 109.132 1.00 6.66 256 THR B CA 1
ATOM 3729 C C . THR B 2 256 ? 18.697 44.467 110.502 1.00 7.21 256 THR B C 1
ATOM 3730 O O . THR B 2 256 ? 18.606 43.237 110.775 1.00 9.41 25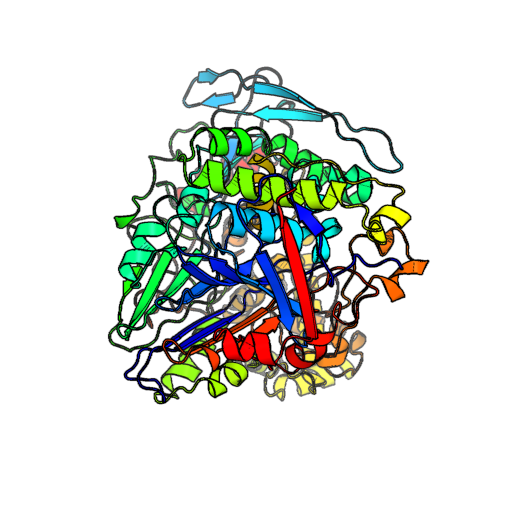6 THR B O 1
ATOM 3734 N N . ASP B 2 257 ? 19.154 45.392 111.346 1.00 7.13 257 ASP B N 1
ATOM 3735 C CA . ASP B 2 257 ? 19.716 45.014 112.660 1.00 8.02 257 ASP B CA 1
ATOM 3736 C C . ASP B 2 257 ? 18.735 45.447 113.776 1.00 7.33 257 ASP B C 1
ATOM 3737 O O . ASP B 2 257 ? 18.188 46.581 113.767 1.00 8.37 257 ASP B O 1
ATOM 3742 N N . CYS B 2 258 ? 18.574 44.553 114.759 1.00 6.93 258 CYS B N 1
ATOM 3743 C CA . CYS B 2 258 ? 17.755 44.907 115.937 1.00 6.95 258 CYS B CA 1
ATOM 3744 C C . CYS B 2 258 ? 18.171 43.986 117.069 1.00 7.13 258 CYS B C 1
ATOM 3745 O O . CYS B 2 258 ? 19.067 43.154 116.868 1.00 8.33 258 CYS B O 1
ATOM 3748 N N . HIS B 2 259 ? 17.588 44.175 118.288 1.00 7.29 259 HIS B N 1
ATOM 3749 C CA . HIS B 2 259 ? 17.999 43.200 119.340 1.00 5.43 259 HIS B CA 1
ATOM 3750 C C . HIS B 2 259 ? 17.429 41.821 119.035 1.00 6.48 259 HIS B C 1
ATOM 3751 O O . HIS B 2 259 ? 16.410 41.686 118.362 1.00 7.03 259 HIS B O 1
ATOM 3758 N N . PRO B 2 260 ? 17.976 40.805 119.666 1.00 7.72 260 PRO B N 1
ATOM 3759 C CA . PRO B 2 260 ? 17.377 39.451 119.605 1.00 6.50 260 PRO B CA 1
ATOM 3760 C C . PRO B 2 260 ? 16.001 39.549 120.293 1.00 6.11 260 PRO B C 1
ATOM 3761 O O . PRO B 2 260 ? 15.748 40.500 121.109 1.00 7.66 260 PRO B O 1
ATOM 3765 N N . PRO B 2 261 ? 15.135 38.595 120.027 1.00 6.79 261 PRO B N 1
ATOM 3766 C CA . PRO B 2 261 ? 13.762 38.658 120.614 1.00 7.08 261 PRO B CA 1
ATOM 3767 C C . PRO B 2 261 ? 13.660 38.077 122.008 1.00 7.09 261 PRO B C 1
ATOM 3768 O O . PRO B 2 261 ? 12.512 37.950 122.500 1.00 9.38 261 PRO B O 1
ATOM 3772 N N . TYR B 2 262 ? 14.791 37.900 122.731 1.00 5.73 262 TYR B N 1
ATOM 3773 C CA . TYR B 2 262 ? 14.705 37.204 124.019 1.00 6.83 262 TYR B CA 1
ATOM 3774 C C . TYR B 2 262 ? 13.780 37.973 124.973 1.00 6.70 262 TYR B C 1
ATOM 3775 O O . TYR B 2 262 ? 12.913 37.381 125.635 1.00 7.20 262 TYR B O 1
ATOM 3784 N N . ARG B 2 263 ? 14.066 39.288 125.161 1.00 5.68 263 ARG B N 1
ATOM 3785 C CA . ARG B 2 263 ? 13.324 40.061 126.169 1.00 6.78 263 ARG B CA 1
ATOM 3786 C C . ARG B 2 263 ? 11.829 40.152 125.760 1.00 5.85 263 ARG B C 1
ATOM 3787 O O . ARG B 2 263 ? 10.949 39.959 126.626 1.00 6.78 263 ARG B O 1
ATOM 3795 N N . ALA B 2 264 ? 11.541 40.493 124.481 1.00 6.68 264 ALA B N 1
ATOM 3796 C CA . ALA B 2 264 ? 10.125 40.484 124.081 1.00 6.40 264 ALA B CA 1
ATOM 3797 C C . ALA B 2 264 ? 9.451 39.142 124.338 1.00 7.23 264 ALA B C 1
ATOM 3798 O O . ALA B 2 264 ? 8.277 39.122 124.756 1.00 7.35 264 ALA B O 1
ATOM 3800 N N . GLU B 2 265 ? 10.112 38.023 123.996 1.00 7.19 265 GLU B N 1
ATOM 3801 C CA . GLU B 2 265 ? 9.475 36.713 124.211 1.00 7.46 265 GLU B CA 1
ATOM 3802 C C . GLU B 2 265 ? 9.225 36.432 125.696 1.00 7.49 265 GLU B C 1
ATOM 3803 O O . GLU B 2 265 ? 8.145 35.917 126.055 1.00 8.44 265 GLU B O 1
ATOM 3809 N N . ARG B 2 266 ? 10.153 36.850 126.560 1.00 8.30 266 ARG B N 1
ATOM 3810 C CA . ARG B 2 266 ? 9.983 36.556 127.996 1.00 6.63 266 ARG B CA 1
ATOM 3811 C C . ARG B 2 266 ? 8.862 37.433 128.562 1.00 6.57 266 ARG B C 1
ATOM 3812 O O . ARG B 2 266 ? 8.039 36.911 129.355 1.00 6.97 266 ARG B O 1
ATOM 3820 N N . ILE B 2 267 ? 8.791 38.725 128.162 1.00 5.27 267 ILE B N 1
ATOM 3821 C CA . ILE B 2 267 ? 7.703 39.573 128.654 1.00 6.75 267 ILE B CA 1
ATOM 3822 C C . ILE B 2 267 ? 6.362 39.022 128.123 1.00 6.54 267 ILE B C 1
ATOM 3823 O O . ILE B 2 267 ? 5.406 38.898 128.883 1.00 6.04 267 ILE B O 1
ATOM 3828 N N . MET B 2 268 ? 6.337 38.671 126.831 1.00 6.33 268 MET B N 1
ATOM 3829 C CA . MET B 2 268 ? 5.093 38.145 126.209 1.00 6.92 268 MET B CA 1
ATOM 3830 C C . MET B 2 268 ? 4.634 36.851 126.949 1.00 7.09 268 MET B C 1
ATOM 3831 O O . MET B 2 268 ? 3.419 36.701 127.286 1.00 8.54 268 MET B O 1
ATOM 3836 N N . LYS B 2 269 ? 5.608 36.010 127.288 1.00 7.34 269 LYS B N 1
ATOM 3837 C CA . LYS B 2 269 ? 5.275 34.739 127.980 1.00 8.32 269 LYS B CA 1
ATOM 3838 C C . LYS B 2 269 ? 4.584 34.998 129.327 1.00 9.04 269 LYS B C 1
ATOM 3839 O O . LYS B 2 269 ? 3.497 34.442 129.666 1.00 10.68 269 LYS B O 1
ATOM 3845 N N . ARG B 2 270 ? 5.212 35.938 130.064 1.00 7.35 270 ARG B N 1
ATOM 3846 C CA . ARG B 2 270 ? 4.709 36.259 131.415 1.00 9.48 270 ARG B CA 1
ATOM 3847 C C . ARG B 2 270 ? 3.319 36.904 131.273 1.00 8.40 270 ARG B C 1
ATOM 3848 O O . ARG B 2 270 ? 2.419 36.672 132.116 1.00 11.40 270 ARG B O 1
ATOM 3856 N N . LEU B 2 271 ? 3.120 37.809 130.292 1.00 7.24 271 LEU B N 1
ATOM 3857 C CA . LEU B 2 271 ? 1.791 38.352 130.093 1.00 8.23 271 LEU B CA 1
ATOM 3858 C C . LEU B 2 271 ? 0.714 37.450 129.555 1.00 9.63 271 LEU B C 1
ATOM 3859 O O . LEU B 2 271 ? -0.423 37.489 130.021 1.00 11.82 271 LEU B O 1
ATOM 3864 N N . VAL B 2 272 ? 1.063 36.571 128.630 1.00 8.23 272 VAL B N 1
ATOM 3865 C CA . VAL B 2 272 ? 0.086 35.572 128.132 1.00 8.98 272 VAL B CA 1
ATOM 3866 C C . VAL B 2 272 ? -0.358 34.656 129.341 1.00 7.89 272 VAL B C 1
ATOM 3867 O O . VAL B 2 272 ? -1.561 34.242 129.432 1.00 12.60 272 VAL B O 1
ATOM 3871 N N . ALA B 2 273 ? 0.562 34.365 130.283 1.00 8.08 273 ALA B N 1
ATOM 3872 C CA . ALA B 2 273 ? 0.235 33.503 131.426 1.00 9.48 273 ALA B CA 1
ATOM 3873 C C . ALA B 2 273 ? -0.638 34.213 132.462 1.00 10.45 273 ALA B C 1
ATOM 3874 O O . ALA B 2 273 ? -1.082 33.548 133.419 1.00 15.75 273 ALA B O 1
ATOM 3876 N N . ASN B 2 274 ? -0.800 35.547 132.368 1.00 9.86 274 ASN B N 1
ATOM 3877 C CA . ASN B 2 274 ? -1.547 36.357 133.399 1.00 11.68 274 ASN B CA 1
ATOM 3878 C C . ASN B 2 274 ? -2.627 37.213 132.668 1.00 13.81 274 ASN B C 1
ATOM 3879 O O . ASN B 2 274 ? -2.438 38.472 132.439 1.00 16.62 274 ASN B O 1
ATOM 3884 N N . PRO B 2 275 ? -3.765 36.648 132.435 1.00 14.45 275 PRO B N 1
ATOM 3885 C CA . PRO B 2 275 ? -4.887 37.499 131.908 1.00 14.30 275 PRO B CA 1
ATOM 3886 C C . PRO B 2 275 ? -5.641 38.279 133.024 1.00 13.16 275 PRO B C 1
ATOM 3887 O O . PRO B 2 275 ? -6.791 38.725 132.733 1.00 13.05 275 PRO B O 1
ATOM 3891 N N . ALA B 2 276 ? -5.008 38.530 134.216 1.00 13.32 276 ALA B N 1
ATOM 3892 C CA . ALA B 2 276 ? -5.611 39.460 135.196 1.00 9.75 276 ALA B CA 1
ATOM 3893 C C . ALA B 2 276 ? -4.414 40.234 135.705 1.00 8.85 276 ALA B C 1
ATOM 3894 O O . ALA B 2 276 ? -4.130 40.306 136.899 1.00 11.61 276 ALA B O 1
ATOM 3896 N N . PHE B 2 277 ? -3.737 40.899 134.758 1.00 7.92 277 PHE B N 1
ATOM 3897 C CA . PHE B 2 277 ? -2.479 41.582 135.069 1.00 6.97 277 PHE B CA 1
ATOM 3898 C C . PHE B 2 277 ? -2.757 42.797 135.975 1.00 6.51 277 PHE B C 1
ATOM 3899 O O . PHE B 2 277 ? -3.615 43.645 135.648 1.00 7.55 277 PHE B O 1
ATOM 3907 N N . ALA B 2 278 ? -2.042 42.911 137.094 1.00 6.31 278 ALA B N 1
ATOM 3908 C CA . ALA B 2 278 ? -2.282 44.022 138.082 1.00 7.48 278 ALA B CA 1
ATOM 3909 C C . ALA B 2 278 ? -1.083 44.967 138.045 1.00 5.46 278 ALA B C 1
ATOM 3910 O O . ALA B 2 278 ? 0.051 44.598 137.619 1.00 6.62 278 ALA B O 1
ATOM 3912 N N . VAL B 2 279 ? -1.296 46.224 138.502 1.00 7.78 279 VAL B N 1
ATOM 3913 C CA . VAL B 2 279 ? -0.216 47.195 138.587 1.00 7.08 279 VAL B CA 1
ATOM 3914 C C . VAL B 2 279 ? 0.993 46.631 139.393 1.00 6.78 279 VAL B C 1
ATOM 3915 O O . VAL B 2 279 ? 2.184 46.771 138.983 1.00 8.73 279 VAL B O 1
ATOM 3919 N N . ASP B 2 280 ? 0.681 45.849 140.432 1.00 7.64 280 ASP B N 1
ATOM 3920 C CA . ASP B 2 280 ? 1.761 45.281 141.236 1.00 9.87 280 ASP B CA 1
ATOM 3921 C C . ASP B 2 280 ? 2.611 44.213 140.504 1.00 7.92 280 ASP B C 1
ATOM 3922 O O . ASP B 2 280 ? 3.709 43.827 140.979 1.00 11.28 280 ASP B O 1
ATOM 3927 N N . ASP B 2 281 ? 2.078 43.662 139.403 1.00 6.16 281 ASP B N 1
ATOM 3928 C CA . ASP B 2 281 ? 2.749 42.590 138.641 1.00 7.83 281 ASP B CA 1
ATOM 3929 C C . ASP B 2 281 ? 3.865 43.173 137.746 1.00 7.21 281 ASP B C 1
ATOM 3930 O O . ASP B 2 281 ? 4.634 42.417 137.200 1.00 10.01 281 ASP B O 1
ATOM 3935 N N . ALA B 2 282 ? 3.895 44.503 137.468 1.00 5.23 282 ALA B N 1
ATOM 3936 C CA . ALA B 2 282 ? 4.925 44.981 136.568 1.00 7.37 282 ALA B CA 1
ATOM 3937 C C . ALA B 2 282 ? 6.339 44.747 137.144 1.00 6.41 282 ALA B C 1
ATOM 3938 O O . ALA B 2 282 ? 7.251 44.436 136.337 1.00 7.22 282 ALA B O 1
ATOM 3940 N N . ALA B 2 283 ? 6.545 45.021 138.430 1.00 7.19 283 ALA B N 1
ATOM 3941 C CA . ALA B 2 283 ? 7.890 44.866 139.040 1.00 8.01 283 ALA B CA 1
ATOM 3942 C C . ALA B 2 283 ? 8.469 43.471 138.809 1.00 9.55 283 ALA B C 1
ATOM 3943 O O . ALA B 2 283 ? 9.699 43.350 138.599 1.00 9.40 283 ALA B O 1
ATOM 3945 N N . ALA B 2 284 ? 7.634 42.414 138.885 1.00 8.84 284 ALA B N 1
ATOM 3946 C CA . ALA B 2 284 ? 8.189 41.044 138.734 1.00 10.87 284 ALA B CA 1
ATOM 3947 C C . ALA B 2 284 ? 8.712 40.779 137.280 1.00 9.63 284 ALA B C 1
ATOM 3948 O O . ALA B 2 284 ? 9.649 40.034 137.057 1.00 12.70 284 ALA B O 1
ATOM 3950 N N . ILE B 2 285 ? 8.077 41.490 136.310 1.00 8.45 285 ILE B N 1
ATOM 3951 C CA . ILE B 2 285 ? 8.489 41.369 134.918 1.00 8.72 285 ILE B CA 1
ATOM 3952 C C . ILE B 2 285 ? 9.830 42.175 134.779 1.00 6.99 285 ILE B C 1
ATOM 3953 O O . ILE B 2 285 ? 10.780 41.669 134.183 1.00 7.39 285 ILE B O 1
ATOM 3958 N N . HIS B 2 286 ? 9.868 43.435 135.285 1.00 6.08 286 HIS B N 1
ATOM 3959 C CA . HIS B 2 286 ? 11.103 44.207 135.274 1.00 5.88 286 HIS B CA 1
ATOM 3960 C C . HIS B 2 286 ? 12.306 43.424 135.807 1.00 7.09 286 HIS B C 1
ATOM 3961 O O . HIS B 2 286 ? 13.439 43.626 135.327 1.00 8.28 286 HIS B O 1
ATOM 3968 N N . ALA B 2 287 ? 12.045 42.547 136.809 1.00 6.67 287 ALA B N 1
ATOM 3969 C CA . ALA B 2 287 ? 13.104 41.878 137.537 1.00 7.26 287 ALA B CA 1
ATOM 3970 C C . ALA B 2 287 ? 13.505 40.536 136.919 1.00 6.89 287 ALA B C 1
ATOM 3971 O O . ALA B 2 287 ? 14.339 39.811 137.526 1.00 9.93 287 ALA B O 1
ATOM 3973 N N . ASP B 2 288 ? 12.900 40.134 135.793 1.00 6.74 288 ASP B N 1
ATOM 3974 C CA . ASP B 2 288 ? 13.154 38.792 135.286 1.00 7.53 288 ASP B CA 1
ATOM 3975 C C . ASP B 2 288 ? 14.579 38.553 134.846 1.00 6.47 288 ASP B C 1
ATOM 3976 O O . ASP B 2 288 ? 15.144 39.352 134.100 1.00 6.88 288 ASP B O 1
ATOM 3981 N N . THR B 2 289 ? 15.196 37.488 135.343 1.00 7.42 289 THR B N 1
ATOM 3982 C CA . THR B 2 289 ? 16.660 37.225 135.113 1.00 7.34 289 THR B CA 1
ATOM 3983 C C . THR B 2 289 ? 16.912 35.940 134.380 1.00 6.08 289 THR B C 1
ATOM 3984 O O . THR B 2 289 ? 18.086 35.520 134.326 1.00 7.71 289 THR B O 1
ATOM 3988 N N . LEU B 2 290 ? 15.910 35.292 133.755 1.00 6.07 290 LEU B N 1
ATOM 3989 C CA . LEU B 2 290 ? 16.205 34.013 133.106 1.00 6.52 290 LEU B CA 1
ATOM 3990 C C . LEU B 2 290 ? 17.006 34.301 131.806 1.00 7.56 290 LEU B C 1
ATOM 3991 O O . LEU B 2 290 ? 16.516 35.019 130.875 1.00 9.48 290 LEU B O 1
ATOM 3996 N N . SER B 2 291 ? 18.164 33.661 131.675 1.00 7.37 291 SER B N 1
ATOM 3997 C CA . SER B 2 291 ? 18.970 33.766 130.468 1.00 8.74 291 SER B CA 1
ATOM 3998 C C . SER B 2 291 ? 18.365 32.851 129.362 1.00 8.51 291 SER B C 1
ATOM 3999 O O . SER B 2 291 ? 17.996 31.691 129.618 1.00 9.43 291 SER B O 1
ATOM 4002 N N . PRO B 2 292 ? 18.233 33.371 128.114 1.00 8.70 292 PRO B N 1
ATOM 4003 C CA . PRO B 2 292 ? 17.724 32.503 127.012 1.00 8.34 292 PRO B CA 1
ATOM 4004 C C . PRO B 2 292 ? 18.726 31.424 126.597 1.00 8.25 292 PRO B C 1
ATOM 4005 O O . PRO B 2 292 ? 18.322 30.557 125.784 1.00 11.73 292 PRO B O 1
ATOM 4009 N N . HIS B 2 293 ? 20.011 31.493 127.044 1.00 10.40 293 HIS B N 1
ATOM 4010 C CA . HIS B 2 293 ? 21.087 30.639 126.480 1.00 10.14 293 HIS B CA 1
ATOM 4011 C C . HIS B 2 293 ? 21.339 29.406 127.319 1.00 10.13 293 HIS B C 1
ATOM 4012 O O . HIS B 2 293 ? 22.227 28.607 126.951 1.00 12.45 293 HIS B O 1
ATOM 4019 N N . VAL B 2 294 ? 20.599 29.245 128.426 1.00 10.67 294 VAL B N 1
ATOM 4020 C CA . VAL B 2 294 ? 20.979 28.119 129.333 1.00 11.05 294 VAL B CA 1
ATOM 4021 C C . VAL B 2 294 ? 20.868 26.787 128.599 1.00 13.65 294 VAL B C 1
ATOM 4022 O O . VAL B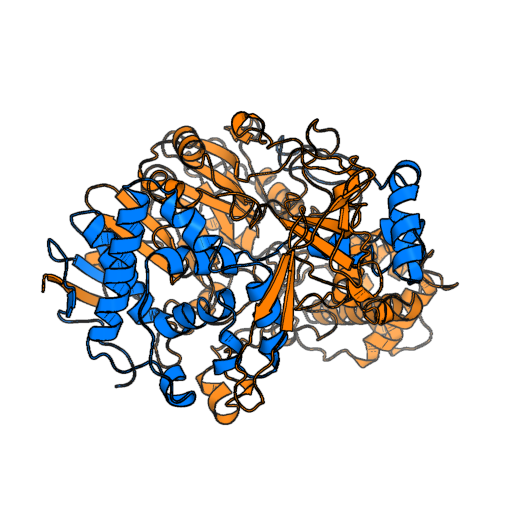 2 294 ? 21.656 25.902 128.805 1.00 13.05 294 VAL B O 1
ATOM 4026 N N . GLY B 2 295 ? 19.822 26.605 127.811 1.00 13.60 295 GLY B N 1
ATOM 4027 C CA . GLY B 2 295 ? 19.594 25.322 127.096 1.00 12.88 295 GLY B CA 1
ATOM 4028 C C . GLY B 2 295 ? 20.711 25.074 126.117 1.00 12.51 295 GLY B C 1
ATOM 4029 O O . GLY B 2 295 ? 21.220 23.956 126.081 1.00 14.32 295 GLY B O 1
ATOM 4030 N N . LEU B 2 296 ? 21.078 26.079 125.305 1.00 10.98 296 LEU B N 1
ATOM 4031 C CA . LEU B 2 296 ? 22.170 25.900 124.298 1.00 12.09 296 LEU B CA 1
ATOM 4032 C C . LEU B 2 296 ? 23.488 25.581 124.982 1.00 11.80 296 LEU B C 1
ATOM 4033 O O . LEU B 2 296 ? 24.250 24.683 124.586 1.00 12.43 296 LEU B O 1
ATOM 4038 N N . LEU B 2 297 ? 23.782 26.335 126.026 1.00 10.88 297 LEU B N 1
ATOM 4039 C CA . LEU B 2 297 ? 25.022 26.137 126.808 1.00 11.24 297 LEU B CA 1
ATOM 4040 C C . LEU B 2 297 ? 25.078 24.727 127.400 1.00 10.19 297 LEU B C 1
ATOM 4041 O O . LEU B 2 297 ? 26.133 24.022 127.278 1.00 11.64 297 LEU B O 1
ATOM 4046 N N . ARG B 2 298 ? 23.980 24.312 128.030 1.00 11.50 298 ARG B N 1
ATOM 4047 C CA . ARG B 2 298 ? 23.948 23.004 128.722 1.00 9.90 298 ARG B CA 1
ATOM 4048 C C . ARG B 2 298 ? 24.183 21.919 127.668 1.00 13.71 298 ARG B C 1
ATOM 4049 O O . ARG B 2 298 ? 25.032 21.043 127.877 1.00 14.29 298 ARG B O 1
ATOM 4057 N N . ARG B 2 299 ? 23.454 21.973 126.536 1.00 13.23 299 ARG B N 1
ATOM 4058 C CA . ARG B 2 299 ? 23.563 20.969 125.478 1.00 16.22 299 ARG B CA 1
ATOM 4059 C C . ARG B 2 299 ? 24.961 20.850 124.938 1.00 13.48 299 ARG B C 1
ATOM 4060 O O . ARG B 2 299 ? 25.489 19.733 124.798 1.00 16.20 299 ARG B O 1
ATOM 4068 N N . ARG B 2 300 ? 25.560 22.007 124.608 1.00 12.35 300 ARG B N 1
ATOM 4069 C CA . ARG B 2 300 ? 26.920 22.012 124.030 1.00 14.59 300 ARG B CA 1
ATOM 4070 C C . ARG B 2 300 ? 27.984 21.580 125.070 1.00 13.84 300 ARG B C 1
ATOM 4071 O O . ARG B 2 300 ? 28.914 20.816 124.714 1.00 14.03 300 ARG B O 1
ATOM 4079 N N . LEU B 2 301 ? 27.843 22.022 126.321 1.00 11.99 301 LEU B N 1
ATOM 4080 C CA . LEU B 2 301 ? 28.824 21.547 127.344 1.00 11.24 301 LEU B CA 1
ATOM 4081 C C . LEU B 2 301 ? 28.701 20.078 127.738 1.00 12.89 301 LEU B C 1
ATOM 4082 O O . LEU B 2 301 ? 29.710 19.463 128.079 1.00 14.96 301 LEU B O 1
ATOM 4087 N N . GLU B 2 302 ? 27.470 19.534 127.738 1.00 14.34 302 GLU B N 1
ATOM 4088 C CA . GLU B 2 302 ? 27.268 18.110 127.982 1.00 16.91 302 GLU B CA 1
ATOM 4089 C C . GLU B 2 302 ? 27.898 17.340 126.848 1.00 20.65 302 GLU B C 1
ATOM 4090 O O . GLU B 2 302 ? 28.585 16.326 127.088 1.00 21.36 302 GLU B O 1
ATOM 4096 N N . ALA B 2 303 ? 27.716 17.809 125.611 1.00 19.23 303 ALA B N 1
ATOM 4097 C CA . ALA B 2 303 ? 28.171 16.983 124.458 1.00 21.38 303 ALA B CA 1
ATOM 4098 C C . ALA B 2 303 ? 29.704 16.996 124.426 1.00 20.17 303 ALA B C 1
ATOM 4099 O O . ALA B 2 303 ? 30.338 16.067 123.918 1.00 24.87 303 ALA B O 1
ATOM 4101 N N . LEU B 2 304 ? 30.284 18.107 124.902 1.00 17.38 304 LEU B N 1
ATOM 4102 C CA . LEU B 2 304 ? 31.729 18.316 124.912 1.00 18.78 304 LEU B CA 1
ATOM 4103 C C . LEU B 2 304 ? 32.343 17.251 125.798 1.00 17.66 304 LEU B C 1
ATOM 4104 O O . LEU B 2 304 ? 33.399 16.651 125.442 1.00 25.11 304 LEU B O 1
ATOM 4109 N N . GLY B 2 305 ? 31.702 17.000 126.946 1.00 22.05 305 GLY B N 1
ATOM 4110 C CA . GLY B 2 305 ? 32.169 15.934 127.841 1.00 22.24 305 GLY B CA 1
ATOM 4111 C C . GLY B 2 305 ? 33.360 16.285 128.768 1.00 23.61 305 GLY B C 1
ATOM 4112 O O . GLY B 2 305 ? 33.832 17.397 128.756 1.00 18.75 305 GLY B O 1
ATOM 4113 N N . ALA B 2 306 ? 33.855 15.354 129.596 1.00 20.52 306 ALA B N 1
ATOM 4114 C CA . ALA B 2 306 ? 34.758 15.742 130.693 1.00 17.47 306 ALA B CA 1
ATOM 4115 C C . ALA B 2 306 ? 36.088 16.304 130.200 1.00 16.54 306 ALA B C 1
ATOM 4116 O O . ALA B 2 306 ? 36.705 15.754 129.272 1.00 20.31 306 ALA B O 1
ATOM 4118 N N . ARG B 2 307 ? 36.596 17.328 130.900 1.00 17.01 307 ARG B N 1
ATOM 4119 C CA . ARG B 2 307 ? 37.847 17.980 130.527 1.00 17.49 307 ARG B CA 1
ATOM 4120 C C . ARG B 2 307 ? 39.011 17.382 131.332 1.00 17.56 307 ARG B C 1
ATOM 4121 O O . ARG B 2 307 ? 38.790 16.970 132.469 1.00 24.97 307 ARG B O 1
ATOM 4129 N N . ASP B 2 308 ? 40.229 17.407 130.778 1.00 24.11 308 ASP B N 1
ATOM 4130 C CA . ASP B 2 308 ? 41.450 16.982 131.483 1.00 25.16 308 ASP B CA 1
ATOM 4131 C C . ASP B 2 308 ? 41.875 17.877 132.637 1.00 27.16 308 ASP B C 1
ATOM 4132 O O . ASP B 2 308 ? 42.329 17.379 133.664 1.00 27.82 308 ASP B O 1
ATOM 4137 N N . ASP B 2 309 ? 41.796 19.195 132.451 1.00 20.85 309 ASP B N 1
ATOM 4138 C CA . ASP B 2 309 ? 42.212 20.177 133.450 1.00 21.82 309 ASP B CA 1
ATOM 4139 C C . ASP B 2 309 ? 41.097 20.150 134.579 1.00 20.65 309 ASP B C 1
ATOM 4140 O O . ASP B 2 309 ? 39.889 20.333 134.284 1.00 17.92 309 ASP B O 1
ATOM 4145 N N . SER B 2 310 ? 41.466 19.917 135.845 1.00 20.55 310 SER B N 1
ATOM 4146 C CA . SER B 2 310 ? 40.476 19.782 136.909 1.00 17.65 310 SER B CA 1
ATOM 4147 C C . SER B 2 310 ? 39.621 21.049 137.164 1.00 17.54 310 SER B C 1
ATOM 4148 O O . SER B 2 310 ? 38.394 20.973 137.464 1.00 16.78 310 SER B O 1
ATOM 4151 N N . ALA B 2 311 ? 40.273 22.230 137.066 1.00 16.56 311 ALA B N 1
ATOM 4152 C CA . ALA B 2 311 ? 39.522 23.474 137.324 1.00 15.04 311 ALA B CA 1
ATOM 4153 C C . ALA B 2 311 ? 38.531 23.715 136.178 1.00 14.41 311 ALA B C 1
ATOM 4154 O O . ALA B 2 311 ? 37.401 24.133 136.424 1.00 15.70 311 ALA B O 1
ATOM 4156 N N . ALA B 2 312 ? 38.934 23.413 134.930 1.00 13.66 312 ALA B N 1
ATOM 4157 C CA . ALA B 2 312 ? 37.993 23.559 133.790 1.00 15.71 312 ALA B CA 1
ATOM 4158 C C . ALA B 2 312 ? 36.777 22.600 133.898 1.00 14.33 312 ALA B C 1
ATOM 4159 O O . ALA B 2 312 ? 35.644 22.993 133.603 1.00 15.65 312 ALA B O 1
ATOM 4161 N N . GLU B 2 313 ? 37.027 21.378 134.353 1.00 14.46 313 GLU B N 1
ATOM 4162 C CA . GLU B 2 313 ? 35.976 20.383 134.540 1.00 16.66 313 GLU B CA 1
ATOM 4163 C C . GLU B 2 313 ? 35.007 20.824 135.651 1.00 15.66 313 GLU B C 1
ATOM 4164 O O . GLU B 2 313 ? 33.775 20.696 135.499 1.00 18.14 313 GLU B O 1
ATOM 4170 N N . GLY B 2 314 ? 35.528 21.405 136.732 1.00 15.08 314 GLY B N 1
ATOM 4171 C CA . GLY B 2 314 ? 34.624 21.970 137.771 1.00 13.40 314 GLY B CA 1
ATOM 4172 C C . GLY B 2 314 ? 33.723 23.014 137.201 1.00 12.72 314 GLY B C 1
ATOM 4173 O O . GLY B 2 314 ? 32.517 23.010 137.522 1.00 16.29 314 GLY B O 1
ATOM 4174 N N . LEU B 2 315 ? 34.313 23.973 136.425 1.00 9.94 315 LEU B N 1
ATOM 4175 C CA . LEU B 2 315 ? 33.518 24.962 135.794 1.00 9.48 315 LEU B CA 1
ATOM 4176 C C . LEU B 2 315 ? 32.506 24.337 134.825 1.00 11.30 315 LEU B C 1
ATOM 4177 O O . LEU B 2 315 ? 31.336 24.738 134.819 1.00 11.82 315 LEU B O 1
ATOM 4182 N N . ARG B 2 316 ? 32.935 23.371 133.985 1.00 11.33 316 ARG B N 1
ATOM 4183 C CA . ARG B 2 316 ? 31.964 22.733 133.091 1.00 11.34 316 ARG B CA 1
ATOM 4184 C C . ARG B 2 316 ? 30.756 22.177 133.845 1.00 10.46 316 ARG B C 1
ATOM 4185 O O . ARG B 2 316 ? 29.586 22.377 133.438 1.00 12.97 316 ARG B O 1
ATOM 4193 N N . GLN B 2 317 ? 31.001 21.488 134.962 1.00 12.65 317 GLN B N 1
ATOM 4194 C CA . GLN B 2 317 ? 29.945 20.844 135.722 1.00 13.97 317 GLN B CA 1
ATOM 4195 C C . GLN B 2 317 ? 29.010 21.839 136.327 1.00 12.29 317 GLN B C 1
ATOM 4196 O O . GLN B 2 317 ? 27.765 21.648 136.284 1.00 14.24 317 GLN B O 1
ATOM 4202 N N . MET B 2 318 ? 29.544 22.964 136.809 1.00 10.25 318 MET B N 1
ATOM 4203 C CA . MET B 2 318 ? 28.660 23.931 137.436 1.00 12.55 318 MET B CA 1
ATOM 4204 C C . MET B 2 318 ? 27.780 24.553 136.307 1.00 10.12 318 MET B C 1
ATOM 4205 O O . MET B 2 318 ? 26.606 24.821 136.534 1.00 12.11 318 MET B O 1
ATOM 4210 N N . LEU B 2 319 ? 28.353 24.783 135.110 1.00 8.88 319 LEU B N 1
ATOM 4211 C CA . LEU B 2 319 ? 27.536 25.415 134.032 1.00 9.91 319 LEU B CA 1
ATOM 4212 C C . LEU B 2 319 ? 26.447 24.478 133.476 1.00 12.28 319 LEU B C 1
ATOM 4213 O O . LEU B 2 319 ? 25.338 24.925 133.170 1.00 11.61 319 LEU B O 1
ATOM 4218 N N . VAL B 2 320 ? 26.749 23.160 133.440 1.00 10.88 320 VAL B N 1
ATOM 4219 C CA . VAL B 2 320 ? 25.760 22.157 132.951 1.00 11.00 320 VAL B CA 1
ATOM 4220 C C . VAL B 2 320 ? 24.605 22.093 133.953 1.00 11.66 320 VAL B C 1
ATOM 4221 O O . VAL B 2 320 ? 23.465 21.932 133.559 1.00 14.86 320 VAL B O 1
ATOM 4225 N N . ALA B 2 321 ? 24.877 22.322 135.234 1.00 11.01 321 ALA B N 1
ATOM 4226 C CA . ALA B 2 321 ? 23.858 22.193 136.296 1.00 11.28 321 ALA B CA 1
ATOM 4227 C C . ALA B 2 321 ? 23.102 23.525 136.555 1.00 11.92 321 ALA B C 1
ATOM 4228 O O . ALA B 2 321 ? 22.109 23.572 137.328 1.00 12.38 321 ALA B O 1
ATOM 4230 N N . TRP B 2 322 ? 23.605 24.625 135.971 1.00 10.13 322 TRP B N 1
ATOM 4231 C CA . TRP B 2 322 ? 23.084 25.969 136.318 1.00 11.56 322 TRP B CA 1
ATOM 4232 C C . TRP B 2 322 ? 21.603 26.135 135.952 1.00 11.05 322 TRP B C 1
ATOM 4233 O O . TRP B 2 322 ? 21.198 25.698 134.840 1.00 11.71 322 TRP B O 1
ATOM 4244 N N . ASP B 2 323 ? 20.791 26.808 136.763 1.00 10.46 323 ASP B N 1
ATOM 4245 C CA . ASP B 2 323 ? 19.356 27.045 136.438 1.00 11.80 323 ASP B CA 1
ATOM 4246 C C . ASP B 2 323 ? 19.142 28.193 135.451 1.00 10.48 323 ASP B C 1
ATOM 4247 O O . ASP B 2 323 ? 17.992 28.485 135.084 1.00 14.03 323 ASP B O 1
ATOM 4252 N N . GLY B 2 324 ? 20.200 28.828 135.031 1.00 7.22 324 GLY B N 1
ATOM 4253 C CA . GLY B 2 324 ? 20.134 29.863 133.974 1.00 7.55 324 GLY B CA 1
ATOM 4254 C C . GLY B 2 324 ? 19.724 31.209 134.484 1.00 9.09 324 GLY B C 1
ATOM 4255 O O . GLY B 2 324 ? 19.529 32.159 133.641 1.00 10.32 324 GLY B O 1
ATOM 4256 N N . ARG B 2 325 ? 19.554 31.387 135.788 1.00 8.55 325 ARG B N 1
ATOM 4257 C CA . ARG B 2 325 ? 19.057 32.715 136.261 1.00 7.64 325 ARG B CA 1
ATOM 4258 C C . ARG B 2 325 ? 20.232 33.626 136.618 1.00 7.35 325 ARG B C 1
ATOM 4259 O O . ARG B 2 325 ? 21.141 33.292 137.401 1.00 10.63 325 ARG B O 1
ATOM 4267 N N . MET B 2 326 ? 20.203 34.849 136.059 1.00 6.91 326 MET B N 1
ATOM 4268 C CA . MET B 2 326 ? 21.172 35.895 136.412 1.00 6.12 326 MET B CA 1
ATOM 4269 C C . MET B 2 326 ? 20.756 36.630 137.683 1.00 5.61 326 MET B C 1
ATOM 4270 O O . MET B 2 326 ? 20.813 37.875 137.768 1.00 7.45 326 MET B O 1
ATOM 4275 N N . ASP B 2 327 ? 20.392 35.886 138.748 1.00 7.88 327 ASP B N 1
ATOM 4276 C CA . ASP B 2 327 ? 19.962 36.513 140.014 1.00 6.90 327 ASP B CA 1
ATOM 4277 C C . ASP B 2 327 ? 21.173 37.148 140.704 1.00 6.98 327 ASP B C 1
ATOM 4278 O O . ASP B 2 327 ? 22.315 36.603 140.609 1.00 7.83 327 ASP B O 1
ATOM 4283 N N . ALA B 2 328 ? 20.941 38.265 141.405 1.00 6.24 328 ALA B N 1
ATOM 4284 C CA . ALA B 2 328 ? 22.007 38.926 142.163 1.00 7.16 328 ALA B CA 1
ATOM 4285 C C . ALA B 2 328 ? 22.631 37.917 143.159 1.00 6.74 328 ALA B C 1
ATOM 4286 O O . ALA B 2 328 ? 23.829 38.033 143.450 1.00 7.83 328 ALA B O 1
ATOM 4288 N N . ALA B 2 329 ? 21.863 36.969 143.741 1.00 7.88 329 ALA B N 1
ATOM 4289 C CA . ALA B 2 329 ? 22.424 36.097 144.765 1.00 7.66 329 ALA B CA 1
ATOM 4290 C C . ALA B 2 329 ? 23.219 34.909 144.163 1.00 8.63 329 ALA B C 1
ATOM 4291 O O . ALA B 2 329 ? 23.804 34.080 144.916 1.00 10.96 329 ALA B O 1
ATOM 4293 N N . SER B 2 330 ? 23.223 34.764 142.823 1.00 7.19 330 SER B N 1
ATOM 4294 C CA . SER B 2 330 ? 23.828 33.570 142.219 1.00 6.55 330 SER B CA 1
ATOM 4295 C C . SER B 2 330 ? 25.334 33.684 142.017 1.00 6.38 330 SER B C 1
ATOM 4296 O O . SER B 2 330 ? 25.764 34.521 141.191 1.00 7.89 330 SER B O 1
ATOM 4299 N N . GLU B 2 331 ? 26.144 32.830 142.638 1.00 7.00 331 GLU B N 1
ATOM 4300 C CA . GLU B 2 331 ? 27.581 32.789 142.295 1.00 6.31 331 GLU B CA 1
ATOM 4301 C C . GLU B 2 331 ? 27.769 32.100 140.970 1.00 5.97 331 GLU B C 1
ATOM 4302 O O . GLU B 2 331 ? 28.762 32.463 140.242 1.00 6.02 331 GLU B O 1
ATOM 4308 N N . VAL B 2 332 ? 26.926 31.112 140.599 1.00 5.16 332 VAL B N 1
ATOM 4309 C CA . VAL B 2 332 ? 27.244 30.456 139.321 1.00 5.48 332 VAL B CA 1
ATOM 4310 C C . VAL B 2 332 ? 26.936 31.397 138.117 1.00 6.60 332 VAL B C 1
ATOM 4311 O O . VAL B 2 332 ? 27.642 31.304 137.088 1.00 6.41 332 VAL B O 1
ATOM 4315 N N . ALA B 2 333 ? 26.035 32.381 138.266 1.00 5.26 333 ALA B N 1
ATOM 4316 C CA . ALA B 2 333 ? 25.803 33.304 137.154 1.00 5.91 333 ALA B CA 1
ATOM 4317 C C . ALA B 2 333 ? 27.123 34.041 136.839 1.00 6.45 333 ALA B C 1
ATOM 4318 O O . ALA B 2 333 ? 27.375 34.380 135.648 1.00 6.80 333 ALA B O 1
ATOM 4320 N N . SER B 2 334 ? 27.928 34.378 137.862 1.00 6.67 334 SER B N 1
ATOM 4321 C CA . SER B 2 334 ? 29.181 35.088 137.574 1.00 5.63 334 SER B CA 1
ATOM 4322 C C . SER B 2 334 ? 30.091 34.207 136.750 1.00 5.19 334 SER B C 1
ATOM 4323 O O . SER B 2 334 ? 30.896 34.706 135.890 1.00 5.70 334 SER B O 1
ATOM 4326 N N . ALA B 2 335 ? 30.086 32.889 137.074 1.00 5.16 335 ALA B N 1
ATOM 4327 C CA . ALA B 2 335 ? 30.985 31.957 136.334 1.00 5.66 335 ALA B CA 1
ATOM 4328 C C . ALA B 2 335 ? 30.523 31.809 134.894 1.00 8.11 335 ALA B C 1
ATOM 4329 O O . ALA B 2 335 ? 31.372 31.761 133.967 1.00 8.23 335 ALA B O 1
ATOM 4331 N N . TYR B 2 336 ? 29.210 31.782 134.664 1.00 7.59 336 TYR B N 1
ATOM 4332 C CA . TYR B 2 336 ? 28.671 31.832 133.285 1.00 6.27 336 TYR B CA 1
ATOM 4333 C C . TYR B 2 336 ? 29.184 33.082 132.573 1.00 5.97 336 TYR B C 1
ATOM 4334 O O . TYR B 2 336 ? 29.676 32.980 131.413 1.00 6.18 336 TYR B O 1
ATOM 4343 N N . ASN B 2 337 ? 29.092 34.263 133.230 1.00 6.15 337 ASN B N 1
ATOM 4344 C CA . ASN B 2 337 ? 29.485 35.478 132.559 1.00 5.92 337 ASN B CA 1
ATOM 4345 C C . ASN B 2 337 ? 31.033 35.452 132.214 1.00 6.57 337 ASN B C 1
ATOM 4346 O O . ASN B 2 337 ? 31.480 35.920 131.140 1.00 7.67 337 ASN B O 1
ATOM 4351 N N . ALA B 2 338 ? 31.895 34.983 133.162 1.00 6.34 338 ALA B N 1
ATOM 4352 C CA . ALA B 2 338 ? 33.329 34.879 132.916 1.00 6.21 338 ALA B CA 1
ATOM 4353 C C . ALA B 2 338 ? 33.549 33.919 131.762 1.00 5.24 338 ALA B C 1
ATOM 4354 O O . ALA B 2 338 ? 34.458 34.162 130.925 1.00 7.18 338 ALA B O 1
ATOM 4356 N N . PHE B 2 339 ? 32.886 32.788 131.769 1.00 6.24 339 PHE B N 1
ATOM 4357 C CA . PHE B 2 339 ? 33.028 31.829 130.659 1.00 7.81 339 PHE B CA 1
ATOM 4358 C C . PHE B 2 339 ? 32.666 32.467 129.294 1.00 7.74 339 PHE B C 1
ATOM 4359 O O . PHE B 2 339 ? 33.414 32.364 128.317 1.00 7.79 339 PHE B O 1
ATOM 4367 N N . ARG B 2 340 ? 31.577 33.196 129.248 1.00 7.35 340 ARG B N 1
ATOM 4368 C CA . ARG B 2 340 ? 31.131 33.765 127.987 1.00 6.06 340 ARG B CA 1
ATOM 4369 C C . ARG B 2 340 ? 32.042 34.911 127.577 1.00 7.18 340 ARG B C 1
ATOM 4370 O O . ARG B 2 340 ? 32.344 35.029 126.382 1.00 7.34 340 ARG B O 1
ATOM 4378 N N . ARG B 2 341 ? 32.554 35.709 128.528 1.00 7.65 341 ARG B N 1
ATOM 4379 C CA . ARG B 2 341 ? 33.549 36.726 128.154 1.00 6.88 341 ARG B CA 1
ATOM 4380 C C . ARG B 2 341 ? 34.832 36.091 127.582 1.00 6.92 341 ARG B C 1
ATOM 4381 O O . ARG B 2 341 ? 35.385 36.593 126.609 1.00 8.25 341 ARG B O 1
ATOM 4389 N N . ALA B 2 342 ? 35.311 35.017 128.243 1.00 6.07 342 ALA B N 1
ATOM 4390 C CA . ALA B 2 342 ? 36.533 34.321 127.744 1.00 7.91 342 ALA B CA 1
ATOM 4391 C C . ALA B 2 342 ? 36.277 33.714 126.338 1.00 7.48 342 ALA B C 1
ATOM 4392 O O . ALA B 2 342 ? 37.113 33.861 125.427 1.00 10.07 342 ALA B O 1
ATOM 4394 N N . LEU B 2 343 ? 35.112 33.100 126.139 1.00 8.00 343 LEU B N 1
ATOM 4395 C CA . LEU B 2 343 ? 34.789 32.482 124.814 1.00 7.86 343 LEU B CA 1
ATOM 4396 C C . LEU B 2 343 ? 34.755 33.583 123.733 1.00 7.13 343 LEU B C 1
ATOM 4397 O O . LEU B 2 343 ? 35.325 33.434 122.632 1.00 9.24 343 LEU B O 1
ATOM 4402 N N . THR B 2 344 ? 34.111 34.704 124.071 1.00 6.51 344 THR B N 1
ATOM 4403 C CA . THR B 2 344 ? 33.945 35.870 123.092 1.00 6.85 344 THR B CA 1
ATOM 4404 C C . THR B 2 344 ? 35.334 36.379 122.773 1.00 8.08 344 THR B C 1
ATOM 4405 O O . THR B 2 344 ? 35.651 36.623 121.584 1.00 9.57 344 THR B O 1
ATOM 4409 N N . ARG B 2 345 ? 36.217 36.563 123.785 1.00 8.15 345 ARG B N 1
ATOM 4410 C CA . ARG B 2 345 ? 37.570 37.029 123.490 1.00 8.62 345 ARG B CA 1
ATOM 4411 C C . ARG B 2 345 ? 38.344 36.080 122.629 1.00 10.41 345 ARG B C 1
ATOM 4412 O O . ARG B 2 345 ? 38.993 36.535 121.692 1.00 10.11 345 ARG B O 1
ATOM 4420 N N . LEU B 2 346 ? 38.253 34.751 122.891 1.00 9.38 346 LEU B N 1
ATOM 4421 C CA . LEU B 2 346 ? 39.023 33.743 122.128 1.00 11.69 346 LEU B CA 1
ATOM 4422 C C . LEU B 2 346 ? 38.533 33.786 120.657 1.00 10.33 346 LEU B C 1
ATOM 4423 O O . LEU B 2 346 ? 39.351 33.688 119.742 1.00 13.10 346 LEU B O 1
ATOM 4428 N N . VAL B 2 347 ? 37.208 33.871 120.434 1.00 11.55 347 VAL B N 1
ATOM 4429 C CA . VAL B 2 347 ? 36.607 33.823 119.050 1.00 13.32 347 VAL B CA 1
ATOM 4430 C C . VAL B 2 347 ? 37.039 35.121 118.302 1.00 11.46 347 VAL B C 1
ATOM 4431 O O . VAL B 2 347 ? 37.467 35.091 117.149 1.00 13.63 347 VAL B O 1
ATOM 4435 N N . THR B 2 348 ? 36.998 36.254 118.992 1.00 10.17 348 THR B N 1
ATOM 4436 C CA . THR B 2 348 ? 37.334 37.555 118.396 1.00 10.31 348 THR B CA 1
ATOM 4437 C C . THR B 2 348 ? 38.833 37.559 118.030 1.00 12.25 348 THR B C 1
ATOM 4438 O O . THR B 2 348 ? 39.204 38.062 116.969 1.00 13.93 348 THR B O 1
ATOM 4442 N N . ASP B 2 349 ? 39.698 37.002 118.904 1.00 10.36 349 ASP B N 1
ATOM 4443 C CA . ASP B 2 349 ? 41.117 36.879 118.581 1.00 12.48 349 ASP B CA 1
ATOM 4444 C C . ASP B 2 349 ? 41.387 35.880 117.477 1.00 12.33 349 ASP B C 1
ATOM 4445 O O . ASP B 2 349 ? 42.106 36.237 116.491 1.00 14.86 349 ASP B O 1
ATOM 4450 N N . ARG B 2 350 ? 40.877 34.644 117.584 1.00 10.87 350 ARG B N 1
ATOM 4451 C CA . ARG B 2 350 ? 41.207 33.626 116.548 1.00 11.86 350 ARG B CA 1
ATOM 4452 C C . ARG B 2 350 ? 40.758 34.013 115.131 1.00 13.40 350 ARG B C 1
ATOM 4453 O O . ARG B 2 350 ? 41.487 33.763 114.171 1.00 15.76 350 ARG B O 1
ATOM 4461 N N . SER B 2 351 ? 39.585 34.649 115.018 1.00 13.04 351 SER B N 1
ATOM 4462 C CA . SER B 2 351 ? 38.975 35.041 113.727 1.00 13.88 351 SER B CA 1
ATOM 4463 C C . SER B 2 351 ? 39.818 36.143 113.053 1.00 13.01 351 SER B C 1
ATOM 4464 O O . SER B 2 351 ? 39.659 36.348 111.842 1.00 13.37 351 SER B O 1
ATOM 4467 N N . GLY B 2 352 ? 40.669 36.847 113.815 1.00 12.43 352 GLY B N 1
ATOM 4468 C CA . GLY B 2 352 ? 41.285 38.084 113.358 1.00 13.24 352 GLY B CA 1
ATOM 4469 C C . GLY B 2 352 ? 40.459 39.368 113.477 1.00 13.00 352 GLY B C 1
ATOM 4470 O O . GLY B 2 352 ? 40.937 40.464 113.211 1.00 15.20 352 GLY B O 1
ATOM 4471 N N . LEU B 2 353 ? 39.234 39.221 113.976 1.00 10.79 353 LEU B N 1
ATOM 4472 C CA . LEU B 2 353 ? 38.344 40.385 114.081 1.00 10.85 353 LEU B CA 1
ATOM 4473 C C . LEU B 2 353 ? 38.822 41.413 115.108 1.00 11.75 353 LEU B C 1
ATOM 4474 O O . LEU B 2 353 ? 38.552 42.630 114.951 1.00 11.88 353 LEU B O 1
ATOM 4479 N N . GLU B 2 354 ? 39.615 40.994 116.110 1.00 12.42 354 GLU B N 1
ATOM 4480 C CA . GLU B 2 354 ? 40.101 42.028 117.035 1.00 14.08 354 GLU B CA 1
ATOM 4481 C C . GLU B 2 354 ? 40.847 43.136 116.299 1.00 14.83 354 GLU B C 1
ATOM 4482 O O . GLU B 2 354 ? 40.836 44.257 116.753 1.00 18.08 354 GLU B O 1
ATOM 4488 N N . GLN B 2 355 ? 41.622 42.788 115.239 1.00 15.61 355 GLN B N 1
ATOM 4489 C CA . GLN B 2 355 ? 42.382 43.796 114.509 1.00 17.74 355 GLN B CA 1
ATOM 4490 C C . GLN B 2 355 ? 41.626 44.514 113.425 1.00 16.43 355 GLN B C 1
ATOM 4491 O O . GLN B 2 355 ? 42.195 45.335 112.746 1.00 18.70 355 GLN B O 1
ATOM 4497 N N . ALA B 2 356 ? 40.332 44.205 113.228 1.00 12.22 356 ALA B N 1
ATOM 4498 C CA . ALA B 2 356 ? 39.557 44.809 112.118 1.00 11.81 356 ALA B CA 1
ATOM 4499 C C . ALA B 2 356 ? 39.472 46.339 112.326 1.00 12.75 356 ALA B C 1
ATOM 4500 O O . ALA B 2 356 ? 39.340 47.135 111.352 1.00 15.64 356 ALA B O 1
ATOM 4502 N N . ILE B 2 357 ? 39.537 46.759 113.582 1.00 14.00 357 ILE B N 1
ATOM 4503 C CA . ILE B 2 357 ? 39.417 48.186 113.884 1.00 15.16 357 ILE B CA 1
ATOM 4504 C C . ILE B 2 357 ? 40.749 48.999 113.649 1.00 17.76 357 ILE B C 1
ATOM 4505 O O . ILE B 2 357 ? 40.783 50.225 113.901 1.00 20.14 357 ILE B O 1
ATOM 4510 N N . SER B 2 358 ? 41.795 48.338 113.141 1.00 15.67 358 SER B N 1
ATOM 4511 C CA A SER B 2 358 ? 43.046 49.038 112.834 0.50 20.72 358 SER B CA 1
ATOM 4512 C CA B SER B 2 358 ? 43.067 49.012 112.831 0.50 19.67 358 SER B CA 1
ATOM 4513 C C . SER B 2 358 ? 42.956 49.821 111.535 1.00 21.69 358 SER B C 1
ATOM 4514 O O . SER B 2 358 ? 43.793 50.674 111.239 1.00 25.84 358 SER B O 1
ATOM 4519 N N . HIS B 2 359 ? 41.913 49.570 110.767 1.00 18.33 359 HIS B N 1
ATOM 4520 C CA . HIS B 2 359 ? 41.745 50.248 109.489 1.00 18.19 359 HIS B CA 1
ATOM 4521 C C . HIS B 2 359 ? 41.336 51.721 109.639 1.00 22.09 359 HIS B C 1
ATOM 4522 O O . HIS B 2 359 ? 40.569 52.048 110.543 1.00 19.85 359 HIS B O 1
ATOM 4529 N N . PRO B 2 360 ? 41.809 52.634 108.764 1.00 22.13 360 PRO B N 1
ATOM 4530 C CA . PRO B 2 360 ? 41.363 54.076 108.871 1.00 18.61 360 PRO B CA 1
ATOM 4531 C C . PRO B 2 360 ? 39.882 54.319 108.795 1.00 18.54 360 PRO B C 1
ATOM 4532 O O . PRO B 2 360 ? 39.378 55.296 109.364 1.00 21.53 360 PRO B O 1
ATOM 4536 N N . PHE B 2 361 ? 39.160 53.460 108.107 1.00 15.75 361 PHE B N 1
ATOM 4537 C CA . PHE B 2 361 ? 37.695 53.652 107.987 1.00 14.88 361 PHE B CA 1
ATOM 4538 C C . PHE B 2 361 ? 36.993 53.325 109.332 1.00 16.28 361 PHE B C 1
ATOM 4539 O O . PHE B 2 361 ? 35.786 53.605 109.458 1.00 15.52 361 PHE B O 1
ATOM 4547 N N . ALA B 2 362 ? 37.732 52.776 110.315 1.00 14.69 362 ALA B N 1
ATOM 4548 C CA . ALA B 2 362 ? 37.152 52.493 111.638 1.00 15.15 362 ALA B CA 1
ATOM 4549 C C . ALA B 2 362 ? 37.044 53.712 112.548 1.00 15.18 362 ALA B C 1
ATOM 4550 O O . ALA B 2 362 ? 36.416 53.637 113.623 1.00 15.84 362 ALA B O 1
ATOM 4552 N N . ALA B 2 363 ? 37.628 54.826 112.104 1.00 14.48 363 ALA B N 1
ATOM 4553 C CA . ALA B 2 363 ? 37.905 55.930 113.017 1.00 15.39 363 ALA B CA 1
ATOM 4554 C C . ALA B 2 363 ? 36.682 56.880 113.133 1.00 13.86 363 ALA B C 1
ATOM 4555 O O . ALA B 2 363 ? 36.774 58.041 112.767 1.00 19.33 363 ALA B O 1
ATOM 4557 N N . VAL B 2 364 ? 35.567 56.385 113.654 1.00 13.43 364 VAL B N 1
ATOM 4558 C CA . VAL B 2 364 ? 34.331 57.128 113.873 1.00 13.47 364 VAL B CA 1
ATOM 4559 C C . VAL B 2 364 ? 34.056 57.066 115.365 1.00 12.65 364 VAL B C 1
ATOM 4560 O O . VAL B 2 364 ? 33.721 55.958 115.879 1.00 13.03 364 VAL B O 1
ATOM 4564 N N . ALA B 2 365 ? 34.248 58.181 116.066 1.00 13.54 365 ALA B N 1
ATOM 4565 C CA . ALA B 2 365 ? 34.159 58.219 117.536 1.00 12.97 365 ALA B CA 1
ATOM 4566 C C . ALA B 2 365 ? 32.738 57.720 117.974 1.00 13.46 365 ALA B C 1
ATOM 4567 O O . ALA B 2 365 ? 31.736 58.198 117.395 1.00 14.18 365 ALA B O 1
ATOM 4569 N N . PRO B 2 366 ? 32.621 56.854 119.015 1.00 12.65 366 PRO B N 1
ATOM 4570 C CA . PRO B 2 366 ? 33.665 56.385 119.904 1.00 13.78 366 PRO B CA 1
ATOM 4571 C C . PRO B 2 366 ? 34.312 55.076 119.435 1.00 14.75 366 PRO B C 1
ATOM 4572 O O . PRO B 2 366 ? 35.179 54.560 120.136 1.00 21.10 366 PRO B O 1
ATOM 4576 N N . GLY B 2 367 ? 33.927 54.572 118.257 1.00 14.60 367 GLY B N 1
ATOM 4577 C CA . GLY B 2 367 ? 34.533 53.361 117.680 1.00 14.67 367 GLY B CA 1
ATOM 4578 C C . GLY B 2 367 ? 33.687 52.138 118.015 1.00 15.02 367 GLY B C 1
ATOM 4579 O O . GLY B 2 367 ? 32.809 52.147 118.919 1.00 17.19 367 GLY B O 1
ATOM 4580 N N . VAL B 2 368 ? 33.936 51.081 117.273 1.00 14.13 368 VAL B N 1
ATOM 4581 C CA . VAL B 2 368 ? 33.282 49.789 117.441 1.00 13.42 368 VAL B CA 1
ATOM 4582 C C . VAL B 2 368 ? 34.190 48.954 118.326 1.00 12.64 368 VAL B C 1
ATOM 4583 O O . VAL B 2 368 ? 35.422 49.023 118.212 1.00 12.55 368 VAL B O 1
ATOM 4587 N N . SER B 2 369 ? 33.602 48.137 119.202 1.00 11.47 369 SER B N 1
ATOM 4588 C CA . SER B 2 369 ? 34.357 47.104 119.970 1.00 9.74 369 SER B CA 1
ATOM 4589 C C . SER B 2 369 ? 34.162 45.713 119.292 1.00 10.16 369 SER B C 1
ATOM 4590 O O . SER B 2 369 ? 33.022 45.183 119.250 1.00 9.99 369 SER B O 1
ATOM 4593 N N . PRO B 2 370 ? 35.204 45.134 118.737 1.00 8.45 370 PRO B N 1
ATOM 4594 C CA . PRO B 2 370 ? 35.055 43.807 118.131 1.00 9.91 370 PRO B CA 1
ATOM 4595 C C . PRO B 2 370 ? 34.445 42.803 119.110 1.00 8.15 370 PRO B C 1
ATOM 4596 O O . PRO B 2 370 ? 33.546 42.056 118.708 1.00 9.44 370 PRO B O 1
ATOM 4600 N N . GLN B 2 371 ? 34.967 42.700 120.348 1.00 8.40 371 GLN B N 1
ATOM 4601 C CA . GLN B 2 371 ? 34.360 41.690 121.250 1.00 8.34 371 GLN B CA 1
ATOM 4602 C C . GLN B 2 371 ? 32.885 42.079 121.538 1.00 6.61 371 GLN B C 1
ATOM 4603 O O . GLN B 2 371 ? 32.027 41.189 121.727 1.00 10.03 371 GLN B O 1
ATOM 4609 N N . GLY B 2 372 ? 32.606 43.395 121.685 1.00 8.06 372 GLY B N 1
ATOM 4610 C CA . GLY B 2 372 ? 31.257 43.815 122.019 1.00 8.42 372 GLY B CA 1
ATOM 4611 C C . GLY B 2 372 ? 30.239 43.433 120.937 1.00 8.04 372 GLY B C 1
ATOM 4612 O O . GLY B 2 372 ? 29.077 43.135 121.221 1.00 10.99 372 GLY B O 1
ATOM 4613 N N . GLN B 2 373 ? 30.668 43.434 119.670 1.00 8.65 373 GLN B N 1
ATOM 4614 C CA . GLN B 2 373 ? 29.763 43.028 118.574 1.00 8.62 373 GLN B CA 1
ATOM 4615 C C . GLN B 2 373 ? 29.737 41.475 118.434 1.00 8.22 373 GLN B C 1
ATOM 4616 O O . GLN B 2 373 ? 28.655 40.883 118.301 1.00 8.60 373 GLN B O 1
ATOM 4622 N N . VAL B 2 374 ? 30.915 40.840 118.469 1.00 7.98 374 VAL B N 1
ATOM 4623 C CA . VAL B 2 374 ? 30.996 39.356 118.318 1.00 9.18 374 VAL B CA 1
ATOM 4624 C C . VAL B 2 374 ? 30.117 38.701 119.473 1.00 6.62 374 VAL B C 1
ATOM 4625 O O . VAL B 2 374 ? 29.532 37.654 119.254 1.00 8.51 374 VAL B O 1
ATOM 4629 N N . TRP B 2 375 ? 30.131 39.279 120.676 1.00 6.26 375 TRP B N 1
ATOM 4630 C CA . TRP B 2 375 ? 29.355 38.797 121.804 1.00 6.32 375 TRP B CA 1
ATOM 4631 C C . TRP B 2 375 ? 27.945 38.398 121.412 1.00 6.34 375 TRP B C 1
ATOM 4632 O O . TRP B 2 375 ? 27.461 37.317 121.807 1.00 7.81 375 TRP B O 1
ATOM 4643 N N . TRP B 2 376 ? 27.254 39.243 120.614 1.00 5.78 376 TRP B N 1
ATOM 4644 C CA . TRP B 2 376 ? 25.807 38.991 120.275 1.00 6.81 376 TRP B CA 1
ATOM 4645 C C . TRP B 2 376 ? 25.651 37.992 119.138 1.00 6.53 376 TRP B C 1
ATOM 4646 O O . TRP B 2 376 ? 24.563 37.501 118.939 1.00 8.49 376 TRP B O 1
ATOM 4657 N N . ALA B 2 377 ? 26.732 37.753 118.357 1.00 7.25 377 ALA B N 1
ATOM 4658 C CA . ALA B 2 377 ? 26.659 36.796 117.189 1.00 7.73 377 ALA B CA 1
ATOM 4659 C C . ALA B 2 377 ? 27.056 35.410 117.607 1.00 7.86 377 ALA B C 1
ATOM 4660 O O . ALA B 2 377 ? 26.639 34.432 116.946 1.00 8.46 377 ALA B O 1
ATOM 4662 N N . VAL B 2 378 ? 27.915 35.260 118.653 1.00 8.49 378 VAL B N 1
ATOM 4663 C CA . VAL B 2 378 ? 28.322 33.911 119.116 1.00 9.84 378 VAL B CA 1
ATOM 4664 C C . VAL B 2 378 ? 27.181 32.886 119.307 1.00 7.87 378 VAL B C 1
ATOM 4665 O O . VAL B 2 378 ? 27.266 31.793 118.833 1.00 9.71 378 VAL B O 1
ATOM 4669 N N . PRO B 2 379 ? 26.029 33.308 119.929 1.00 7.65 379 PRO B N 1
ATOM 4670 C CA . PRO B 2 379 ? 24.946 32.302 120.129 1.00 9.66 379 PRO B CA 1
ATOM 4671 C C . PRO B 2 379 ? 24.452 31.706 118.785 1.00 8.19 379 PRO B C 1
ATOM 4672 O O . PRO B 2 379 ? 24.162 30.496 118.710 1.00 10.09 379 PRO B O 1
ATOM 4676 N N . THR B 2 380 ? 24.432 32.561 117.717 1.00 9.32 380 THR B N 1
ATOM 4677 C CA . THR B 2 380 ? 23.884 32.071 116.439 1.00 7.64 380 THR B CA 1
ATOM 4678 C C . THR B 2 380 ? 24.911 31.077 115.881 1.00 8.29 380 THR B C 1
ATOM 4679 O O . THR B 2 380 ? 24.549 30.052 115.335 1.00 9.02 380 THR B O 1
ATOM 4683 N N . LEU B 2 381 ? 26.189 31.463 115.886 1.00 8.19 381 LEU B N 1
ATOM 4684 C CA . LEU B 2 381 ? 27.254 30.623 115.303 1.00 8.70 381 LEU B CA 1
ATOM 4685 C C . LEU B 2 381 ? 27.370 29.284 116.068 1.00 10.41 381 LEU B C 1
ATOM 4686 O O . LEU B 2 381 ? 27.526 28.231 115.457 1.00 12.82 381 LEU B O 1
ATOM 4691 N N . LEU B 2 382 ? 27.295 29.348 117.396 1.00 9.69 382 LEU B N 1
ATOM 4692 C CA . LEU B 2 382 ? 27.334 28.148 118.243 1.00 9.26 382 LEU B CA 1
ATOM 4693 C C . LEU B 2 382 ? 26.062 27.276 118.027 1.00 11.34 382 LEU B C 1
ATOM 4694 O O . LEU B 2 382 ? 26.170 26.015 117.809 1.00 13.60 382 LEU B O 1
ATOM 4699 N N . ARG B 2 383 ? 24.872 27.905 117.930 1.00 12.23 383 ARG B N 1
ATOM 4700 C CA . ARG B 2 383 ? 23.663 27.111 117.693 1.00 11.02 383 ARG B CA 1
ATOM 4701 C C . ARG B 2 383 ? 23.685 26.430 116.345 1.00 10.22 383 ARG B C 1
ATOM 4702 O O . ARG B 2 383 ? 23.285 25.246 116.212 1.00 13.76 383 ARG B O 1
ATOM 4710 N N . ASP B 2 384 ? 24.245 27.120 115.340 1.00 10.75 384 ASP B N 1
ATOM 4711 C CA . ASP B 2 384 ? 24.306 26.547 113.974 1.00 12.40 384 ASP B CA 1
ATOM 4712 C C . ASP B 2 384 ? 25.550 25.651 113.765 1.00 14.42 384 AS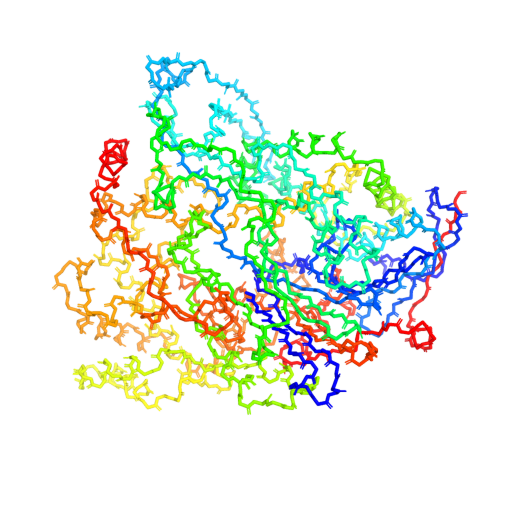P B C 1
ATOM 4713 O O . ASP B 2 384 ? 25.726 25.033 112.677 1.00 16.22 384 ASP B O 1
ATOM 4718 N N . ASP B 2 385 ? 26.442 25.628 114.762 1.00 14.69 385 ASP B N 1
ATOM 4719 C CA . ASP B 2 385 ? 27.760 24.966 114.692 1.00 13.69 385 ASP B CA 1
ATOM 4720 C C . ASP B 2 385 ? 28.521 25.459 113.441 1.00 10.42 385 ASP B C 1
ATOM 4721 O O . ASP B 2 385 ? 29.029 24.647 112.636 1.00 16.36 385 ASP B O 1
ATOM 4726 N N . ASP B 2 386 ? 28.499 26.765 113.217 1.00 12.78 386 ASP B N 1
ATOM 4727 C CA . ASP B 2 386 ? 29.199 27.362 112.077 1.00 12.78 386 ASP B CA 1
ATOM 4728 C C . ASP B 2 386 ? 30.538 27.825 112.525 1.00 11.86 386 ASP B C 1
ATOM 4729 O O . ASP B 2 386 ? 30.636 28.898 113.222 1.00 12.63 386 ASP B O 1
ATOM 4734 N N . ALA B 2 387 ? 31.585 27.054 112.154 1.00 13.93 387 ALA B N 1
ATOM 4735 C CA . ALA B 2 387 ? 32.927 27.324 112.654 1.00 16.66 387 ALA B CA 1
ATOM 4736 C C . ALA B 2 387 ? 33.774 28.046 111.571 1.00 15.81 387 ALA B C 1
ATOM 4737 O O . ALA B 2 387 ? 35.027 28.080 111.637 1.00 16.24 387 ALA B O 1
ATOM 4739 N N . GLY B 2 388 ? 33.070 28.694 110.628 1.00 15.03 388 GLY B N 1
ATOM 4740 C CA . GLY B 2 388 ? 33.700 29.332 109.455 1.00 18.97 388 GLY B CA 1
ATOM 4741 C C . GLY B 2 388 ? 34.705 30.386 109.791 1.00 20.58 388 GLY B C 1
ATOM 4742 O O . GLY B 2 388 ? 35.685 30.559 109.051 1.00 24.48 388 GLY B O 1
ATOM 4743 N N . MET B 2 389 ? 34.491 31.101 110.895 1.00 20.20 389 MET B N 1
ATOM 4744 C CA . MET B 2 389 ? 35.423 32.136 111.317 1.00 21.94 389 MET B CA 1
ATOM 4745 C C . MET B 2 389 ? 36.524 31.721 112.312 1.00 25.43 389 MET B C 1
ATOM 4746 O O . MET B 2 389 ? 37.255 32.606 112.780 1.00 25.87 389 MET B O 1
ATOM 4751 N N . LEU B 2 390 ? 36.624 30.428 112.668 1.00 19.72 390 LEU B N 1
ATOM 4752 C CA . LEU B 2 390 ? 37.528 29.982 113.761 1.00 20.62 390 LEU B CA 1
ATOM 4753 C C . LEU B 2 390 ? 38.889 29.500 113.253 1.00 21.23 390 LEU B C 1
ATOM 4754 O O . LEU B 2 390 ? 39.710 28.937 114.036 1.00 22.13 390 LEU B O 1
ATOM 4759 N N . LYS B 2 391 ? 39.124 29.701 111.949 1.00 21.16 391 LYS B N 1
ATOM 4760 C CA . LYS B 2 391 ? 40.426 29.316 111.285 1.00 24.15 391 LYS B CA 1
ATOM 4761 C C . LYS B 2 391 ? 40.855 27.921 111.663 1.00 25.27 391 LYS B C 1
ATOM 4762 O O . LYS B 2 391 ? 41.987 27.693 112.146 1.00 28.92 391 LYS B O 1
ATOM 4768 N N . GLY B 2 392 ? 39.948 26.963 111.449 1.00 23.30 392 GLY B N 1
ATOM 4769 C CA . GLY B 2 392 ? 40.368 25.586 111.650 1.00 19.42 392 GLY B CA 1
ATOM 4770 C C . GLY B 2 392 ? 39.926 24.962 112.963 1.00 20.16 392 GLY B C 1
ATOM 4771 O O . GLY B 2 392 ? 39.908 23.746 113.001 1.00 21.88 392 GLY B O 1
ATOM 4772 N N . TRP B 2 393 ? 39.600 25.760 114.011 1.00 15.12 393 TRP B N 1
ATOM 4773 C CA . TRP B 2 393 ? 39.086 25.234 115.269 1.00 15.59 393 TRP B CA 1
ATOM 4774 C C . TRP B 2 393 ? 37.685 24.803 115.068 1.00 17.02 393 TRP B C 1
ATOM 4775 O O . TRP B 2 393 ? 36.993 25.421 114.263 1.00 17.72 393 TRP B O 1
ATOM 4786 N N . SER B 2 394 ? 37.249 23.753 115.780 1.00 14.71 394 SER B N 1
ATOM 4787 C CA . SER B 2 394 ? 35.822 23.467 115.955 1.00 14.04 394 SER B CA 1
ATOM 4788 C C . SER B 2 394 ? 35.257 24.301 117.136 1.00 13.59 394 SER B C 1
ATOM 4789 O O . SER B 2 394 ? 36.045 24.847 117.971 1.00 14.75 394 SER B O 1
ATOM 4792 N N . TRP B 2 395 ? 33.914 24.418 117.229 1.00 12.86 395 TRP B N 1
ATOM 4793 C CA . TRP B 2 395 ? 33.314 25.062 118.416 1.00 12.11 395 TRP B CA 1
ATOM 4794 C C . TRP B 2 395 ? 33.697 24.314 119.665 1.00 11.17 395 TRP B C 1
ATOM 4795 O O . TRP B 2 395 ? 33.881 24.917 120.747 1.00 14.04 395 TRP B O 1
ATOM 4806 N N . ASP B 2 396 ? 33.840 22.988 119.566 1.00 12.41 396 ASP B N 1
ATOM 4807 C CA . ASP B 2 396 ? 34.294 22.210 120.782 1.00 14.33 396 ASP B CA 1
ATOM 4808 C C . ASP B 2 396 ? 35.652 22.606 121.286 1.00 14.51 396 ASP B C 1
ATOM 4809 O O . ASP B 2 396 ? 35.835 22.794 122.496 1.00 16.58 396 ASP B O 1
ATOM 4814 N N . GLN B 2 397 ? 36.601 22.830 120.364 1.00 12.77 397 GLN B N 1
ATOM 4815 C CA . GLN B 2 397 ? 37.903 23.305 120.768 1.00 13.94 397 GLN B CA 1
ATOM 4816 C C . GLN B 2 397 ? 37.827 24.689 121.385 1.00 12.89 397 GLN B C 1
ATOM 4817 O O . GLN B 2 397 ? 38.538 24.940 122.379 1.00 15.37 397 GLN B O 1
ATOM 4823 N N . ALA B 2 398 ? 37.016 25.593 120.797 1.00 15.18 398 ALA B N 1
ATOM 4824 C CA . ALA B 2 398 ? 36.838 26.906 121.399 1.00 11.18 398 ALA B CA 1
ATOM 4825 C C . ALA B 2 398 ? 36.198 26.813 122.828 1.00 11.78 398 ALA B C 1
ATOM 4826 O O . ALA B 2 398 ? 36.637 27.506 123.757 1.00 11.21 398 ALA B O 1
ATOM 4828 N N . LEU B 2 399 ? 35.157 25.990 122.993 1.00 9.73 399 LEU B N 1
ATOM 4829 C CA . LEU B 2 399 ? 34.476 25.870 124.287 1.00 11.12 399 LEU B CA 1
ATOM 4830 C C . LEU B 2 399 ? 35.453 25.342 125.343 1.00 10.17 399 LEU B C 1
ATOM 4831 O O . LEU B 2 399 ? 35.505 25.867 126.475 1.00 11.71 399 LEU B O 1
ATOM 4836 N N . SER B 2 400 ? 36.263 24.323 124.949 1.00 10.58 400 SER B N 1
ATOM 4837 C CA . SER B 2 400 ? 37.243 23.697 125.884 1.00 11.81 400 SER B CA 1
ATOM 4838 C C . SER B 2 400 ? 38.313 24.719 126.332 1.00 12.49 400 SER B C 1
ATOM 4839 O O . SER B 2 400 ? 38.613 24.825 127.520 1.00 12.72 400 SER B O 1
ATOM 4842 N N . GLU B 2 401 ? 38.810 25.523 125.367 1.00 11.18 401 GLU B N 1
ATOM 4843 C CA . GLU B 2 401 ? 39.818 26.533 125.684 1.00 11.74 401 GLU B CA 1
ATOM 4844 C C . GLU B 2 401 ? 39.204 27.618 126.601 1.00 10.35 401 GLU B C 1
ATOM 4845 O O . GLU B 2 401 ? 39.861 28.092 127.584 1.00 12.98 401 GLU B O 1
ATOM 4851 N N . ALA B 2 402 ? 37.986 28.042 126.261 1.00 10.56 402 ALA B N 1
ATOM 4852 C CA . ALA B 2 402 ? 37.237 28.977 127.122 1.00 12.53 402 ALA B CA 1
ATOM 4853 C C . ALA B 2 402 ? 37.021 28.456 128.570 1.00 10.93 402 ALA B C 1
ATOM 4854 O O . ALA B 2 402 ? 37.112 29.261 129.521 1.00 10.30 402 ALA B O 1
ATOM 4856 N N . LEU B 2 403 ? 36.741 27.154 128.759 1.00 11.67 403 LEU B N 1
ATOM 4857 C CA . LEU B 2 403 ? 36.637 26.574 130.140 1.00 10.72 403 LEU B CA 1
ATOM 4858 C C . LEU B 2 403 ? 37.987 26.772 130.891 1.00 12.48 403 LEU B C 1
ATOM 4859 O O . LEU B 2 403 ? 37.995 27.154 132.083 1.00 12.88 403 LEU B O 1
ATOM 4864 N N . SER B 2 404 ? 39.127 26.547 130.206 1.00 10.85 404 SER B N 1
ATOM 4865 C CA . SER B 2 404 ? 40.473 26.699 130.846 1.00 11.23 404 SER B CA 1
ATOM 4866 C C . SER B 2 404 ? 40.765 28.129 131.208 1.00 12.21 404 SER B C 1
ATOM 4867 O O . SER B 2 404 ? 41.196 28.412 132.316 1.00 16.27 404 SER B O 1
ATOM 4870 N N . VAL B 2 405 ? 40.512 29.038 130.276 1.00 11.81 405 VAL B N 1
ATOM 4871 C CA . VAL B 2 405 ? 40.885 30.430 130.505 1.00 10.69 405 VAL B CA 1
ATOM 4872 C C . VAL B 2 405 ? 39.957 30.892 131.655 1.00 9.46 405 VAL B C 1
ATOM 4873 O O . VAL B 2 405 ? 40.456 31.543 132.647 1.00 11.42 405 VAL B O 1
ATOM 4877 N N . ALA B 2 406 ? 38.641 30.631 131.487 1.00 9.03 406 ALA B N 1
ATOM 4878 C CA . ALA B 2 406 ? 37.630 31.153 132.475 1.00 9.00 406 ALA B CA 1
ATOM 4879 C C . ALA B 2 406 ? 37.840 30.623 133.872 1.00 10.02 406 ALA B C 1
ATOM 4880 O O . ALA B 2 406 ? 37.555 31.340 134.826 1.00 9.21 406 ALA B O 1
ATOM 4882 N N . SER B 2 407 ? 38.296 29.371 133.984 1.00 10.49 407 SER B N 1
ATOM 4883 C CA . SER B 2 407 ? 38.546 28.779 135.317 1.00 12.73 407 SER B CA 1
ATOM 4884 C C . SER B 2 407 ? 39.537 29.629 136.180 1.00 16.07 407 SER B C 1
ATOM 4885 O O . SER B 2 407 ? 39.397 29.611 137.415 1.00 27.02 407 SER B O 1
ATOM 4888 N N . GLN B 2 408 ? 40.453 30.378 135.546 1.00 16.00 408 GLN B N 1
ATOM 4889 C CA . GLN B 2 408 ? 41.443 31.295 136.237 1.00 15.94 408 GLN B CA 1
ATOM 4890 C C . GLN B 2 408 ? 40.896 32.650 136.523 1.00 13.28 408 GLN B C 1
ATOM 4891 O O . GLN B 2 408 ? 41.638 33.521 137.049 1.00 15.06 408 GLN B O 1
ATOM 4897 N N . ASN B 2 409 ? 39.640 32.895 136.103 1.00 10.01 409 ASN B N 1
ATOM 4898 C CA . ASN B 2 409 ? 39.017 34.196 136.234 1.00 9.29 409 ASN B CA 1
ATOM 4899 C C . ASN B 2 409 ? 37.796 34.133 137.139 1.00 9.18 409 ASN B C 1
ATOM 4900 O O . ASN B 2 409 ? 36.910 34.990 136.976 1.00 14.75 409 ASN B O 1
ATOM 4905 N N . LEU B 2 410 ? 37.678 33.065 137.961 1.00 5.99 410 LEU B N 1
ATOM 4906 C CA . LEU B 2 410 ? 36.513 32.949 138.826 1.00 5.61 410 LEU B CA 1
ATOM 4907 C C . LEU B 2 410 ? 36.767 33.608 140.200 1.00 5.30 410 LEU B C 1
ATOM 4908 O O . LEU B 2 410 ? 37.584 33.114 141.025 1.00 6.73 410 LEU B O 1
ATOM 4913 N N . THR B 2 411 ? 36.087 34.705 140.431 1.00 4.76 411 THR B N 1
ATOM 4914 C CA . THR B 2 411 ? 36.262 35.403 141.711 1.00 4.59 411 THR B CA 1
ATOM 4915 C C . THR B 2 411 ? 35.430 34.749 142.829 1.00 4.17 411 THR B C 1
ATOM 4916 O O . THR B 2 411 ? 35.667 35.090 144.001 1.00 5.15 411 THR B O 1
ATOM 4920 N N . GLY B 2 412 ? 34.429 33.911 142.464 1.00 3.93 412 GLY B N 1
ATOM 4921 C CA . GLY B 2 412 ? 33.477 33.298 143.444 1.00 3.74 412 GLY B CA 1
ATOM 4922 C C . GLY B 2 412 ? 32.424 34.335 143.936 1.00 3.44 412 GLY B C 1
ATOM 4923 O O . GLY B 2 412 ? 31.519 33.974 144.725 1.00 4.19 412 GLY B O 1
ATOM 4924 N N . ARG B 2 413 ? 32.422 35.589 143.425 1.00 4.21 413 ARG B N 1
ATOM 4925 C CA . ARG B 2 413 ? 31.465 36.594 143.977 1.00 4.41 413 ARG B CA 1
ATOM 4926 C C . ARG B 2 413 ? 30.038 36.262 143.467 1.00 5.06 413 ARG B C 1
ATOM 4927 O O . ARG B 2 413 ? 29.862 35.778 142.326 1.00 5.60 413 ARG B O 1
ATOM 4935 N N . SER B 2 414 ? 29.010 36.556 144.298 1.00 5.19 414 SER B N 1
ATOM 4936 C CA . SER B 2 414 ? 27.667 36.532 143.735 1.00 5.43 414 SER B CA 1
ATOM 4937 C C . SER B 2 414 ? 27.583 37.513 142.591 1.00 4.63 414 SER B C 1
ATOM 4938 O O . SER B 2 414 ? 28.326 38.488 142.496 1.00 6.10 414 SER B O 1
ATOM 4941 N N . TRP B 2 415 ? 26.669 37.184 141.663 1.00 4.57 415 TRP B N 1
ATOM 4942 C CA . TRP B 2 415 ? 26.593 38.003 140.450 1.00 5.55 415 TRP B CA 1
ATOM 4943 C C . TRP B 2 415 ? 26.230 39.392 140.837 1.00 5.31 415 TRP B C 1
ATOM 4944 O O . TRP B 2 415 ? 26.713 40.348 140.152 1.00 5.83 415 TRP B O 1
ATOM 4955 N N . GLY B 2 416 ? 25.416 39.641 141.870 1.00 5.61 416 GLY B N 1
ATOM 4956 C CA . GLY B 2 416 ? 25.088 41.022 142.204 1.00 6.42 416 GLY B CA 1
ATOM 4957 C C . GLY B 2 416 ? 26.361 41.858 142.550 1.00 6.74 416 GLY B C 1
ATOM 4958 O O . GLY B 2 416 ? 26.504 43.042 142.160 1.00 6.49 416 GLY B O 1
ATOM 4959 N N . GLU B 2 417 ? 27.307 41.275 143.297 1.00 6.61 417 GLU B N 1
ATOM 4960 C CA . GLU B 2 417 ? 28.538 41.962 143.678 1.00 7.14 417 GLU B CA 1
ATOM 4961 C C . GLU B 2 417 ? 29.513 42.043 142.482 1.00 6.75 417 GLU B C 1
ATOM 4962 O O . GLU B 2 417 ? 30.159 43.094 142.245 1.00 8.01 417 GLU B O 1
ATOM 4968 N N . GLU B 2 418 ? 29.553 40.975 141.656 1.00 5.46 418 GLU B N 1
ATOM 4969 C CA . GLU B 2 418 ? 30.475 40.934 140.511 1.00 7.32 418 GLU B CA 1
ATOM 4970 C C . GLU B 2 418 ? 29.996 41.991 139.467 1.00 6.04 418 GLU B C 1
ATOM 4971 O O . GLU B 2 418 ? 30.827 42.620 138.752 1.00 8.06 418 GLU B O 1
ATOM 4977 N N . HIS B 2 419 ? 28.670 42.112 139.307 1.00 6.44 419 HIS B N 1
ATOM 4978 C CA . HIS B 2 419 ? 28.089 42.953 138.268 1.00 4.94 419 HIS B CA 1
ATOM 4979 C C . HIS B 2 419 ? 27.771 44.369 138.771 1.00 7.51 419 HIS B C 1
ATOM 4980 O O . HIS B 2 419 ? 27.323 45.216 137.956 1.00 7.33 419 HIS B O 1
ATOM 4987 N N . ARG B 2 420 ? 27.937 44.629 140.066 1.00 7.64 420 ARG B N 1
ATOM 4988 C CA . ARG B 2 420 ? 27.581 45.955 140.626 1.00 6.96 420 ARG B CA 1
ATOM 4989 C C . ARG B 2 420 ? 28.191 47.092 139.762 1.00 7.55 420 ARG B C 1
ATOM 4990 O O . ARG B 2 420 ? 29.394 47.113 139.509 1.00 8.52 420 ARG B O 1
ATOM 4998 N N . PRO B 2 421 ? 27.349 48.041 139.318 1.00 8.21 421 PRO B N 1
ATOM 4999 C CA . PRO B 2 421 ? 27.943 49.132 138.476 1.00 6.37 421 PRO B CA 1
ATOM 5000 C C . PRO B 2 421 ? 28.829 50.052 139.285 1.00 7.72 421 PRO B C 1
ATOM 5001 O O . PRO B 2 421 ? 28.611 50.270 140.475 1.00 11.08 421 PRO B O 1
ATOM 5005 N N . ARG B 2 422 ? 29.880 50.554 138.615 1.00 7.47 422 ARG B N 1
ATOM 5006 C CA . ARG B 2 422 ? 30.709 51.581 139.240 1.00 10.32 422 ARG B CA 1
ATOM 5007 C C . ARG B 2 422 ? 30.246 52.848 138.531 1.00 11.38 422 ARG B C 1
ATOM 5008 O O . ARG B 2 422 ? 30.752 53.201 137.434 1.00 13.10 422 ARG B O 1
ATOM 5016 N N . PHE B 2 423 ? 29.261 53.543 139.079 1.00 9.62 423 PHE B N 1
ATOM 5017 C CA . PHE B 2 423 ? 28.729 54.799 138.449 1.00 7.88 423 PHE B CA 1
ATOM 5018 C C . PHE B 2 423 ? 29.868 55.768 138.526 1.00 11.30 423 PHE B C 1
ATOM 5019 O O . PHE B 2 423 ? 30.498 55.980 139.626 1.00 14.81 423 PHE B O 1
ATOM 5027 N N . THR B 2 424 ? 30.211 56.293 137.379 1.00 8.82 424 THR B N 1
ATOM 5028 C CA A THR B 2 424 ? 31.341 57.193 137.252 0.50 6.90 424 THR B CA 1
ATOM 5029 C CA B THR B 2 424 ? 31.331 57.239 137.309 0.50 8.24 424 THR B CA 1
ATOM 5030 C C . THR B 2 424 ? 30.912 58.589 136.797 1.00 7.33 424 THR B C 1
ATOM 5031 O O . THR B 2 424 ? 30.391 58.742 135.672 1.00 9.86 424 THR B O 1
ATOM 5038 N N . HIS B 2 425 ? 31.141 59.573 137.634 1.00 6.87 425 HIS B N 1
ATOM 5039 C CA . HIS B 2 425 ? 30.773 60.897 137.227 1.00 7.30 425 HIS B CA 1
ATOM 5040 C C . HIS B 2 425 ? 31.793 61.315 136.120 1.00 6.78 425 HIS B C 1
ATOM 5041 O O . HIS B 2 425 ? 32.950 60.935 136.129 1.00 7.88 425 HIS B O 1
ATOM 5048 N N . PRO B 2 426 ? 31.375 62.218 135.192 1.00 6.58 426 PRO B N 1
ATOM 5049 C CA . PRO B 2 426 ? 32.247 62.608 134.042 1.00 6.83 426 PRO B CA 1
ATOM 5050 C C . PRO B 2 426 ? 33.572 63.213 134.447 1.00 7.00 426 PRO B C 1
ATOM 5051 O O . PRO B 2 426 ? 34.506 63.174 133.641 1.00 9.16 426 PRO B O 1
ATOM 5055 N N . LEU B 2 427 ? 33.677 63.803 135.649 1.00 6.01 427 LEU B N 1
ATOM 5056 C CA . LEU B 2 427 ? 34.923 64.444 136.110 1.00 6.60 427 LEU B CA 1
ATOM 5057 C C . LEU B 2 427 ? 35.735 63.574 137.055 1.00 8.71 427 LEU B C 1
ATOM 5058 O O . LEU B 2 427 ? 36.783 64.031 137.464 1.00 8.48 427 LEU B O 1
ATOM 5063 N N . ALA B 2 428 ? 35.283 62.340 137.380 1.00 7.40 428 ALA B N 1
ATOM 5064 C CA . ALA B 2 428 ? 35.994 61.533 138.375 1.00 8.19 428 ALA B CA 1
ATOM 5065 C C . ALA B 2 428 ? 37.398 61.178 137.901 1.00 9.22 428 ALA B C 1
ATOM 5066 O O . ALA B 2 428 ? 38.309 61.101 138.744 1.00 11.61 428 ALA B O 1
ATOM 5068 N N . THR B 2 429 ? 37.617 60.936 136.606 1.00 11.06 429 THR B N 1
ATOM 5069 C CA . THR B 2 429 ? 39.036 60.588 136.223 1.00 13.65 429 THR B CA 1
ATOM 5070 C C . THR B 2 429 ? 39.963 61.820 136.194 1.00 11.70 429 THR B C 1
ATOM 5071 O O . THR B 2 429 ? 41.136 61.696 136.510 1.00 12.77 429 THR B O 1
ATOM 5075 N N . GLN B 2 430 ? 39.416 63.009 135.948 1.00 10.28 430 GLN B N 1
ATOM 5076 C CA . GLN B 2 430 ? 40.209 64.227 136.017 1.00 6.91 430 GLN B CA 1
ATOM 5077 C C . GLN B 2 430 ? 40.500 64.660 137.478 1.00 10.27 430 GLN B C 1
ATOM 5078 O O . GLN B 2 430 ? 41.530 65.344 137.738 1.00 9.79 430 GLN B O 1
ATOM 5084 N N . PHE B 2 431 ? 39.548 64.371 138.408 1.00 7.22 431 PHE B N 1
ATOM 5085 C CA . PHE B 2 431 ? 39.667 64.757 139.804 1.00 6.54 431 PHE B CA 1
ATOM 5086 C C . PHE B 2 431 ? 39.532 63.508 140.664 1.00 7.41 431 PHE B C 1
ATOM 5087 O O . PHE B 2 431 ? 38.535 63.340 141.368 1.00 8.62 431 PHE B O 1
ATOM 5095 N N . PRO B 2 432 ? 40.593 62.680 140.648 1.00 7.06 432 PRO B N 1
ATOM 5096 C CA . PRO B 2 432 ? 40.406 61.369 141.294 1.00 9.02 432 PRO B CA 1
ATOM 5097 C C . PRO B 2 432 ? 40.209 61.453 142.789 1.00 8.46 432 PRO B C 1
ATOM 5098 O O . PRO B 2 432 ? 39.589 60.537 143.362 1.00 10.53 432 PRO B O 1
ATOM 5102 N N . ALA B 2 433 ? 40.733 62.534 143.452 1.00 10.24 433 ALA B N 1
ATOM 5103 C CA . ALA B 2 433 ? 40.569 62.639 144.902 1.00 10.59 433 ALA B CA 1
ATOM 5104 C C . ALA B 2 433 ? 39.080 62.877 145.252 1.00 8.43 433 ALA B C 1
ATOM 5105 O O . ALA B 2 433 ? 38.629 62.679 146.366 1.00 10.15 433 ALA B O 1
ATOM 5107 N N . TRP B 2 434 ? 38.312 63.265 144.253 1.00 7.20 434 TRP B N 1
ATOM 5108 C CA . TRP B 2 434 ? 36.901 63.649 144.405 1.00 6.61 434 TRP B CA 1
ATOM 5109 C C . TRP B 2 434 ? 35.959 62.518 143.968 1.00 8.19 434 TRP B C 1
ATOM 5110 O O . TRP B 2 434 ? 34.762 62.635 144.131 1.00 7.08 434 TRP B O 1
ATOM 5121 N N . ALA B 2 435 ? 36.478 61.381 143.467 1.00 8.53 435 ALA B N 1
ATOM 5122 C CA . ALA B 2 435 ? 35.612 60.339 142.949 1.00 8.76 435 ALA B CA 1
ATOM 5123 C C . ALA B 2 435 ? 34.660 59.807 144.035 1.00 9.39 435 ALA B C 1
ATOM 5124 O O . ALA B 2 435 ? 33.501 59.513 143.724 1.00 10.39 435 ALA B O 1
ATOM 5126 N N . GLY B 2 436 ? 35.099 59.700 145.305 1.00 10.50 436 GLY B N 1
ATOM 5127 C CA . GLY B 2 436 ? 34.211 59.184 146.362 1.00 11.23 436 GLY B CA 1
ATOM 5128 C C . GLY B 2 436 ? 33.020 60.096 146.591 1.00 12.10 436 GLY B C 1
ATOM 5129 O O . GLY B 2 436 ? 31.968 59.639 146.963 1.00 17.37 436 GLY B O 1
ATOM 5130 N N . LEU B 2 437 ? 33.186 61.388 146.406 1.00 13.21 437 LEU B N 1
ATOM 5131 C CA . LEU B 2 437 ? 32.079 62.334 146.503 1.00 10.77 437 LEU B CA 1
ATOM 5132 C C . LEU B 2 437 ? 31.252 62.388 145.207 1.00 9.25 437 LEU B C 1
ATOM 5133 O O . LEU B 2 437 ? 30.038 62.368 145.272 1.00 12.71 437 LEU B O 1
ATOM 5138 N N . LEU B 2 438 ? 31.932 62.425 144.061 1.00 7.33 438 LEU B N 1
ATOM 5139 C CA . LEU B 2 438 ? 31.214 62.631 142.803 1.00 5.80 438 LEU B CA 1
ATOM 5140 C C . LEU B 2 438 ? 30.454 61.413 142.310 1.00 7.97 438 LEU B C 1
ATOM 5141 O O . LEU B 2 438 ? 29.440 61.550 141.603 1.00 8.50 438 LEU B O 1
ATOM 5146 N N . ASN B 2 439 ? 30.916 60.224 142.656 1.00 8.63 439 ASN B N 1
ATOM 5147 C CA . ASN B 2 439 ? 30.298 59.003 142.083 1.00 7.96 439 ASN B CA 1
ATOM 5148 C C . ASN B 2 439 ? 29.089 58.564 142.980 1.00 8.38 439 ASN B C 1
ATOM 5149 O O . ASN B 2 439 ? 29.280 58.332 144.173 1.00 10.30 439 ASN B O 1
ATOM 5154 N N . PRO B 2 440 ? 27.856 58.476 142.402 1.00 8.42 440 PRO B N 1
ATOM 5155 C CA . PRO B 2 440 ? 26.759 58.091 143.299 1.00 7.30 440 PRO B CA 1
ATOM 5156 C C . PRO B 2 440 ? 26.926 56.648 143.757 1.00 7.54 440 PRO B C 1
ATOM 5157 O O . PRO B 2 440 ? 27.435 55.783 142.976 1.00 9.37 440 PRO B O 1
ATOM 5161 N N . ALA B 2 441 ? 26.440 56.358 144.937 1.00 10.33 441 ALA B N 1
ATOM 5162 C CA . ALA B 2 441 ? 26.549 54.986 145.469 1.00 9.02 441 ALA B CA 1
ATOM 5163 C C . ALA B 2 441 ? 25.754 53.997 144.629 1.00 9.08 441 ALA B C 1
ATOM 5164 O O . ALA B 2 441 ? 24.710 54.334 144.024 1.00 13.01 441 ALA B O 1
ATOM 5166 N N . SER B 2 442 ? 26.258 52.775 144.612 1.00 7.73 442 SER B N 1
ATOM 5167 C CA A SER B 2 442 ? 25.637 51.693 143.907 0.50 8.95 442 SER B CA 1
ATOM 5168 C CA B SER B 2 442 ? 25.501 51.681 143.935 0.50 6.35 442 SER B CA 1
ATOM 5169 C C . SER B 2 442 ? 25.420 50.444 144.799 1.00 7.21 442 SER B C 1
ATOM 5170 O O . SER B 2 442 ? 26.266 50.189 145.684 1.00 12.57 442 SER B O 1
ATOM 5175 N N . ARG B 2 443 ? 24.405 49.668 144.495 1.00 8.25 443 ARG B N 1
ATOM 5176 C CA . ARG B 2 443 ? 24.111 48.418 145.196 1.00 6.65 443 ARG B CA 1
ATOM 5177 C C . ARG B 2 443 ? 24.281 47.255 144.224 1.00 6.88 443 ARG B C 1
ATOM 5178 O O . ARG B 2 443 ? 24.115 47.431 143.016 1.00 9.23 443 ARG B O 1
ATOM 5186 N N . PRO B 2 444 ? 24.481 46.039 144.766 1.00 7.04 444 PRO B N 1
ATOM 5187 C CA . PRO B 2 444 ? 24.543 44.828 143.912 1.00 7.16 444 PRO B CA 1
ATOM 5188 C C . PRO B 2 444 ? 23.225 44.684 143.110 1.00 6.84 444 PRO B C 1
ATOM 5189 O O . PRO B 2 444 ? 22.122 44.846 143.655 1.00 10.07 444 PRO B O 1
ATOM 5193 N N . ILE B 2 445 ? 23.389 44.271 141.845 1.00 6.59 445 ILE B N 1
ATOM 5194 C CA . ILE B 2 445 ? 22.185 44.039 140.961 1.00 5.21 445 ILE B CA 1
ATOM 5195 C C . ILE B 2 445 ? 22.496 42.874 140.034 1.00 5.32 445 ILE B C 1
ATOM 5196 O O . ILE B 2 445 ? 23.673 42.659 139.643 1.00 7.08 445 ILE B O 1
ATOM 5201 N N . GLY B 2 446 ? 21.449 42.165 139.605 1.00 5.90 446 GLY B N 1
ATOM 5202 C CA . GLY B 2 446 ? 21.656 41.028 138.684 1.00 4.66 446 GLY B CA 1
ATOM 5203 C C . GLY B 2 446 ? 21.275 41.426 137.268 1.00 5.11 446 GLY B C 1
ATOM 5204 O O . GLY B 2 446 ? 21.337 42.634 136.840 1.00 6.87 446 GLY B O 1
ATOM 5205 N N . GLY B 2 447 ? 20.936 40.400 136.487 1.00 5.58 447 GLY B N 1
ATOM 5206 C CA . GLY B 2 447 ? 20.616 40.581 135.066 1.00 5.45 447 GLY B CA 1
ATOM 5207 C C . GLY B 2 447 ? 21.837 40.629 134.131 1.00 5.66 447 GLY B C 1
ATOM 5208 O O . GLY B 2 447 ? 22.966 40.796 134.577 1.00 8.62 447 GLY B O 1
ATOM 5209 N N . ASP B 2 448 ? 21.593 40.457 132.835 1.00 7.52 448 ASP B N 1
ATOM 5210 C CA . ASP B 2 448 ? 22.630 40.767 131.835 1.00 6.45 448 ASP B CA 1
ATOM 5211 C C . ASP B 2 448 ? 21.898 41.381 130.632 1.00 5.17 448 ASP B C 1
ATOM 5212 O O . ASP B 2 448 ? 20.664 41.698 130.749 1.00 6.70 448 ASP B O 1
ATOM 5217 N N . GLY B 2 449 ? 22.627 41.603 129.527 1.00 6.31 449 GLY B N 1
ATOM 5218 C CA . GLY B 2 449 ? 21.936 42.251 128.406 1.00 6.49 449 GLY B CA 1
ATOM 5219 C C . GLY B 2 449 ? 20.928 41.373 127.709 1.00 5.92 449 GLY B C 1
ATOM 5220 O O . GLY B 2 449 ? 20.183 41.929 126.849 1.00 7.84 449 GLY B O 1
ATOM 5221 N N . ASP B 2 450 ? 20.818 40.078 128.058 1.00 5.93 450 ASP B N 1
ATOM 5222 C CA . ASP B 2 450 ? 19.817 39.178 127.374 1.00 5.63 450 ASP B CA 1
ATOM 5223 C C . ASP B 2 450 ? 18.526 39.099 128.201 1.00 7.02 450 ASP B C 1
ATOM 5224 O O . ASP B 2 450 ? 17.567 38.516 127.701 1.00 8.28 450 ASP B O 1
ATOM 5229 N N . THR B 2 451 ? 18.544 39.559 129.477 1.00 5.80 451 THR B N 1
ATOM 5230 C CA . THR B 2 451 ? 17.374 39.321 130.393 1.00 6.01 451 THR B CA 1
ATOM 5231 C C . THR B 2 451 ? 16.518 40.577 130.474 1.00 5.79 451 THR B C 1
ATOM 5232 O O . THR B 2 451 ? 17.000 41.677 130.192 1.00 5.58 451 THR B O 1
ATOM 5236 N N . VAL B 2 452 ? 15.256 40.411 130.843 1.00 6.24 452 VAL B N 1
ATOM 5237 C CA . VAL B 2 452 ? 14.342 41.574 130.928 1.00 7.88 452 VAL B CA 1
ATOM 5238 C C . VAL B 2 452 ? 14.961 42.613 131.885 1.00 6.04 452 VAL B C 1
ATOM 5239 O O . VAL B 2 452 ? 14.893 43.793 131.573 1.00 6.15 452 VAL B O 1
ATOM 5243 N N . LEU B 2 453 ? 15.536 42.157 133.006 1.00 7.28 453 LEU B N 1
ATOM 5244 C CA . LEU B 2 453 ? 16.289 43.070 133.913 1.00 5.76 453 LEU B CA 1
ATOM 5245 C C . LEU B 2 453 ? 17.622 43.231 133.153 1.00 5.65 453 LEU B C 1
ATOM 5246 O O . LEU B 2 453 ? 18.656 42.522 133.320 1.00 6.56 453 LEU B O 1
ATOM 5251 N N . ALA B 2 454 ? 17.649 44.224 132.233 1.00 6.02 454 ALA B N 1
ATOM 5252 C CA . ALA B 2 454 ? 18.722 44.235 131.175 1.00 5.06 454 ALA B CA 1
ATOM 5253 C C . ALA B 2 454 ? 19.880 45.124 131.610 1.00 7.52 454 ALA B C 1
ATOM 5254 O O . ALA B 2 454 ? 20.218 46.147 130.938 1.00 8.18 454 ALA B O 1
ATOM 5256 N N . ASN B 2 455 ? 20.549 44.709 132.661 1.00 5.79 455 ASN B N 1
ATOM 5257 C CA . ASN B 2 455 ? 21.747 45.368 133.131 1.00 5.57 455 ASN B CA 1
ATOM 5258 C C . ASN B 2 455 ? 22.909 44.716 132.363 1.00 6.05 455 ASN B C 1
ATOM 5259 O O . ASN B 2 455 ? 23.413 43.642 132.709 1.00 7.18 455 ASN B O 1
ATOM 5264 N N . GLY B 2 456 ? 23.274 45.394 131.272 1.00 5.38 456 GLY B N 1
ATOM 5265 C CA . GLY B 2 456 ? 24.277 44.862 130.337 1.00 6.63 456 GLY B CA 1
ATOM 5266 C C . GLY B 2 456 ? 25.675 45.322 130.772 1.00 5.26 456 GLY B C 1
ATOM 5267 O O . GLY B 2 456 ? 25.887 45.965 131.836 1.00 7.62 456 GLY B O 1
ATOM 5268 N N . LEU B 2 457 ? 26.658 44.982 129.898 1.00 5.28 457 LEU B N 1
ATOM 5269 C CA . LEU B 2 457 ? 28.056 45.175 130.282 1.00 6.21 457 LEU B CA 1
ATOM 5270 C C . LEU B 2 457 ? 28.853 45.475 129.005 1.00 6.31 457 LEU B C 1
ATOM 5271 O O . LEU B 2 457 ? 28.338 45.398 127.883 1.00 7.93 457 LEU B O 1
ATOM 5276 N N . VAL B 2 458 ? 30.138 45.692 129.210 1.00 7.15 458 VAL B N 1
ATOM 5277 C CA . VAL B 2 458 ? 31.117 45.904 128.082 1.00 6.77 458 VAL B CA 1
ATOM 5278 C C . VAL B 2 458 ? 32.081 44.693 128.173 1.00 7.64 458 VAL B C 1
ATOM 5279 O O . VAL B 2 458 ? 32.962 44.623 129.053 1.00 8.31 458 VAL B O 1
ATOM 5283 N N . PRO B 2 459 ? 31.894 43.704 127.279 1.00 7.30 459 PRO B N 1
ATOM 5284 C CA . PRO B 2 459 ? 32.518 42.394 127.529 1.00 8.92 459 PRO B CA 1
ATOM 5285 C C . PRO B 2 459 ? 34.063 42.526 127.513 1.00 8.50 459 PRO B C 1
ATOM 5286 O O . PRO B 2 459 ? 34.777 41.797 128.300 1.00 11.03 459 PRO B O 1
ATOM 5290 N N . SER B 2 460 ? 34.629 43.466 126.731 1.00 8.99 460 SER B N 1
ATOM 5291 C CA . SER B 2 460 ? 36.079 43.600 126.709 1.00 11.44 460 SER B CA 1
ATOM 5292 C C . SER B 2 460 ? 36.613 44.215 127.975 1.00 10.36 460 SER B C 1
ATOM 5293 O O . SER B 2 460 ? 37.849 44.065 128.235 1.00 14.64 460 SER B O 1
ATOM 5296 N N . ALA B 2 461 ? 35.755 44.811 128.812 1.00 8.85 461 ALA B N 1
ATOM 5297 C CA . ALA B 2 461 ? 36.188 45.490 130.033 1.00 10.17 461 ALA B CA 1
ATOM 5298 C C . ALA B 2 461 ? 36.049 44.613 131.255 1.00 12.47 461 ALA B C 1
ATOM 5299 O O . ALA B 2 461 ? 36.901 44.653 132.134 1.00 15.88 461 ALA B O 1
ATOM 5301 N N . GLY B 2 462 ? 35.003 43.823 131.341 1.00 9.11 462 GLY B N 1
ATOM 5302 C CA . GLY B 2 462 ? 34.775 42.971 132.544 1.00 8.81 462 GLY B CA 1
ATOM 5303 C C . GLY B 2 462 ? 33.293 42.825 132.773 1.00 7.78 462 GLY B C 1
ATOM 5304 O O . GLY B 2 462 ? 32.454 43.275 131.918 1.00 7.80 462 GLY B O 1
ATOM 5305 N N . PRO B 2 463 ? 32.959 42.277 133.917 1.00 6.27 463 PRO B N 1
ATOM 5306 C CA . PRO B 2 463 ? 31.547 41.983 134.194 1.00 5.90 463 PRO B CA 1
ATOM 5307 C C . PRO B 2 463 ? 30.678 43.115 134.750 1.00 6.39 463 PRO B C 1
ATOM 5308 O O . PRO B 2 463 ? 29.435 42.884 134.896 1.00 7.49 463 PRO B O 1
ATOM 5312 N N . GLN B 2 464 ? 31.257 44.260 135.114 1.00 6.58 464 GLN B N 1
ATOM 5313 C CA . GLN B 2 464 ? 30.489 45.272 135.778 1.00 7.75 464 GLN B CA 1
ATOM 5314 C C . GLN B 2 464 ? 29.342 45.797 134.858 1.00 6.17 464 GLN B C 1
ATOM 5315 O O . GLN B 2 464 ? 29.540 45.988 133.644 1.00 7.73 464 GLN B O 1
ATOM 5321 N N . ALA B 2 465 ? 28.199 46.131 135.455 1.00 5.55 465 ALA B N 1
ATOM 5322 C CA . ALA B 2 465 ? 27.078 46.607 134.627 1.00 5.39 465 ALA B CA 1
ATOM 5323 C C . ALA B 2 465 ? 27.408 48.041 134.186 1.00 6.20 465 ALA B C 1
ATOM 5324 O O . ALA B 2 465 ? 27.826 48.852 134.983 1.00 8.75 465 ALA B O 1
ATOM 5326 N N . THR B 2 466 ? 27.216 48.291 132.885 1.00 6.47 466 THR B N 1
ATOM 5327 C CA . THR B 2 466 ? 27.458 49.601 132.278 1.00 5.53 466 THR B CA 1
ATOM 5328 C C . THR B 2 466 ? 26.233 50.294 131.718 1.00 5.75 466 THR B C 1
ATOM 5329 O O . THR B 2 466 ? 26.267 51.510 131.426 1.00 6.97 466 THR B O 1
ATOM 5333 N N . TYR B 2 467 ? 25.184 49.539 131.533 1.00 5.85 467 TYR B N 1
ATOM 5334 C CA . TYR B 2 467 ? 23.944 50.105 131.003 1.00 5.10 467 TYR B CA 1
ATOM 5335 C C . TYR B 2 467 ? 22.789 49.322 131.623 1.00 5.46 467 TYR B C 1
ATOM 5336 O O . TYR B 2 467 ? 22.948 48.145 132.073 1.00 5.33 467 TYR B O 1
ATOM 5345 N N . GLY B 2 468 ? 21.601 49.874 131.583 1.00 5.61 468 GLY B N 1
ATOM 5346 C CA . GLY B 2 468 ? 20.427 49.173 132.166 1.00 6.00 468 GLY B CA 1
ATOM 5347 C C . GLY B 2 468 ? 19.308 50.186 132.327 1.00 3.42 468 GLY B C 1
ATOM 5348 O O . GLY B 2 468 ? 19.322 51.296 131.701 1.00 5.24 468 GLY B O 1
ATOM 5349 N N . ALA B 2 469 ? 18.303 49.802 133.099 1.00 6.86 469 ALA B N 1
ATOM 5350 C CA . ALA B 2 469 ? 17.139 50.683 133.185 1.00 5.58 469 ALA B CA 1
ATOM 5351 C C . ALA B 2 469 ? 17.442 52.044 133.864 1.00 5.54 469 ALA B C 1
ATOM 5352 O O . ALA B 2 469 ? 17.851 52.085 135.005 1.00 7.11 469 ALA B O 1
ATOM 5354 N N . LEU B 2 470 ? 17.299 53.152 133.084 1.00 4.77 470 LEU B N 1
ATOM 5355 C CA . LEU B 2 470 ? 17.547 54.453 133.688 1.00 4.15 470 LEU B CA 1
ATOM 5356 C C . LEU B 2 470 ? 16.385 54.855 134.582 1.00 4.32 470 LEU B C 1
ATOM 5357 O O . LEU B 2 470 ? 16.503 55.689 135.493 1.00 6.74 470 LEU B O 1
ATOM 5362 N N . SER B 2 471 ? 15.217 54.275 134.278 1.00 5.23 471 SER B N 1
ATOM 5363 C CA . SER B 2 471 ? 13.971 54.466 135.022 1.00 4.04 471 SER B CA 1
ATOM 5364 C C . SER B 2 471 ? 13.081 53.264 134.814 1.00 4.89 471 SER B C 1
ATOM 5365 O O . SER B 2 471 ? 13.294 52.528 133.792 1.00 5.52 471 SER B O 1
ATOM 5368 N N . ARG B 2 472 ? 12.226 52.985 135.782 1.00 4.52 472 ARG B N 1
ATOM 5369 C CA . ARG B 2 472 ? 11.179 51.934 135.540 1.00 5.22 472 ARG B CA 1
ATOM 5370 C C . ARG B 2 472 ? 9.883 52.623 135.881 1.00 3.98 472 ARG B C 1
ATOM 5371 O O . ARG B 2 472 ? 9.831 53.490 136.765 1.00 6.22 472 ARG B O 1
ATOM 5379 N N . TYR B 2 473 ? 8.791 52.201 135.226 1.00 4.47 473 TYR B N 1
ATOM 5380 C CA . TYR B 2 473 ? 7.508 52.852 135.473 1.00 5.19 473 TYR B CA 1
ATOM 5381 C C . TYR B 2 473 ? 6.374 51.906 135.195 1.00 4.71 473 TYR B C 1
ATOM 5382 O O . TYR B 2 473 ? 6.457 50.914 134.450 1.00 4.70 473 TYR B O 1
ATOM 5391 N N . VAL B 2 474 ? 5.230 52.260 135.809 1.00 5.17 474 VAL B N 1
ATOM 5392 C CA . VAL B 2 474 ? 3.974 51.613 135.474 1.00 5.24 474 VAL B CA 1
ATOM 5393 C C . VAL B 2 474 ? 2.894 52.636 135.567 1.00 5.05 474 VAL B C 1
ATOM 5394 O O . VAL B 2 474 ? 2.777 53.388 136.577 1.00 6.76 474 VAL B O 1
ATOM 5398 N N . PHE B 2 475 ? 2.057 52.683 134.516 1.00 6.45 475 PHE B N 1
ATOM 5399 C CA . PHE B 2 475 ? 0.944 53.644 134.483 1.00 6.36 475 PHE B CA 1
ATOM 5400 C C . PHE B 2 475 ? -0.371 52.894 134.771 1.00 5.96 475 PHE B C 1
ATOM 5401 O O . PHE B 2 475 ? -0.733 51.975 134.002 1.00 6.72 475 PHE B O 1
ATOM 5409 N N . ASP B 2 476 ? -1.147 53.355 135.775 1.00 5.62 476 ASP B N 1
ATOM 5410 C CA . ASP B 2 476 ? -2.477 52.758 136.008 1.00 6.33 476 ASP B CA 1
ATOM 5411 C C . ASP B 2 476 ? -3.434 53.747 135.294 1.00 6.77 476 ASP B C 1
ATOM 5412 O O . ASP B 2 476 ? -3.805 54.823 135.859 1.00 7.98 476 ASP B O 1
ATOM 5417 N N . VAL B 2 477 ? -3.824 53.414 134.051 1.00 6.09 477 VAL B N 1
ATOM 5418 C CA . VAL B 2 477 ? -4.535 54.433 133.207 1.00 5.83 477 VAL B CA 1
ATOM 5419 C C . VAL B 2 477 ? -5.940 54.622 133.777 1.00 8.87 477 VAL B C 1
ATOM 5420 O O . VAL B 2 477 ? -6.685 53.640 133.945 1.00 12.50 477 VAL B O 1
ATOM 5424 N N . GLY B 2 478 ? -6.235 55.872 134.157 1.00 8.24 478 GLY B N 1
ATOM 5425 C CA . GLY B 2 478 ? -7.527 56.162 134.779 1.00 11.35 478 GLY B CA 1
ATOM 5426 C C . GLY B 2 478 ? -7.617 55.947 136.270 1.00 14.62 478 GLY B C 1
ATOM 5427 O O . GLY B 2 478 ? -8.720 56.130 136.847 1.00 17.69 478 GLY B O 1
ATOM 5428 N N . ASN B 2 479 ? -6.550 55.479 136.949 1.00 12.32 479 ASN B N 1
ATOM 5429 C CA . ASN B 2 479 ? -6.499 55.571 138.473 1.00 10.48 479 ASN B CA 1
ATOM 5430 C C . ASN B 2 479 ? -5.086 56.112 138.732 1.00 9.23 479 ASN B C 1
ATOM 5431 O O . ASN B 2 479 ? -4.154 55.431 139.227 1.00 9.16 479 ASN B O 1
ATOM 5436 N N . TRP B 2 480 ? -4.862 57.359 138.326 1.00 9.06 480 TRP B N 1
ATOM 5437 C CA . TRP B 2 480 ? -3.494 57.760 138.029 1.00 7.08 480 TRP B CA 1
ATOM 5438 C C . TRP B 2 480 ? -2.576 57.766 139.236 1.00 7.17 480 TRP B C 1
ATOM 5439 O O . TRP B 2 480 ? -1.367 57.556 139.055 1.00 8.23 480 TRP B O 1
ATOM 5450 N N . ASP B 2 481 ? -3.082 58.119 140.453 1.00 7.50 481 ASP B N 1
ATOM 5451 C CA . ASP B 2 481 ? -2.198 58.132 141.612 1.00 10.81 481 ASP B CA 1
ATOM 5452 C C . ASP B 2 481 ? -1.709 56.797 142.018 1.00 8.92 481 ASP B C 1
ATOM 5453 O O . ASP B 2 481 ? -0.813 56.769 142.897 1.00 12.64 481 ASP B O 1
ATOM 5458 N N . ASN B 2 482 ? -2.174 55.670 141.393 1.00 8.63 482 ASN B N 1
ATOM 5459 C CA . ASN B 2 482 ? -1.594 54.343 141.705 1.00 8.97 482 ASN B CA 1
ATOM 5460 C C . ASN B 2 482 ? -0.437 54.028 140.739 1.00 6.50 482 ASN B C 1
ATOM 5461 O O . ASN B 2 482 ? 0.139 52.904 140.792 1.00 8.92 482 ASN B O 1
ATOM 5466 N N . SER B 2 483 ? -0.104 54.999 139.857 1.00 6.08 483 SER B N 1
ATOM 5467 C CA . SER B 2 483 ? 1.012 54.781 138.975 1.00 4.93 483 SER B CA 1
ATOM 5468 C C . SER B 2 483 ? 2.339 54.888 139.793 1.00 6.17 483 SER B C 1
ATOM 5469 O O . SER B 2 483 ? 2.373 55.498 140.873 1.00 7.95 483 SER B O 1
ATOM 5472 N N . ARG B 2 484 ? 3.448 54.386 139.246 1.00 6.37 484 ARG B N 1
ATOM 5473 C CA . ARG B 2 484 ? 4.708 54.317 140.047 1.00 6.25 484 ARG B CA 1
ATOM 5474 C C . ARG B 2 484 ? 5.871 54.521 139.142 1.00 5.66 484 ARG B C 1
ATOM 5475 O O . ARG B 2 484 ? 5.766 54.263 137.911 1.00 5.54 484 ARG B O 1
ATOM 5483 N N . TRP B 2 485 ? 7.019 54.886 139.718 1.00 5.63 485 TRP B N 1
ATOM 5484 C CA . TRP B 2 485 ? 8.193 55.055 138.892 1.00 5.14 485 TRP B CA 1
ATOM 5485 C C . TRP B 2 485 ? 9.415 55.086 139.781 1.00 4.78 485 TRP B C 1
ATOM 5486 O O . TRP B 2 485 ? 9.337 55.204 140.990 1.00 5.16 485 TRP B O 1
ATOM 5497 N N . VAL B 2 486 ? 10.583 55.051 139.150 1.00 6.13 486 VAL B N 1
ATOM 5498 C CA . VAL B 2 486 ? 11.850 55.155 139.927 1.00 3.63 486 VAL B CA 1
ATOM 5499 C C . VAL B 2 486 ? 12.927 55.543 138.920 1.00 4.95 486 VAL B C 1
ATOM 5500 O O . VAL B 2 486 ? 12.763 55.264 137.704 1.00 6.05 486 VAL B O 1
ATOM 5504 N N . VAL B 2 487 ? 14.036 56.118 139.359 1.00 5.17 487 VAL B N 1
ATOM 5505 C CA . VAL B 2 487 ? 15.215 56.312 138.513 1.00 4.08 487 VAL B CA 1
ATOM 5506 C C . VAL B 2 487 ? 16.431 55.689 139.235 1.00 4.29 487 VAL B C 1
ATOM 5507 O O . VAL B 2 487 ? 16.337 55.382 140.436 1.00 5.24 487 VAL B O 1
ATOM 5511 N N . PHE B 2 488 ? 17.545 55.524 138.441 1.00 5.32 488 PHE B N 1
ATOM 5512 C CA . PHE B 2 488 ? 18.616 54.636 138.999 1.00 4.38 488 PHE B CA 1
ATOM 5513 C C . PHE B 2 488 ? 19.511 55.340 140.048 1.00 4.45 488 PHE B C 1
ATOM 5514 O O . PHE B 2 488 ? 20.163 54.618 140.831 1.00 6.25 488 PHE B O 1
ATOM 5522 N N . HIS B 2 489 ? 19.501 56.679 140.126 1.00 4.95 489 HIS B N 1
ATOM 5523 C CA . HIS B 2 489 ? 20.244 57.333 141.260 1.00 5.54 489 HIS B CA 1
ATOM 5524 C C . HIS B 2 489 ? 19.289 58.232 142.017 1.00 4.82 489 HIS B C 1
ATOM 5525 O O . HIS B 2 489 ? 19.043 58.018 143.187 1.00 6.59 489 HIS B O 1
ATOM 5532 N N . GLY B 2 490 ? 18.763 59.310 141.353 1.00 6.01 490 GLY B N 1
ATOM 5533 C CA . GLY B 2 490 ? 17.881 60.235 142.133 1.00 6.12 490 GLY B CA 1
ATOM 5534 C C . GLY B 2 490 ? 17.568 61.462 141.334 1.00 5.94 490 GLY B C 1
ATOM 5535 O O . GLY B 2 490 ? 18.116 61.668 140.226 1.00 7.29 490 GLY B O 1
ATOM 5536 N N . ALA B 2 491 ? 16.754 62.346 141.903 1.00 4.50 491 ALA B N 1
ATOM 5537 C CA . ALA B 2 491 ? 16.340 63.542 141.203 1.00 4.38 491 ALA B CA 1
ATOM 5538 C C . ALA B 2 491 ? 17.505 64.520 141.050 1.00 4.11 491 ALA B C 1
ATOM 5539 O O . ALA B 2 491 ? 17.541 65.317 140.082 1.00 6.74 491 ALA B O 1
ATOM 5541 N N . SER B 2 492 ? 18.392 64.638 142.062 1.00 4.92 492 SER B N 1
ATOM 5542 C CA . SER B 2 492 ? 19.365 65.708 142.066 1.00 5.52 492 SER B CA 1
ATOM 5543 C C . SER B 2 492 ? 20.579 65.290 141.212 1.00 5.06 492 SER B C 1
ATOM 5544 O O . SER B 2 492 ? 20.999 64.117 141.223 1.00 6.21 492 SER B O 1
ATOM 5547 N N . GLY B 2 493 ? 21.157 66.305 140.535 1.00 4.17 493 GLY B N 1
ATOM 5548 C CA . GLY B 2 493 ? 22.476 66.189 139.931 1.00 3.44 493 GLY B CA 1
ATOM 5549 C C . GLY B 2 493 ? 23.575 66.658 140.878 1.00 4.67 493 GLY B C 1
ATOM 5550 O O . GLY B 2 493 ? 24.725 66.655 140.422 1.00 6.08 493 GLY B O 1
ATOM 5551 N N . HIS B 2 494 ? 23.275 67.126 142.101 1.00 4.83 494 HIS B N 1
ATOM 5552 C CA . HIS B 2 494 ? 24.335 67.659 143.013 1.00 4.43 494 HIS B CA 1
ATOM 5553 C C . HIS B 2 494 ? 24.832 66.506 143.883 1.00 5.59 494 HIS B C 1
ATOM 5554 O O . HIS B 2 494 ? 24.070 65.955 144.656 1.00 6.76 494 HIS B O 1
ATOM 5561 N N . PRO B 2 495 ? 26.153 66.183 143.781 1.00 7.03 495 PRO B N 1
ATOM 5562 C CA . PRO B 2 495 ? 26.707 65.084 144.569 1.00 9.37 495 PRO B CA 1
ATOM 5563 C C . PRO B 2 495 ? 26.418 65.176 146.051 1.00 9.76 495 PRO B C 1
ATOM 5564 O O . PRO B 2 495 ? 26.268 64.128 146.722 1.00 12.96 495 PRO B O 1
ATOM 5568 N N . ALA B 2 496 ? 26.363 66.401 146.598 1.00 8.85 496 ALA B N 1
ATOM 5569 C CA . ALA B 2 496 ? 26.094 66.532 148.036 1.00 13.66 496 ALA B CA 1
ATOM 5570 C C . ALA B 2 496 ? 24.608 66.479 148.485 1.00 11.39 496 ALA B C 1
ATOM 5571 O O . ALA B 2 496 ? 24.340 66.443 149.676 1.00 14.24 496 ALA B O 1
ATOM 5573 N N . SER B 2 497 ? 23.648 66.451 147.531 1.00 8.23 497 SER B N 1
ATOM 5574 C CA . SER B 2 497 ? 22.217 66.440 147.860 1.00 8.36 497 SER B CA 1
ATOM 5575 C C . SER B 2 497 ? 21.801 65.067 148.460 1.00 7.55 497 SER B C 1
ATOM 5576 O O . SER B 2 497 ? 22.241 63.974 147.984 1.00 8.94 497 SER B O 1
ATOM 5579 N N . ALA B 2 498 ? 20.858 65.129 149.412 1.00 8.50 498 ALA B N 1
ATOM 5580 C CA . ALA B 2 498 ? 20.196 63.881 149.895 1.00 9.82 498 ALA B CA 1
ATOM 5581 C C . ALA B 2 498 ? 19.522 63.100 148.747 1.00 6.34 498 ALA B C 1
ATOM 5582 O O . ALA B 2 498 ? 19.282 61.887 148.885 1.00 10.05 498 ALA B O 1
ATOM 5584 N N . HIS B 2 499 ? 19.200 63.792 147.636 1.00 5.32 499 HIS B N 1
ATOM 5585 C CA . HIS B 2 499 ? 18.505 63.175 146.515 1.00 4.69 499 HIS B CA 1
ATOM 5586 C C . HIS B 2 499 ? 19.404 62.837 145.338 1.00 6.17 499 HIS B C 1
ATOM 5587 O O . HIS B 2 499 ? 18.875 62.577 144.220 1.00 6.57 499 HIS B O 1
ATOM 5594 N N . TYR B 2 500 ? 20.718 62.797 145.537 1.00 5.41 500 TYR B N 1
ATOM 5595 C CA . TYR B 2 500 ? 21.587 62.378 144.440 1.00 4.51 500 TYR B CA 1
ATOM 5596 C C . TYR B 2 500 ? 21.493 60.873 144.205 1.00 6.13 500 TYR B C 1
ATOM 5597 O O . TYR B 2 500 ? 21.508 60.411 143.050 1.00 7.64 500 TYR B O 1
ATOM 5606 N N . ALA B 2 501 ? 21.379 60.034 145.263 1.00 7.35 501 ALA B N 1
ATOM 5607 C CA . ALA B 2 501 ? 21.567 58.594 145.025 1.00 6.65 501 ALA B CA 1
ATOM 5608 C C . ALA B 2 501 ? 20.474 57.841 145.842 1.00 5.91 501 ALA B C 1
ATOM 5609 O O . ALA B 2 501 ? 20.598 56.585 145.989 1.00 8.86 501 ALA B O 1
ATOM 5611 N N . ASP B 2 502 ? 19.428 58.531 146.365 1.00 5.45 502 ASP B N 1
ATOM 5612 C CA . ASP B 2 502 ? 18.454 57.862 147.253 1.00 5.89 502 ASP B CA 1
ATOM 5613 C C . ASP B 2 502 ? 17.569 56.873 146.499 1.00 7.40 502 ASP B C 1
ATOM 5614 O O . ASP B 2 502 ? 17.170 55.839 147.040 1.00 8.85 502 ASP B O 1
ATOM 5619 N N . GLN B 2 503 ? 17.295 57.114 145.222 1.00 5.72 503 GLN B N 1
ATOM 5620 C CA . GLN B 2 503 ? 16.391 56.165 144.504 1.00 4.72 503 GLN B CA 1
ATOM 5621 C C . GLN B 2 503 ? 17.157 54.946 144.045 1.00 5.57 503 GLN B C 1
ATOM 5622 O O . GLN B 2 503 ? 16.546 54.011 143.604 1.00 5.41 503 GLN B O 1
ATOM 5628 N N . ASN B 2 504 ? 18.504 54.916 144.169 1.00 6.74 504 ASN B N 1
ATOM 5629 C CA . ASN B 2 504 ? 19.221 53.672 143.861 1.00 4.72 504 ASN B CA 1
ATOM 5630 C C . ASN B 2 504 ? 18.757 52.530 144.785 1.00 5.08 504 ASN B C 1
ATOM 5631 O O . ASN B 2 504 ? 18.863 51.354 144.352 1.00 6.77 504 ASN B O 1
ATOM 5636 N N . ALA B 2 505 ? 18.280 52.863 145.996 1.00 6.81 505 ALA B N 1
ATOM 5637 C CA . ALA B 2 505 ? 17.862 51.765 146.900 1.00 6.93 505 ALA B CA 1
ATOM 5638 C C . ALA B 2 505 ? 16.601 51.031 146.305 1.00 6.91 505 ALA B C 1
ATOM 5639 O O . ALA B 2 505 ? 16.723 49.856 145.941 1.00 7.16 505 ALA B O 1
ATOM 5641 N N . PRO B 2 506 ? 15.464 51.754 146.018 1.00 6.16 506 PRO B N 1
ATOM 5642 C CA . PRO B 2 506 ? 14.342 51.043 145.390 1.00 5.79 506 PRO B CA 1
ATOM 5643 C C . PRO B 2 506 ? 14.698 50.484 144.041 1.00 6.09 506 PRO B C 1
ATOM 5644 O O . PRO B 2 506 ? 14.339 49.346 143.697 1.00 6.53 506 PRO B O 1
ATOM 5648 N N . TRP B 2 507 ? 15.443 51.237 143.231 1.00 5.50 507 TRP B N 1
ATOM 5649 C CA . TRP B 2 507 ? 15.716 50.780 141.862 1.00 5.45 507 TRP B CA 1
ATOM 5650 C C . TRP B 2 507 ? 16.494 49.460 141.938 1.00 4.97 507 TRP B C 1
ATOM 5651 O O . TRP B 2 507 ? 16.271 48.574 141.110 1.00 4.99 507 TRP B O 1
ATOM 5662 N N . SER B 2 508 ? 17.454 49.342 142.882 1.00 5.39 508 SER B N 1
ATOM 5663 C CA . SER B 2 508 ? 18.246 48.129 142.927 1.00 6.39 508 SER B CA 1
ATOM 5664 C C . SER B 2 508 ? 17.429 46.950 143.369 1.00 7.53 508 SER B C 1
ATOM 5665 O O . SER B 2 508 ? 17.815 45.802 143.094 1.00 9.39 508 SER B O 1
ATOM 5668 N N . ASP B 2 509 ? 16.312 47.192 144.055 1.00 7.42 509 ASP B N 1
ATOM 5669 C CA A ASP B 2 509 ? 15.390 46.114 144.524 0.50 8.67 509 ASP B CA 1
ATOM 5670 C CA B ASP B 2 509 ? 15.451 46.047 144.476 0.50 8.19 509 ASP B CA 1
ATOM 5671 C C . ASP B 2 509 ? 14.312 45.844 143.444 1.00 7.03 509 ASP B C 1
ATOM 5672 O O . ASP B 2 509 ? 13.328 45.079 143.679 1.00 10.52 509 ASP B O 1
ATOM 5681 N N . CYS B 2 510 ? 14.379 46.530 142.267 1.00 7.27 510 CYS B N 1
ATOM 5682 C CA . CYS B 2 510 ? 13.261 46.489 141.270 1.00 6.78 510 CYS B CA 1
ATOM 5683 C C . CYS B 2 510 ? 11.954 46.874 141.948 1.00 7.10 510 CYS B C 1
ATOM 5684 O O . CYS B 2 510 ? 10.887 46.349 141.589 1.00 10.17 510 CYS B O 1
ATOM 5687 N N . ALA B 2 511 ? 12.019 47.915 142.769 1.00 6.92 511 ALA B N 1
ATOM 5688 C CA . ALA B 2 511 ? 10.811 48.561 143.340 1.00 5.98 511 ALA B CA 1
ATOM 5689 C C . ALA B 2 511 ? 10.678 49.988 142.792 1.00 6.83 511 ALA B C 1
ATOM 5690 O O . ALA B 2 511 ? 11.670 50.541 142.238 1.00 6.55 511 ALA B O 1
ATOM 5692 N N . MET B 2 512 ? 9.462 50.543 142.951 1.00 6.88 512 MET B N 1
ATOM 5693 C CA . MET B 2 512 ? 9.187 51.882 142.488 1.00 5.63 512 MET B CA 1
ATOM 5694 C C . MET B 2 512 ? 8.552 52.648 143.608 1.00 8.10 512 MET B C 1
ATOM 5695 O O . MET B 2 512 ? 8.134 52.113 144.632 1.00 13.35 512 MET B O 1
ATOM 5700 N N . VAL B 2 513 ? 8.452 53.959 143.376 1.00 6.26 513 VAL B N 1
ATOM 5701 C CA . VAL B 2 513 ? 7.819 54.877 144.384 1.00 7.43 513 VAL B CA 1
ATOM 5702 C C . VAL B 2 513 ? 6.600 55.558 143.689 1.00 8.48 513 VAL B C 1
ATOM 5703 O O . VAL B 2 513 ? 6.435 55.503 142.461 1.00 7.05 513 VAL B O 1
ATOM 5707 N N . PRO B 2 514 ? 5.729 56.217 144.450 1.00 10.46 514 PRO B N 1
ATOM 5708 C CA . PRO B 2 514 ? 4.504 56.717 143.821 1.00 10.61 514 PRO B CA 1
ATOM 5709 C C . PRO B 2 514 ? 4.754 57.835 142.818 1.00 9.14 514 PRO B C 1
ATOM 5710 O O . PRO B 2 514 ? 5.631 58.726 143.041 1.00 12.41 514 PRO B O 1
ATOM 5714 N N . MET B 2 515 ? 3.982 57.804 141.708 1.00 8.83 515 MET B N 1
ATOM 5715 C CA . MET B 2 515 ? 4.036 58.899 140.676 1.00 7.90 515 MET B CA 1
ATOM 5716 C C . MET B 2 515 ? 2.771 59.703 140.933 1.00 9.17 515 MET B C 1
ATOM 5717 O O . MET B 2 515 ? 1.686 59.357 140.390 1.00 12.08 515 MET B O 1
ATOM 5722 N N . LEU B 2 516 ? 2.868 60.676 141.822 1.00 10.56 516 LEU B N 1
ATOM 5723 C CA . LEU B 2 516 ? 1.685 61.372 142.345 1.00 13.63 516 LEU B CA 1
ATOM 5724 C C . LEU B 2 516 ? 1.112 62.404 141.411 1.00 10.46 516 LEU B C 1
ATOM 5725 O O . LEU B 2 516 ? 1.814 63.228 140.972 1.00 10.99 516 LEU B O 1
ATOM 5730 N N . TYR B 2 517 ? -0.195 62.332 141.151 1.00 8.90 517 TYR B N 1
ATOM 5731 C CA . TYR B 2 517 ? -0.767 63.175 140.115 1.00 8.07 517 TYR B CA 1
ATOM 5732 C C . TYR B 2 517 ? -1.711 64.201 140.771 1.00 10.05 517 TYR B C 1
ATOM 5733 O O . TYR B 2 517 ? -1.780 65.331 140.310 1.00 10.02 517 TYR B O 1
ATOM 5742 N N . SER B 2 518 ? -2.476 63.795 141.780 1.00 9.29 518 SER B N 1
ATOM 5743 C CA . SER B 2 518 ? -3.437 64.681 142.476 1.00 10.40 518 SER B CA 1
ATOM 5744 C C . SER B 2 518 ? -2.783 65.797 143.239 1.00 10.43 518 SER B C 1
ATOM 5745 O O . SER B 2 518 ? -1.917 65.563 144.070 1.00 11.29 518 SER B O 1
ATOM 5748 N N . TRP B 2 519 ? -3.152 67.031 142.915 1.00 12.45 519 TRP B N 1
ATOM 5749 C CA . TRP B 2 519 ? -2.586 68.191 143.563 1.00 10.54 519 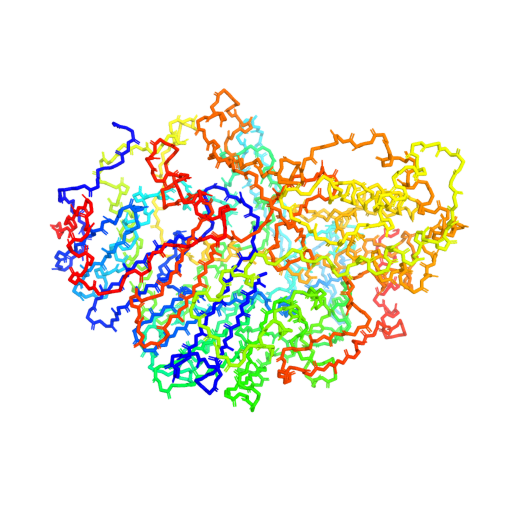TRP B CA 1
ATOM 5750 C C . TRP B 2 519 ? -2.798 68.300 145.055 1.00 11.26 519 TRP B C 1
ATOM 5751 O O . TRP B 2 519 ? -1.899 68.824 145.789 1.00 12.27 519 TRP B O 1
ATOM 5762 N N . ASP B 2 520 ? -3.943 67.834 145.544 1.00 12.94 520 ASP B N 1
ATOM 5763 C CA . ASP B 2 520 ? -4.138 67.946 146.981 1.00 13.11 520 ASP B CA 1
ATOM 5764 C C . ASP B 2 520 ? -3.201 66.988 147.727 1.00 12.64 520 ASP B C 1
ATOM 5765 O O . ASP B 2 520 ? -2.680 67.349 148.810 1.00 14.63 520 ASP B O 1
ATOM 5770 N N . ARG B 2 521 ? -2.898 65.830 147.122 1.00 13.53 521 ARG B N 1
ATOM 5771 C CA . ARG B 2 521 ? -2.008 64.885 147.758 1.00 13.42 521 ARG B CA 1
ATOM 5772 C C . ARG B 2 521 ? -0.570 65.475 147.706 1.00 14.44 521 ARG B C 1
ATOM 5773 O O . ARG B 2 521 ? 0.230 65.431 148.657 1.00 14.50 521 ARG B O 1
ATOM 5781 N N . ILE B 2 522 ? -0.196 66.000 146.541 1.00 10.88 522 ILE B N 1
ATOM 5782 C CA . ILE B 2 522 ? 1.124 66.579 146.365 1.00 10.19 522 ILE B CA 1
ATOM 5783 C C . ILE B 2 522 ? 1.320 67.712 147.410 1.00 11.47 522 ILE B C 1
ATOM 5784 O O . ILE B 2 522 ? 2.410 67.808 148.042 1.00 12.22 522 ILE B O 1
ATOM 5789 N N . ALA B 2 523 ? 0.287 68.537 147.594 1.00 10.77 523 ALA B N 1
ATOM 5790 C CA . ALA B 2 523 ? 0.422 69.714 148.491 1.00 10.28 523 ALA B CA 1
ATOM 5791 C C . ALA B 2 523 ? 0.653 69.183 149.940 1.00 15.73 523 ALA B C 1
ATOM 5792 O O . ALA B 2 523 ? 1.485 69.714 150.705 1.00 15.32 523 ALA B O 1
ATOM 5794 N N . ALA B 2 524 ? -0.083 68.133 150.297 1.00 14.84 524 ALA B N 1
ATOM 5795 C CA . ALA B 2 524 ? -0.108 67.587 151.639 1.00 13.67 524 ALA B CA 1
ATOM 5796 C C . ALA B 2 524 ? 1.193 66.891 151.904 1.00 17.59 524 ALA B C 1
ATOM 5797 O O . ALA B 2 524 ? 1.680 66.868 153.058 1.00 23.44 524 ALA B O 1
ATOM 5799 N N . GLU B 2 525 ? 1.859 66.428 150.852 1.00 16.83 525 GLU B N 1
ATOM 5800 C CA . GLU B 2 525 ? 3.084 65.680 151.046 1.00 16.09 525 GLU B CA 1
ATOM 5801 C C . GLU B 2 525 ? 4.382 66.404 150.735 1.00 15.00 525 GLU B C 1
ATOM 5802 O O . GLU B 2 525 ? 5.468 65.849 150.975 1.00 22.68 525 GLU B O 1
ATOM 5808 N N . ALA B 2 526 ? 4.283 67.661 150.284 1.00 14.03 526 ALA B N 1
ATOM 5809 C CA . ALA B 2 526 ? 5.461 68.372 149.855 1.00 11.27 526 ALA B CA 1
ATOM 5810 C C . ALA B 2 526 ? 6.451 68.553 151.006 1.00 9.75 526 ALA B C 1
ATOM 5811 O O . ALA B 2 526 ? 6.063 68.986 152.079 1.00 15.95 526 ALA B O 1
ATOM 5813 N N . VAL B 2 527 ? 7.724 68.357 150.731 1.00 8.76 527 VAL B N 1
ATOM 5814 C CA . VAL B 2 527 ? 8.784 68.624 151.720 1.00 9.53 527 VAL B CA 1
ATOM 5815 C C . VAL B 2 527 ? 9.358 70.064 151.587 1.00 9.37 527 VAL B C 1
ATOM 5816 O O . VAL B 2 527 ? 9.617 70.708 152.603 1.00 14.08 527 VAL B O 1
ATOM 5820 N N . THR B 2 528 ? 9.572 70.549 150.348 1.00 8.96 528 THR B N 1
ATOM 5821 C CA . THR B 2 528 ? 9.958 71.975 150.129 1.00 10.45 528 THR B CA 1
ATOM 5822 C C . THR B 2 528 ? 8.933 72.557 149.147 1.00 6.97 528 THR B C 1
ATOM 5823 O O . THR B 2 528 ? 8.360 71.823 148.254 1.00 10.07 528 THR B O 1
ATOM 5827 N N . SER B 2 529 ? 8.708 73.855 149.258 1.00 7.30 529 SER B N 1
ATOM 5828 C CA . SER B 2 529 ? 7.819 74.515 148.318 1.00 7.19 529 SER B CA 1
ATOM 5829 C C . SER B 2 529 ? 8.505 75.853 148.014 1.00 7.81 529 SER B C 1
ATOM 5830 O O . SER B 2 529 ? 9.090 76.494 148.937 1.00 7.32 529 SER B O 1
ATOM 5833 N N . GLN B 2 530 ? 8.479 76.238 146.740 1.00 5.77 530 GLN B N 1
ATOM 5834 C CA . GLN B 2 530 ? 9.094 77.457 146.306 1.00 4.59 530 GLN B CA 1
ATOM 5835 C C . GLN B 2 530 ? 8.120 78.250 145.421 1.00 4.94 530 GLN B C 1
ATOM 5836 O O . GLN B 2 530 ? 7.456 77.593 144.579 1.00 5.94 530 GLN B O 1
ATOM 5842 N N . GLU B 2 531 ? 8.161 79.579 145.500 1.00 4.30 531 GLU B N 1
ATOM 5843 C CA . GLU B 2 531 ? 7.317 80.453 144.528 1.00 4.36 531 GLU B CA 1
ATOM 5844 C C . GLU B 2 531 ? 8.317 81.033 143.543 1.00 6.45 531 GLU B C 1
ATOM 5845 O O . GLU B 2 531 ? 9.356 81.580 143.976 1.00 8.49 531 GLU B O 1
ATOM 5851 N N . LEU B 2 532 ? 8.023 80.894 142.258 1.00 5.38 532 LEU B N 1
ATOM 5852 C CA . LEU B 2 532 ? 8.814 81.574 141.195 1.00 5.03 532 LEU B CA 1
ATOM 5853 C C . LEU B 2 532 ? 7.896 82.728 140.792 1.00 7.25 532 LEU B C 1
ATOM 5854 O O . LEU B 2 532 ? 6.724 82.472 140.477 1.00 7.02 532 LEU B O 1
ATOM 5859 N N . VAL B 2 533 ? 8.396 83.972 140.853 1.00 6.22 533 VAL B N 1
ATOM 5860 C CA . VAL B 2 533 ? 7.505 85.106 140.747 1.00 6.32 533 VAL B CA 1
ATOM 5861 C C . VAL B 2 533 ? 7.943 86.038 139.629 1.00 7.94 533 VAL B C 1
ATOM 5862 O O . VAL B 2 533 ? 9.125 86.125 139.274 1.00 9.34 533 VAL B O 1
ATOM 5866 N N . PRO B 2 534 ? 6.978 86.766 139.071 1.00 8.95 534 PRO B N 1
ATOM 5867 C CA . PRO B 2 534 ? 7.337 87.800 138.100 1.00 9.91 534 PRO B CA 1
ATOM 5868 C C . PRO B 2 534 ? 8.363 88.798 138.632 1.00 11.68 534 PRO B C 1
ATOM 5869 O O . PRO B 2 534 ? 8.312 89.159 139.823 1.00 14.49 534 PRO B O 1
ATOM 5873 N N . ALA B 2 535 ? 9.267 89.268 137.749 1.00 19.36 535 ALA B N 1
ATOM 5874 C CA . ALA B 2 535 ? 10.328 90.213 138.074 1.00 24.55 535 ALA B CA 1
ATOM 5875 C C . ALA B 2 535 ? 9.931 91.384 137.274 1.00 32.48 535 ALA B C 1
ATOM 5876 O O . ALA B 2 535 ? 9.514 92.357 137.865 1.00 47.43 535 ALA B O 1
#

Nearest PDB structures (foldseek):
  4hst-assembly1_A  TM=1.005E+00  e=3.107E-36  Pseudomonas
  1kec-assembly1_A  TM=7.582E-01  e=3.080E-10  Escherichia coli
  1e3a-assembly1_A  TM=7.718E-01  e=5.493E-10  Escherichia coli
  1ai5-assembly1_A  TM=7.581E-01  e=4.451E-10  Escherichia coli
  3jtr-assembly1_A  TM=7.867E-01  e=6.743E-06  Pseudomonas sp. GK16

Solvent-accessible surface area: 25287 Å² total

Radius of gyration: 25.59 Å; Cα contacts (8 Å, |Δi|>4): 1821; chains: 2; bounding box: 58×74×66 Å

Sequence (751 aa):
AALPPLSSSGSSLPIPGLSASSVRVRRDAWGIPHIKASSGEADAYRALGFVHSQDRLFQMELTTRRKALGRAAEWLGAEAAEADILVRRLGMMEKKVCRRDFEALGVVEAKDMLRAYVAGVNAFLASGAPLPVEYGLLGAEPEPWEPWHSIAVMRRLGLLMGSVWFKLWRMMLALPVVGAANALKLRYDDGGRDLLCIPPGAEADRLEADLATLRPAVDALLKAMGSNNWAVAPGRTATGRPILAGDPHRRVVFEEIPGFYAQHHLACDRFDMIGLTVPGVPGFPSFAHNGKVVAYCVTSSAFMDIHDLYLEQQFAGEGRTARFGNDFEPVVAWSRDRIAVRRGGADREEFDIVETRHGPVIIAGDPRDGAALTLRSVQFAETDLSFDCLTRRMPGASTVAQLYDATRGWGLIIDHNLVAGDVAGSIGHLVRARVPSRPRENGWLPVPGWSGEHEWRGWIPHEAMPRVIDPPGGIIIVTANNRVVADDHPDYLCTDCHPPYRAERIMKRLVANPAFAVDDAAAIHADTLSPHVGLLRRRLEALGARDDSAAEGLRQMLVAWDGRMDAASEVASAYNAFRRALTRLVTDRSGLEQAISSHPFAAVAPGVSPQGQVWWAVPTLLRDDDAGMLKGWSWDQALSEALSVASQNLTGRSWGEEHRPRFTTHPLATQFPAWAGLLNPASSRPIGGDGDTVLANGLVPSAGPQATYGALSRYVFDVGNWDNSRWVVFHGASGHPASAHYADQNAPWSDDCAMVPMLYSWDRIAAEAVTSQELVPA